Protein AF-A0A1Y2V771-F1 (afdb_monomer_lite)

pLDDT: mean 70.6, std 17.27, range [27.64, 94.19]

Secondary structure (DSSP, 8-state):
-EEEEEE--HHHHHHHTT--TT--THHHHHTTT-EEEEEEEE-SSSS-EEEEEEEEEPPHHHHHHHHHHH-BPPPTTT-TTS-S-TT--BB---EEE-SS-TTEEEETTEEEEE------S-S--PPPEEEEE----SSHHHHHHHHSSTT-SS--S------EEEEE-TTSSEEEEEE-TTSS-S-SS----EEEEEEEPPPTTS-S---SBPEEEEEEEE-STTEEEEEEEE-SSSSEEEEEEEETTS--EEEEEETTTTEEE---TT-TT--S-EEEEEE-TTSSEEEEEETT-SSPEEEE-SS-HHHHHHHHHHTTT-PPPP-------EEETTEEE-TTTT--BTT--EEEE-TTS-EEEEEEEEE-SSS-EEEEEEEETTEEEEEEEEE--HHHHTS-EEEEEE--SSSSSPEEEEEEEP--SSB-TT------S-EEEEE-GGGPPPPEEEEPPS----S-----------

Radius of gyration: 24.17 Å; chains: 1; bounding box: 54×69×73 Å

Sequence (478 aa):
MAVLGIWPSKSFYEVWNRVSTQGITPLRQECAGCVARYQIWDLQFDDPRVKEEYLVPLDSDEVWLQIQHFLMRPNHQQLRAQSNSSNRLILHFPTTIKRNDLRFFTILRTVYAISRKLQSIQGPTIPEYESYKLPLNFNETLKSIWFQGVGLDTPTEFITKYTYSVEFSECGNYVLYHDITGMSIVPKRKNVATSLAIFRVPDSSVREPPTGVAQLLGHLERSTPDQYFCGWSFHPTLPVLVVQTCDIGNLLKLILWNFDCDNFETSLEDLDDLQSAAEQINFSDCGKHVIIKYTGVTRPQIKSLTKSKLIKAAKKGSRTRARRPSQQVAAISRRIGSIPVTQNLTRQNSGNIQAIRKENGDMAFQQFVLSRHGTSGINLVQSCNGVEETQPILSLPNTIANSNIKVDVRAPRSKEEKIMVILHQAAQPFYNFEADDGIDSPIIVKKDQRAIRPTQKRKGPETFEMPGVSSKNRRITQ

Foldseek 3Di:
DKFKDKDFDPVLVVVQVVDAPQRCLVNLVRLFPIWMKMFDWDPPDPDIDTPDIAIHGDDSLLSVLQCLQAWDQDCPVPPPPDDDDRGFIKGFWAKAAQDPDRQWIDTRQKIKGFDPDPDDDDDDDRGDIQIAGEPQPPDPLSCCSPPVPRPDSHSDPQNPRWDKYWDAALVRQKIKIWTPPDDDDHPPDAQDKIKIWIWGDDDPPDPDPPPSHTHTLDMDIDRGNQKYWDAKEDQNFFQKMWTWMGGNPAAIWIKIANSNVGDIDGPPPPRRPRPFDFPYWYAANVSQWIWTHGDQDLDIDIRGCPPPPVVVVRVVVCVVPDDDDPDDDPWDFFDQQPRTDTPVQPWDWQRDWYWDQDPVRWIKIWGWHQDLPDQGAIWIWIDTPQKIKIWGRDGDDNVLSPAQWTWRWDTDPDLPFFIKIKTDRDSRSIDRVPDPPVPSDIDIDGHHSVPTDDMDMDRGDPDPDDPDPPPPPDDDDD

Structure (mmCIF, N/CA/C/O backbone):
data_AF-A0A1Y2V771-F1
#
_entry.id   AF-A0A1Y2V771-F1
#
loop_
_atom_site.group_PDB
_atom_site.id
_atom_site.type_symbol
_atom_site.label_atom_id
_atom_site.label_alt_id
_atom_site.label_comp_id
_atom_site.label_asym_id
_atom_site.label_entity_id
_atom_site.label_seq_id
_atom_site.pdbx_PDB_ins_code
_atom_site.Cartn_x
_atom_site.Cartn_y
_atom_site.Cartn_z
_atom_site.occupancy
_atom_site.B_iso_or_equiv
_atom_site.auth_seq_id
_atom_site.auth_comp_id
_atom_site.auth_asym_id
_atom_site.auth_atom_id
_atom_site.pdbx_PDB_model_num
ATOM 1 N N . MET A 1 1 ? -7.906 -14.698 -2.503 1.00 76.19 1 MET A N 1
ATOM 2 C CA . MET A 1 1 ? -6.634 -14.002 -2.192 1.00 76.19 1 MET A CA 1
ATOM 3 C C . MET A 1 1 ? -5.977 -13.596 -3.505 1.00 76.19 1 MET A C 1
ATOM 5 O O . MET A 1 1 ? -6.369 -14.161 -4.511 1.00 76.19 1 MET A O 1
ATOM 9 N N . ALA A 1 2 ? -5.031 -12.651 -3.529 1.00 78.62 2 ALA A N 1
ATOM 10 C CA . ALA A 1 2 ? -4.193 -12.436 -4.706 1.00 78.62 2 ALA A CA 1
ATOM 11 C C . ALA A 1 2 ? -2.699 -12.326 -4.364 1.00 78.62 2 ALA A C 1
ATOM 13 O O . ALA A 1 2 ? -2.353 -12.014 -3.220 1.00 78.62 2 ALA A O 1
ATOM 14 N N . VAL A 1 3 ? -1.863 -12.604 -5.362 1.00 78.69 3 VAL A N 1
ATOM 15 C CA . VAL A 1 3 ? -0.395 -12.603 -5.332 1.00 78.69 3 VAL A CA 1
ATOM 16 C C . VAL A 1 3 ? 0.096 -11.817 -6.539 1.00 78.69 3 VAL A C 1
ATOM 18 O O . VAL A 1 3 ? -0.466 -11.963 -7.622 1.00 78.69 3 VAL A O 1
ATOM 21 N N . LEU A 1 4 ? 1.123 -10.992 -6.350 1.00 80.44 4 LEU A N 1
ATOM 22 C CA . LEU A 1 4 ? 1.757 -10.209 -7.403 1.00 80.44 4 LEU A CA 1
ATOM 23 C C . LEU A 1 4 ? 3.271 -10.388 -7.294 1.00 80.44 4 LEU A C 1
ATOM 25 O O . LEU A 1 4 ? 3.836 -10.068 -6.250 1.00 80.44 4 LEU A O 1
ATOM 29 N N . GLY A 1 5 ? 3.895 -10.892 -8.356 1.00 80.00 5 GLY A N 1
ATOM 30 C CA . GLY A 1 5 ? 5.343 -11.080 -8.454 1.00 80.00 5 GLY A CA 1
ATOM 31 C C . GLY A 1 5 ? 5.902 -10.494 -9.747 1.00 80.00 5 GLY A C 1
ATOM 32 O O . GLY A 1 5 ? 5.172 -10.345 -10.728 1.00 80.00 5 GLY A O 1
ATOM 33 N N . ILE A 1 6 ? 7.192 -10.158 -9.749 1.00 83.69 6 ILE A N 1
ATOM 34 C CA . ILE A 1 6 ? 7.905 -9.588 -10.901 1.00 83.69 6 ILE A CA 1
ATOM 35 C C . ILE A 1 6 ? 8.897 -10.617 -11.423 1.00 83.69 6 ILE A C 1
ATOM 37 O O . ILE A 1 6 ? 9.750 -11.093 -10.680 1.00 83.69 6 ILE A O 1
ATOM 41 N N . TRP A 1 7 ? 8.739 -10.982 -12.689 1.00 84.44 7 TRP A N 1
ATOM 42 C CA . TRP A 1 7 ? 9.465 -12.053 -13.354 1.00 84.44 7 TRP A CA 1
ATOM 43 C C . TRP A 1 7 ? 10.336 -11.419 -14.444 1.00 84.44 7 TRP A C 1
ATOM 45 O O . TRP A 1 7 ? 9.804 -10.980 -15.471 1.00 84.44 7 TRP A O 1
ATOM 55 N N . PRO A 1 8 ? 11.655 -11.287 -14.221 1.00 83.38 8 PRO A N 1
ATOM 56 C CA . PRO A 1 8 ? 12.552 -10.756 -15.236 1.00 83.38 8 PRO A CA 1
ATOM 57 C C . PRO A 1 8 ? 12.675 -11.732 -16.411 1.00 83.38 8 PRO A C 1
ATOM 59 O O . PRO A 1 8 ? 12.420 -12.932 -16.279 1.00 83.38 8 PRO A O 1
ATOM 62 N N . SER A 1 9 ? 13.113 -11.227 -17.563 1.00 85.81 9 SER A N 1
ATOM 63 C CA . SER A 1 9 ? 13.476 -12.096 -18.679 1.00 85.81 9 SER A CA 1
ATOM 64 C C . SER A 1 9 ? 14.701 -12.950 -18.321 1.00 85.81 9 SER A C 1
ATOM 66 O O . SER A 1 9 ? 15.523 -12.599 -17.468 1.00 85.81 9 SER A O 1
ATOM 68 N N . LYS A 1 10 ? 14.855 -14.093 -18.997 1.00 84.50 10 LYS A N 1
ATOM 69 C CA . LYS A 1 10 ? 16.038 -14.947 -18.820 1.00 84.50 10 LYS A CA 1
ATOM 70 C C . LYS A 1 10 ? 17.332 -14.184 -19.132 1.00 84.50 10 LYS A C 1
ATOM 72 O O . LYS A 1 10 ? 18.319 -14.335 -18.421 1.00 84.50 10 LYS A O 1
ATOM 77 N N . SER A 1 11 ? 17.318 -13.357 -20.173 1.00 85.94 11 SER A N 1
ATOM 78 C CA . SER A 1 11 ? 18.484 -12.579 -20.585 1.00 85.94 11 SER A CA 1
ATOM 79 C C . SER A 1 11 ? 18.826 -11.482 -19.569 1.00 85.94 11 SER A C 1
ATOM 81 O O . SER A 1 11 ? 19.996 -11.322 -19.216 1.00 85.94 11 SER A O 1
ATOM 83 N N . PHE A 1 12 ? 17.816 -10.841 -18.965 1.00 86.38 12 PHE A N 1
ATOM 84 C CA . PHE A 1 12 ? 18.014 -9.953 -17.817 1.00 86.38 12 PHE A CA 1
ATOM 85 C C . PHE A 1 12 ? 18.720 -10.665 -16.668 1.00 86.38 12 PHE A C 1
ATOM 87 O O . PHE A 1 12 ? 19.687 -10.137 -16.124 1.00 86.38 12 PHE A O 1
ATOM 94 N N . TYR A 1 13 ? 18.279 -11.875 -16.320 1.00 81.06 13 TYR A N 1
ATOM 95 C CA . TYR A 1 13 ? 18.884 -12.655 -15.242 1.00 81.06 13 TYR A CA 1
ATOM 96 C C . TYR A 1 13 ? 20.362 -12.986 -15.502 1.00 81.06 13 TYR A C 1
ATOM 98 O O . TYR A 1 13 ? 21.213 -12.835 -14.622 1.00 81.06 13 TYR A O 1
ATOM 106 N N . GLU A 1 14 ? 20.688 -13.393 -16.728 1.00 82.75 14 GLU A N 1
ATOM 107 C CA . GLU A 1 14 ? 22.060 -13.720 -17.126 1.00 82.75 14 GLU A CA 1
ATOM 108 C C . GLU A 1 14 ? 23.003 -12.511 -17.040 1.00 82.75 14 GLU A C 1
ATOM 110 O O . GLU A 1 14 ? 24.166 -12.666 -16.652 1.00 82.75 14 GLU A O 1
ATOM 115 N N . VAL A 1 15 ? 22.507 -11.313 -17.363 1.00 83.88 15 VAL A N 1
ATOM 116 C CA . VAL A 1 15 ? 23.277 -10.063 -17.291 1.00 83.88 15 VAL A CA 1
ATOM 117 C C . VAL A 1 15 ? 23.338 -9.513 -15.863 1.00 83.88 15 VAL A C 1
ATOM 119 O O . VAL A 1 15 ? 24.408 -9.086 -15.426 1.00 83.88 15 VAL A O 1
ATOM 122 N N . TRP A 1 16 ? 22.245 -9.591 -15.098 1.00 80.88 16 TRP A N 1
ATOM 123 C CA . TRP A 1 16 ? 22.157 -9.144 -13.699 1.00 80.88 16 TRP A CA 1
ATOM 124 C C . TRP A 1 16 ? 23.276 -9.717 -12.828 1.00 80.88 16 TRP A C 1
ATOM 126 O O . TRP A 1 16 ? 23.922 -8.981 -12.083 1.00 80.88 16 TRP A O 1
ATOM 136 N N . ASN A 1 17 ? 23.575 -11.005 -12.997 1.00 74.94 17 ASN A N 1
ATOM 137 C CA . ASN A 1 17 ? 24.596 -11.708 -12.215 1.00 74.94 17 ASN A CA 1
ATOM 138 C C . ASN A 1 17 ? 26.042 -11.355 -12.615 1.00 74.94 17 ASN A C 1
ATOM 140 O O . ASN A 1 17 ? 26.986 -11.714 -11.913 1.00 74.94 17 ASN A O 1
ATOM 144 N N . ARG A 1 18 ? 26.239 -10.684 -13.757 1.00 76.38 18 ARG A N 1
ATOM 145 C CA . ARG A 1 18 ? 27.564 -10.329 -14.305 1.00 76.38 18 ARG A CA 1
ATOM 146 C C . ARG A 1 18 ? 27.902 -8.850 -14.133 1.00 76.38 18 ARG A C 1
ATOM 148 O O . ARG A 1 18 ? 29.065 -8.466 -14.238 1.00 76.38 18 ARG A O 1
ATOM 155 N N . VAL A 1 19 ? 26.892 -8.020 -13.900 1.00 73.19 19 VAL A N 1
ATOM 156 C CA . VAL A 1 19 ? 27.005 -6.562 -13.888 1.00 73.19 19 VAL A CA 1
ATOM 157 C C . VAL A 1 19 ? 27.387 -6.032 -12.502 1.00 73.19 19 VAL A C 1
ATOM 159 O O . VAL A 1 19 ? 26.976 -6.543 -11.462 1.00 73.19 19 VAL A O 1
ATOM 162 N N . SER A 1 20 ? 28.193 -4.967 -12.474 1.00 67.06 20 SER A N 1
ATOM 163 C CA . SER A 1 20 ? 28.490 -4.203 -11.257 1.00 67.06 20 SER A CA 1
ATOM 164 C C . SER A 1 20 ? 27.627 -2.939 -11.181 1.00 67.06 20 SER A C 1
ATOM 166 O O . SER A 1 20 ? 27.136 -2.450 -12.195 1.00 67.06 20 SER A O 1
ATOM 168 N N . THR A 1 21 ? 27.498 -2.337 -9.993 1.00 62.00 21 THR A N 1
ATOM 169 C CA . THR A 1 21 ? 26.767 -1.063 -9.819 1.00 62.00 21 THR A CA 1
ATOM 170 C C . THR A 1 21 ? 27.339 0.097 -10.637 1.00 62.00 21 THR A C 1
ATOM 172 O O . THR A 1 21 ? 26.666 1.107 -10.797 1.00 62.00 21 THR A O 1
ATOM 175 N N . GLN A 1 22 ? 28.578 -0.021 -11.120 1.00 59.56 22 GLN A N 1
ATOM 176 C CA . GLN A 1 22 ? 29.260 0.999 -11.922 1.00 59.56 22 GLN A CA 1
ATOM 177 C C . GLN A 1 22 ? 29.133 0.752 -13.434 1.00 59.56 22 GLN A C 1
ATOM 179 O O . GLN A 1 22 ? 29.503 1.616 -14.218 1.00 59.56 22 GLN A O 1
ATOM 184 N N . GLY A 1 23 ? 28.600 -0.401 -13.853 1.00 67.69 23 GLY A N 1
ATOM 185 C CA . GLY A 1 23 ? 28.508 -0.806 -15.257 1.00 67.69 23 GLY A CA 1
ATOM 186 C C . GLY A 1 23 ? 27.128 -1.336 -15.615 1.00 67.69 23 GLY A C 1
ATOM 187 O O . GLY A 1 23 ? 27.036 -2.419 -16.176 1.00 67.69 23 GLY A O 1
ATOM 188 N N . ILE A 1 24 ? 26.069 -0.605 -15.250 1.00 74.88 24 ILE A N 1
ATOM 189 C CA . ILE A 1 24 ? 24.668 -1.049 -15.369 1.00 74.88 24 ILE A CA 1
ATOM 190 C C . ILE A 1 24 ? 24.086 -0.927 -16.777 1.00 74.88 24 ILE A C 1
ATOM 192 O O . ILE A 1 24 ? 23.037 -1.496 -17.048 1.00 74.88 24 ILE A O 1
ATOM 196 N N . THR A 1 25 ? 24.765 -0.217 -17.677 1.00 77.31 25 THR A N 1
ATOM 197 C CA . THR A 1 25 ? 24.335 0.028 -19.062 1.00 77.31 25 THR A CA 1
ATOM 198 C C . THR A 1 25 ? 23.935 -1.240 -19.835 1.00 77.31 25 THR A C 1
ATOM 200 O O . THR A 1 25 ? 22.924 -1.180 -20.533 1.00 77.31 25 THR A O 1
ATOM 203 N N . PRO A 1 26 ? 24.608 -2.404 -19.687 1.00 81.38 26 PRO A N 1
ATOM 204 C CA . PRO A 1 26 ? 24.172 -3.645 -20.328 1.00 81.38 26 PRO A CA 1
ATOM 205 C C . PRO A 1 26 ? 22.756 -4.085 -19.929 1.00 81.38 26 PRO A C 1
ATOM 207 O O . PRO A 1 26 ? 22.074 -4.701 -20.737 1.00 81.38 26 PRO A O 1
ATOM 210 N N . LEU A 1 27 ? 22.270 -3.732 -18.730 1.00 82.25 27 LEU A N 1
ATOM 211 C CA . LEU A 1 27 ? 20.909 -4.076 -18.298 1.00 82.25 27 LEU A CA 1
ATOM 212 C C . LEU A 1 27 ? 19.827 -3.331 -19.087 1.00 82.25 27 LEU A C 1
ATOM 214 O O . LEU A 1 27 ? 18.701 -3.815 -19.140 1.00 82.25 27 LEU A O 1
ATOM 218 N N . ARG A 1 28 ? 20.134 -2.184 -19.712 1.00 85.00 28 ARG A N 1
ATOM 219 C CA . ARG A 1 28 ? 19.146 -1.385 -20.460 1.00 85.00 28 ARG A CA 1
ATOM 220 C C . ARG A 1 28 ? 18.507 -2.194 -21.586 1.00 85.00 28 ARG A C 1
ATOM 222 O O . ARG A 1 28 ? 17.291 -2.175 -21.741 1.00 85.00 28 ARG A O 1
ATOM 229 N N . GLN A 1 29 ? 19.327 -2.920 -22.344 1.00 83.81 29 GLN A N 1
ATOM 230 C CA . GLN A 1 29 ? 18.867 -3.743 -23.467 1.00 83.81 29 GLN A CA 1
ATOM 231 C C . GLN A 1 29 ? 18.074 -4.967 -22.994 1.00 83.81 29 GLN A C 1
ATOM 233 O O . GLN A 1 29 ? 17.206 -5.456 -23.710 1.00 83.81 29 GLN A O 1
ATOM 238 N N . GLU A 1 30 ? 18.307 -5.397 -21.755 1.00 88.50 30 GLU A N 1
ATOM 239 C CA . GLU A 1 30 ? 17.672 -6.572 -21.166 1.00 88.50 30 GLU A CA 1
ATOM 240 C C . GLU A 1 30 ? 16.409 -6.261 -20.360 1.00 88.50 30 GLU A C 1
ATOM 242 O O . GLU A 1 30 ? 15.738 -7.175 -19.888 1.00 88.50 30 GLU A O 1
ATOM 247 N N . CYS A 1 31 ? 16.046 -4.984 -20.196 1.00 86.88 31 CYS A N 1
ATOM 248 C CA . CYS A 1 31 ? 14.808 -4.598 -19.509 1.00 86.88 31 CYS A CA 1
ATOM 249 C C . CYS A 1 31 ? 13.550 -5.076 -20.257 1.00 86.88 31 CYS A C 1
ATOM 251 O O . CYS A 1 31 ? 12.472 -5.164 -19.664 1.00 86.88 31 CYS A O 1
ATOM 253 N N . ALA A 1 32 ? 13.677 -5.382 -21.551 1.00 87.06 32 ALA A N 1
ATOM 254 C CA . ALA A 1 32 ? 12.607 -5.950 -22.354 1.00 87.06 32 ALA A CA 1
ATOM 255 C C . ALA A 1 32 ? 12.254 -7.380 -21.903 1.00 87.06 32 ALA A C 1
ATOM 257 O O . ALA A 1 32 ? 13.114 -8.200 -21.580 1.00 87.06 32 ALA A O 1
ATOM 258 N N . GLY A 1 33 ? 10.957 -7.696 -21.914 1.00 83.88 33 GLY A N 1
ATOM 259 C CA . GLY A 1 33 ? 10.454 -9.030 -21.572 1.00 83.88 33 GLY A CA 1
ATOM 260 C C . GLY A 1 33 ? 10.276 -9.291 -20.074 1.00 83.88 33 GLY A C 1
ATOM 261 O O . GLY A 1 33 ? 9.901 -10.401 -19.706 1.00 83.88 33 GLY A O 1
ATOM 262 N N . CYS A 1 34 ? 10.494 -8.294 -19.213 1.00 87.31 34 CYS A N 1
ATOM 263 C CA . CYS A 1 34 ? 10.050 -8.351 -17.822 1.00 87.31 34 CYS A CA 1
ATOM 264 C C . CYS A 1 34 ? 8.513 -8.391 -17.757 1.00 87.31 34 CYS A C 1
ATOM 266 O O . CYS A 1 34 ? 7.828 -7.608 -18.420 1.00 87.31 34 CYS A O 1
ATOM 268 N N . VAL A 1 35 ? 7.965 -9.288 -16.940 1.00 88.75 35 VAL A N 1
ATOM 269 C CA . VAL A 1 35 ? 6.519 -9.498 -16.793 1.00 88.75 35 VAL A CA 1
ATOM 270 C C . VAL A 1 35 ? 6.150 -9.475 -15.318 1.00 88.75 35 VAL A C 1
ATOM 272 O O . VAL A 1 35 ? 6.834 -10.060 -14.485 1.00 88.75 35 VAL A O 1
ATOM 275 N N . ALA A 1 36 ? 5.040 -8.834 -14.974 1.00 87.81 36 ALA A N 1
ATOM 276 C CA . ALA A 1 36 ? 4.411 -9.034 -13.679 1.00 87.81 36 ALA A CA 1
ATOM 277 C C . ALA A 1 36 ? 3.368 -10.150 -13.762 1.00 87.81 36 ALA A C 1
ATOM 279 O O . ALA A 1 36 ? 2.487 -10.142 -14.624 1.00 87.81 36 ALA A O 1
ATOM 280 N N . ARG A 1 37 ? 3.453 -11.099 -12.834 1.00 86.56 37 ARG A N 1
ATOM 281 C CA . ARG A 1 37 ? 2.525 -12.218 -12.695 1.00 86.56 37 ARG A CA 1
ATOM 282 C C . ARG A 1 37 ? 1.550 -11.917 -11.564 1.00 86.56 37 ARG A C 1
ATOM 284 O O . ARG A 1 37 ? 1.948 -11.866 -10.399 1.00 86.56 37 ARG A O 1
ATOM 291 N N . TYR A 1 38 ? 0.279 -11.719 -11.902 1.00 86.19 38 TYR A N 1
ATOM 292 C CA . TYR A 1 38 ? -0.796 -11.477 -10.945 1.00 86.19 38 TYR A CA 1
ATOM 293 C C . TYR A 1 38 ? -1.758 -12.663 -10.896 1.00 86.19 38 TYR A C 1
ATOM 295 O O . TYR A 1 38 ? -2.393 -13.000 -11.891 1.00 86.19 38 TYR A O 1
ATOM 303 N N . GLN A 1 39 ? -1.883 -13.297 -9.733 1.00 84.25 39 GLN A N 1
ATOM 304 C CA . GLN A 1 39 ? -2.700 -14.496 -9.551 1.00 84.25 39 GLN A CA 1
ATOM 305 C C . GLN A 1 39 ? -3.767 -14.278 -8.490 1.00 84.25 39 GLN A C 1
ATOM 307 O O . GLN A 1 39 ? -3.462 -13.860 -7.373 1.00 84.25 39 GLN A O 1
ATOM 312 N N . ILE A 1 40 ? -5.010 -14.638 -8.799 1.00 83.69 40 ILE A N 1
ATOM 313 C CA . ILE A 1 40 ? -6.118 -14.669 -7.846 1.00 83.69 40 ILE A CA 1
ATOM 314 C C . ILE A 1 40 ? -6.352 -16.119 -7.434 1.00 83.69 40 ILE A C 1
ATOM 316 O O . ILE A 1 40 ? -6.671 -16.968 -8.256 1.00 83.69 40 ILE A O 1
ATOM 320 N N . TRP A 1 41 ? -6.229 -16.388 -6.141 1.00 81.62 41 TRP A N 1
ATOM 321 C CA . TRP A 1 41 ? -6.352 -17.710 -5.536 1.00 81.62 41 TRP A CA 1
ATOM 322 C C . TRP A 1 41 ? -7.696 -17.882 -4.826 1.00 81.62 41 TRP A C 1
ATOM 324 O O . TRP A 1 41 ? -8.112 -17.013 -4.040 1.00 81.62 41 TRP A O 1
ATOM 334 N N . ASP A 1 42 ? -8.344 -19.022 -5.048 1.00 81.31 42 ASP A N 1
ATOM 335 C CA . ASP A 1 42 ? -9.489 -19.487 -4.272 1.00 81.31 42 ASP A CA 1
ATOM 336 C C . ASP A 1 42 ? -9.014 -20.267 -3.039 1.00 81.31 42 ASP A C 1
ATOM 338 O O . ASP A 1 42 ? -8.220 -21.202 -3.138 1.00 81.31 42 ASP A O 1
ATOM 342 N N . LEU A 1 43 ? -9.491 -19.843 -1.866 1.00 76.94 43 LEU A N 1
ATOM 343 C CA . LEU A 1 43 ? -9.098 -20.381 -0.560 1.00 76.94 43 LEU A CA 1
ATOM 344 C C . LEU A 1 43 ? -10.217 -21.181 0.119 1.00 76.94 43 LEU A C 1
ATOM 346 O O . LEU A 1 43 ? -10.102 -21.515 1.302 1.00 76.94 43 LEU A O 1
ATOM 350 N N . GLN A 1 44 ? -11.336 -21.416 -0.573 1.00 71.38 44 GLN A N 1
ATOM 351 C CA . GLN A 1 44 ? -12.448 -22.185 -0.010 1.00 71.38 44 GLN A CA 1
ATOM 352 C C . GLN A 1 44 ? -12.054 -23.644 0.247 1.00 71.38 44 GLN A C 1
ATOM 354 O O . GLN A 1 44 ? -12.477 -24.230 1.242 1.00 71.38 44 GLN A O 1
ATOM 359 N N . PHE A 1 45 ? -11.187 -24.198 -0.597 1.00 67.81 45 PHE A N 1
ATOM 360 C CA . PHE A 1 45 ? -10.717 -25.577 -0.513 1.00 67.81 45 PHE A CA 1
ATOM 361 C C . PHE A 1 45 ? -9.529 -25.719 0.446 1.00 67.81 45 PHE A C 1
ATOM 363 O O . PHE A 1 45 ? -8.872 -24.740 0.809 1.00 67.81 45 PHE A O 1
ATOM 370 N N . ASP A 1 46 ? -9.282 -26.935 0.936 1.00 64.88 46 ASP A N 1
ATOM 371 C CA . ASP A 1 46 ? -8.099 -27.238 1.759 1.00 64.88 46 ASP A CA 1
ATOM 372 C C . ASP A 1 46 ? -6.793 -27.155 0.972 1.00 64.88 46 ASP A C 1
ATOM 374 O O . ASP A 1 46 ? -5.763 -26.831 1.556 1.00 64.88 46 ASP A O 1
ATOM 378 N N . ASP A 1 47 ? -6.883 -27.325 -0.342 1.00 71.25 47 ASP A N 1
ATOM 379 C CA . ASP A 1 47 ? -5.816 -27.087 -1.301 1.00 71.25 47 ASP A CA 1
ATOM 380 C C . ASP A 1 47 ? -6.119 -25.796 -2.092 1.00 71.25 47 ASP A C 1
ATOM 382 O O . ASP A 1 47 ? -7.068 -25.785 -2.886 1.00 71.25 47 ASP A O 1
ATOM 386 N N . PRO A 1 48 ? -5.418 -24.674 -1.828 1.00 75.44 48 PRO A N 1
ATOM 387 C CA . PRO A 1 48 ? -5.616 -23.413 -2.541 1.00 75.44 48 PRO A CA 1
ATOM 388 C C . PRO A 1 48 ? -5.385 -23.567 -4.045 1.00 75.44 48 PRO A C 1
ATOM 390 O O . PRO A 1 48 ? -4.382 -24.132 -4.468 1.00 75.44 48 PRO A O 1
ATOM 393 N N . ARG A 1 49 ? -6.275 -23.007 -4.870 1.00 80.56 49 ARG A N 1
ATOM 394 C CA . ARG A 1 49 ? -6.164 -23.101 -6.338 1.00 80.56 49 ARG A CA 1
ATOM 395 C C . ARG A 1 49 ? -6.113 -21.730 -6.985 1.00 80.56 49 ARG A C 1
ATOM 397 O O . ARG A 1 49 ? -6.853 -20.831 -6.584 1.00 80.56 49 ARG A O 1
ATOM 404 N N . VAL A 1 50 ? -5.280 -21.581 -8.013 1.00 81.12 50 VAL A N 1
ATOM 405 C CA . VAL A 1 50 ? -5.308 -20.397 -8.880 1.00 81.12 50 VAL A CA 1
ATOM 406 C C . VAL A 1 50 ? -6.636 -20.397 -9.631 1.00 81.12 50 VAL A C 1
ATOM 408 O O . VAL A 1 50 ? -6.969 -21.348 -10.333 1.00 81.12 50 VAL A O 1
ATOM 411 N N . LYS A 1 51 ? -7.415 -19.337 -9.435 1.00 84.56 51 LYS A N 1
ATOM 412 C CA . LYS A 1 51 ? -8.694 -19.106 -10.104 1.00 84.56 51 LYS A CA 1
ATOM 413 C C . LYS A 1 51 ? -8.504 -18.308 -11.390 1.00 84.56 51 LYS A C 1
ATOM 415 O O . LYS A 1 51 ? -9.124 -18.619 -12.397 1.00 84.56 51 LYS A O 1
ATOM 420 N N . GLU A 1 52 ? -7.682 -17.265 -11.328 1.00 85.56 52 GLU A N 1
ATOM 421 C CA . GLU A 1 52 ? -7.397 -16.373 -12.453 1.00 85.56 52 GLU A CA 1
ATOM 422 C C . GLU A 1 52 ? -5.916 -15.986 -12.426 1.00 85.56 52 GLU A C 1
ATOM 424 O O . GLU A 1 52 ? -5.333 -15.824 -11.349 1.00 85.56 52 GLU A O 1
ATOM 429 N N . GLU A 1 53 ? -5.321 -15.820 -13.603 1.00 86.25 53 GLU A N 1
ATOM 430 C CA . GLU A 1 53 ? -3.926 -15.436 -13.785 1.00 86.25 53 GLU A CA 1
ATOM 431 C C . GLU A 1 53 ? -3.812 -14.383 -14.886 1.00 86.25 53 GLU A C 1
ATOM 433 O O . GLU A 1 53 ? -4.410 -14.508 -15.953 1.00 86.25 53 GLU A O 1
ATOM 438 N N . TYR A 1 54 ? -3.035 -13.343 -14.602 1.00 85.81 54 TYR A N 1
ATOM 439 C CA . TYR A 1 54 ? -2.807 -12.207 -15.476 1.00 85.81 54 TYR A CA 1
ATOM 440 C C . TYR A 1 54 ? -1.300 -12.002 -15.604 1.00 85.81 54 TYR A C 1
ATOM 442 O O . TYR A 1 54 ? -0.598 -11.838 -14.603 1.00 85.81 54 TYR A O 1
ATOM 450 N N . LEU A 1 55 ? -0.811 -12.011 -16.840 1.00 87.81 55 LEU A N 1
ATOM 451 C CA . LEU A 1 55 ? 0.571 -11.686 -17.172 1.00 87.81 55 LEU A CA 1
ATOM 452 C C . LEU A 1 55 ? 0.586 -10.276 -17.753 1.00 87.81 55 LEU A C 1
ATOM 454 O O . LEU A 1 55 ? 0.018 -10.043 -18.817 1.00 87.81 55 LEU A O 1
ATOM 458 N N . VAL A 1 56 ? 1.191 -9.341 -17.028 1.00 88.75 56 VAL A N 1
ATOM 459 C CA . VAL A 1 56 ? 1.252 -7.926 -17.400 1.00 88.75 56 VAL A CA 1
ATOM 460 C C . VAL A 1 56 ? 2.666 -7.620 -17.891 1.00 88.75 56 VAL A C 1
ATOM 462 O O . VAL A 1 56 ? 3.590 -7.605 -17.072 1.00 88.75 56 VAL A O 1
ATOM 465 N N . PRO A 1 57 ? 2.872 -7.395 -19.201 1.00 90.31 57 PRO A N 1
ATOM 466 C CA . PRO A 1 57 ? 4.162 -6.961 -19.723 1.00 90.31 57 PRO A CA 1
ATOM 467 C C . PRO A 1 57 ? 4.554 -5.617 -19.113 1.00 90.31 57 PRO A C 1
ATOM 469 O O . PRO A 1 57 ? 3.725 -4.709 -19.023 1.00 90.31 57 PRO A O 1
ATOM 472 N N . LEU A 1 58 ? 5.809 -5.496 -18.689 1.00 89.94 58 LEU A N 1
ATOM 473 C CA . LEU A 1 58 ? 6.330 -4.259 -18.122 1.00 89.94 58 LEU A CA 1
ATOM 474 C C . LEU A 1 58 ? 6.989 -3.413 -19.207 1.00 89.94 58 LEU A C 1
ATOM 476 O O . LEU A 1 58 ? 7.676 -3.931 -20.086 1.00 89.94 58 LEU A O 1
ATOM 480 N N . ASP A 1 59 ? 6.778 -2.104 -19.122 1.00 88.25 59 ASP A N 1
ATOM 481 C CA . ASP A 1 59 ? 7.442 -1.125 -19.976 1.00 88.25 59 ASP A CA 1
ATOM 482 C C . ASP A 1 59 ? 8.949 -1.127 -19.669 1.00 88.25 59 ASP A C 1
ATOM 484 O O . ASP A 1 59 ? 9.365 -0.902 -18.527 1.00 88.25 59 ASP A O 1
ATOM 488 N N . SER A 1 60 ? 9.769 -1.404 -20.685 1.00 89.44 60 SER A N 1
ATOM 489 C CA . SER A 1 60 ? 11.222 -1.507 -20.541 1.00 89.44 60 SER A CA 1
ATOM 490 C C . SER A 1 60 ? 11.866 -0.201 -20.085 1.00 89.44 60 SER A C 1
ATOM 492 O O . SER A 1 60 ? 12.831 -0.244 -19.322 1.00 89.44 60 SER A O 1
ATOM 494 N N . ASP A 1 61 ? 11.330 0.950 -20.500 1.00 85.75 61 ASP A N 1
ATOM 495 C CA . ASP A 1 61 ? 11.842 2.254 -20.079 1.00 85.75 61 ASP A CA 1
ATOM 496 C C . ASP A 1 61 ? 11.493 2.513 -18.611 1.00 85.75 61 ASP A C 1
ATOM 498 O O . ASP A 1 61 ? 12.303 3.059 -17.864 1.00 85.75 61 ASP A O 1
ATOM 502 N N . GLU A 1 62 ? 10.316 2.075 -18.155 1.00 85.38 62 GLU A N 1
ATOM 503 C CA . GLU A 1 62 ? 9.924 2.191 -16.747 1.00 85.38 62 GLU A CA 1
ATOM 504 C C . GLU A 1 62 ? 10.770 1.285 -15.837 1.00 85.38 62 GLU A C 1
ATOM 506 O O . GLU A 1 62 ? 11.195 1.712 -14.760 1.00 85.38 62 GLU A O 1
ATOM 511 N N . VAL A 1 63 ? 11.069 0.062 -16.290 1.00 87.38 63 VAL A N 1
ATOM 512 C CA . VAL A 1 63 ? 11.991 -0.862 -15.608 1.00 87.38 63 VAL A CA 1
ATOM 513 C C . VAL A 1 63 ? 13.399 -0.266 -15.551 1.00 87.38 63 VAL A C 1
ATOM 515 O O . VAL A 1 63 ? 14.019 -0.261 -14.485 1.00 87.38 63 VAL A O 1
ATOM 518 N N . TRP A 1 64 ? 13.895 0.276 -16.668 1.00 85.38 64 TRP A N 1
ATOM 519 C CA . TRP A 1 64 ? 15.218 0.894 -16.734 1.00 85.38 64 TRP A CA 1
ATOM 520 C C . TRP A 1 64 ? 15.334 2.101 -15.800 1.00 85.38 64 TRP A C 1
ATOM 522 O O . TRP A 1 64 ? 16.277 2.173 -15.011 1.00 85.38 64 TRP A O 1
ATOM 532 N N . LEU A 1 65 ? 14.340 2.994 -15.804 1.00 80.00 65 LEU A N 1
ATOM 533 C CA . LEU A 1 65 ? 14.274 4.120 -14.869 1.00 80.00 65 LEU A CA 1
ATOM 534 C C . LEU A 1 65 ? 14.317 3.638 -13.414 1.00 80.00 65 LEU A C 1
ATOM 536 O O . LEU A 1 65 ? 15.068 4.177 -12.601 1.00 80.00 65 LEU A O 1
ATOM 540 N N . GLN A 1 66 ? 13.575 2.578 -13.078 1.00 81.88 66 GLN A N 1
ATOM 541 C CA . GLN A 1 66 ? 13.593 2.014 -11.727 1.00 81.88 66 GLN A CA 1
ATOM 542 C C . GLN A 1 66 ? 14.984 1.475 -11.337 1.00 81.88 66 GLN A C 1
ATOM 544 O O . GLN A 1 66 ? 15.415 1.664 -10.196 1.00 81.88 66 GLN A O 1
ATOM 549 N N . ILE A 1 67 ? 15.711 0.854 -12.272 1.00 80.31 67 ILE A N 1
ATOM 550 C CA . ILE A 1 67 ? 17.094 0.392 -12.060 1.00 80.31 67 ILE A CA 1
ATOM 551 C C . ILE A 1 67 ? 18.037 1.577 -11.847 1.00 80.31 67 ILE A C 1
ATOM 553 O O . ILE A 1 67 ? 18.827 1.562 -10.901 1.00 80.31 67 ILE A O 1
ATOM 557 N N . GLN A 1 68 ? 17.934 2.623 -12.670 1.00 75.81 68 GLN A N 1
ATOM 558 C CA . GLN A 1 68 ? 18.750 3.832 -12.525 1.00 75.81 68 GLN A CA 1
ATOM 559 C C . GLN A 1 68 ? 18.535 4.504 -11.160 1.00 75.81 68 GLN A C 1
ATOM 561 O O . GLN A 1 68 ? 19.492 4.967 -10.538 1.00 75.81 68 GLN A O 1
ATOM 566 N N . HIS A 1 69 ? 17.297 4.518 -10.659 1.00 71.31 69 HIS A N 1
ATOM 567 C CA . HIS A 1 69 ? 16.957 5.162 -9.390 1.00 71.31 69 HIS A CA 1
ATOM 568 C C . HIS A 1 69 ? 17.296 4.335 -8.147 1.00 71.31 69 HIS A C 1
ATOM 570 O O . HIS A 1 69 ? 17.572 4.918 -7.094 1.00 71.31 69 HIS A O 1
ATOM 576 N N . PHE A 1 70 ? 17.275 3.000 -8.228 1.00 67.06 70 PHE A N 1
ATOM 577 C CA . PHE A 1 70 ? 17.386 2.151 -7.041 1.00 67.06 70 PHE A CA 1
ATOM 578 C C . PHE A 1 70 ? 18.317 0.938 -7.189 1.00 67.06 70 PHE A C 1
ATOM 580 O O . PHE A 1 70 ? 18.105 -0.095 -6.564 1.00 67.06 70 PHE A O 1
ATOM 587 N N . LEU A 1 71 ? 19.404 1.015 -7.954 1.00 62.97 71 LEU A N 1
ATOM 588 C CA . LEU A 1 71 ? 20.387 -0.065 -7.874 1.00 62.97 71 LEU A CA 1
ATOM 589 C C . LEU A 1 71 ? 21.270 0.060 -6.623 1.00 62.97 71 LEU A C 1
ATOM 591 O O . LEU A 1 71 ? 21.984 1.048 -6.417 1.00 62.97 71 LEU A O 1
ATOM 595 N N . MET A 1 72 ? 21.253 -0.973 -5.779 1.00 60.84 72 MET A N 1
ATOM 596 C CA . MET A 1 72 ? 22.054 -1.034 -4.557 1.00 60.84 72 MET A CA 1
ATOM 597 C C . MET A 1 72 ? 22.890 -2.303 -4.445 1.00 60.84 72 MET A C 1
ATOM 599 O O . MET A 1 72 ? 22.446 -3.380 -4.820 1.00 60.84 72 MET A O 1
ATOM 603 N N . ARG A 1 73 ? 24.056 -2.183 -3.797 1.00 52.62 73 ARG A N 1
ATOM 604 C CA . ARG A 1 73 ? 24.651 -3.279 -3.022 1.00 52.62 73 ARG A CA 1
ATOM 605 C C . ARG A 1 73 ? 24.289 -3.094 -1.548 1.00 52.62 73 ARG A C 1
ATOM 607 O O . ARG A 1 73 ? 24.375 -1.962 -1.055 1.00 52.62 73 ARG A O 1
ATOM 614 N N . PRO A 1 74 ? 23.889 -4.151 -0.831 1.00 50.41 74 PRO A N 1
ATOM 615 C CA . PRO A 1 74 ? 23.715 -4.070 0.606 1.00 50.41 74 PRO A CA 1
ATOM 616 C C . PRO A 1 74 ? 25.081 -3.867 1.268 1.00 50.41 74 PRO A C 1
ATOM 618 O O . PRO A 1 74 ? 26.016 -4.630 1.041 1.00 50.41 74 PRO A O 1
ATOM 621 N N . ASN A 1 75 ? 25.212 -2.839 2.107 1.00 42.84 75 ASN A N 1
ATOM 622 C CA . ASN A 1 75 ? 26.399 -2.703 2.949 1.00 42.84 75 ASN A CA 1
ATOM 623 C C . ASN A 1 75 ? 26.404 -3.819 4.006 1.00 42.84 75 ASN A C 1
ATOM 625 O O . ASN A 1 75 ? 25.366 -4.118 4.600 1.00 42.84 75 ASN A O 1
ATOM 629 N N . HIS A 1 76 ? 27.589 -4.366 4.305 1.00 39.84 76 HIS A N 1
ATOM 630 C CA . HIS A 1 76 ? 27.846 -5.445 5.279 1.00 39.84 76 HIS A CA 1
ATOM 631 C C . HIS A 1 76 ? 27.195 -5.272 6.672 1.00 39.84 76 HIS A C 1
ATOM 633 O O . HIS A 1 76 ? 27.112 -6.233 7.435 1.00 39.84 76 HIS A O 1
ATOM 639 N N . GLN A 1 77 ? 26.745 -4.067 7.036 1.00 42.38 77 GLN A N 1
ATOM 640 C CA . GLN A 1 77 ? 26.080 -3.789 8.312 1.00 42.38 77 GLN A CA 1
ATOM 641 C C . GLN A 1 77 ? 24.544 -3.901 8.270 1.00 42.38 77 GLN A C 1
ATOM 643 O O . GLN A 1 77 ? 23.946 -4.115 9.320 1.00 42.38 77 GLN A O 1
ATOM 648 N N . GLN A 1 78 ? 23.899 -3.809 7.098 1.00 42.50 78 GLN A N 1
ATOM 649 C CA . GLN A 1 78 ? 22.428 -3.794 6.979 1.00 42.50 78 GLN A CA 1
ATOM 650 C C . GLN A 1 78 ? 21.801 -5.181 6.729 1.00 42.50 78 GLN A C 1
ATOM 652 O O . GLN A 1 78 ? 20.612 -5.353 6.976 1.00 42.50 78 GLN A O 1
ATOM 657 N N . LEU A 1 79 ? 22.584 -6.194 6.327 1.00 44.38 79 LEU A N 1
ATOM 658 C CA . LEU A 1 79 ? 22.114 -7.575 6.099 1.00 44.38 79 LEU A CA 1
ATOM 659 C C . LEU A 1 79 ? 22.870 -8.625 6.934 1.00 44.38 79 LEU A C 1
ATOM 661 O O . LEU A 1 79 ? 23.223 -9.690 6.438 1.00 44.38 79 LEU A O 1
ATOM 665 N N . ARG A 1 80 ? 23.089 -8.391 8.235 1.00 37.75 80 ARG A N 1
ATOM 666 C CA . ARG A 1 80 ? 23.646 -9.445 9.119 1.00 37.75 80 ARG A CA 1
ATOM 667 C C . ARG A 1 80 ? 22.735 -10.673 9.293 1.00 37.75 80 ARG A C 1
ATOM 669 O O . ARG A 1 80 ? 23.164 -11.649 9.895 1.00 37.75 80 ARG A O 1
ATOM 676 N N . ALA A 1 81 ? 21.501 -10.646 8.786 1.00 43.09 81 ALA A N 1
ATOM 677 C CA . ALA A 1 81 ? 20.532 -11.722 8.984 1.00 43.09 81 ALA A CA 1
ATOM 678 C C . ALA A 1 81 ? 20.333 -12.648 7.770 1.00 43.09 81 ALA A C 1
ATOM 680 O O . ALA A 1 81 ? 19.705 -13.691 7.939 1.00 43.09 81 ALA A O 1
ATOM 681 N N . GLN A 1 82 ? 20.827 -12.316 6.568 1.00 42.69 82 GLN A N 1
ATOM 682 C CA . GLN A 1 82 ? 20.544 -13.116 5.366 1.00 42.69 82 GLN A CA 1
ATOM 683 C C . GLN A 1 82 ? 21.743 -13.187 4.394 1.00 42.69 82 GLN A C 1
ATOM 685 O O . GLN A 1 82 ? 21.892 -12.378 3.484 1.00 42.69 82 GLN A O 1
ATOM 690 N N . SER A 1 83 ? 22.540 -14.251 4.555 1.00 39.28 83 SER A N 1
ATOM 691 C CA . SER A 1 83 ? 23.507 -14.828 3.595 1.00 39.28 83 SER A CA 1
ATOM 692 C C . SER A 1 83 ? 24.921 -14.224 3.456 1.00 39.28 83 SER A C 1
ATOM 694 O O . SER A 1 83 ? 25.154 -13.024 3.548 1.00 39.28 83 SER A O 1
ATOM 696 N N . ASN A 1 84 ? 25.876 -15.125 3.185 1.00 39.69 84 ASN A N 1
ATOM 697 C CA . ASN A 1 84 ? 27.327 -14.925 3.062 1.00 39.69 84 ASN A CA 1
ATOM 698 C C . ASN A 1 84 ? 27.792 -14.258 1.743 1.00 39.69 84 ASN A C 1
ATOM 700 O O . ASN A 1 84 ? 28.940 -14.433 1.344 1.00 39.69 84 ASN A O 1
ATOM 704 N N . SER A 1 85 ? 26.944 -13.519 1.028 1.00 45.06 85 SER A N 1
ATOM 705 C CA . SER A 1 85 ? 27.287 -12.980 -0.300 1.00 45.06 85 SER A CA 1
ATOM 706 C C . SER A 1 85 ? 27.435 -11.456 -0.275 1.00 45.06 85 SER A C 1
ATOM 708 O O . SER A 1 85 ? 26.480 -10.703 -0.471 1.00 45.06 85 SER A O 1
ATOM 710 N N . SER A 1 86 ? 28.651 -10.982 -0.052 1.00 46.97 86 SER A N 1
ATOM 711 C CA . SER A 1 86 ? 28.993 -9.566 0.122 1.00 46.97 86 SER A CA 1
ATOM 712 C C . SER A 1 86 ? 28.916 -8.685 -1.139 1.00 46.97 86 SER A C 1
ATOM 714 O O . SER A 1 86 ? 29.341 -7.534 -1.088 1.00 46.97 86 SER A O 1
ATOM 716 N N . ASN A 1 87 ? 28.380 -9.173 -2.267 1.00 52.22 87 ASN A N 1
ATOM 717 C CA . ASN A 1 87 ? 28.479 -8.471 -3.558 1.00 52.22 87 ASN A CA 1
ATOM 718 C C . ASN A 1 87 ? 27.180 -8.375 -4.384 1.00 52.22 87 ASN A C 1
ATOM 720 O O . ASN A 1 87 ? 27.234 -7.977 -5.547 1.00 52.22 87 ASN A O 1
ATOM 724 N N . ARG A 1 88 ? 26.024 -8.722 -3.806 1.00 66.06 88 ARG A N 1
ATOM 725 C CA . ARG A 1 88 ? 24.762 -8.870 -4.554 1.00 66.06 88 ARG A CA 1
ATOM 726 C C . ARG A 1 88 ? 24.083 -7.541 -4.880 1.00 66.06 88 ARG A C 1
ATOM 728 O O . ARG A 1 88 ? 24.036 -6.645 -4.039 1.00 66.06 88 ARG A O 1
ATOM 735 N N . LEU A 1 89 ? 23.534 -7.435 -6.089 1.00 69.00 89 LEU A N 1
ATOM 736 C CA . LEU A 1 89 ? 22.664 -6.329 -6.485 1.00 69.00 89 LEU A CA 1
ATOM 737 C C . LEU A 1 89 ? 21.253 -6.534 -5.922 1.00 69.00 89 LEU A C 1
ATOM 739 O O . LEU A 1 89 ? 20.749 -7.656 -5.870 1.00 69.00 89 LEU A O 1
ATOM 743 N N . ILE A 1 90 ? 20.618 -5.439 -5.517 1.00 71.62 90 ILE A N 1
ATOM 744 C CA . ILE A 1 90 ? 19.245 -5.395 -5.017 1.00 71.62 90 ILE A CA 1
ATOM 745 C C . ILE A 1 90 ? 18.478 -4.315 -5.779 1.00 71.62 90 ILE A C 1
ATOM 747 O O . ILE A 1 90 ? 18.991 -3.205 -5.949 1.00 71.62 90 ILE A O 1
ATOM 751 N N . LEU A 1 91 ? 17.242 -4.634 -6.176 1.00 74.94 91 LEU A N 1
ATOM 752 C CA . LEU A 1 91 ? 16.294 -3.711 -6.802 1.00 74.94 91 LEU A CA 1
ATO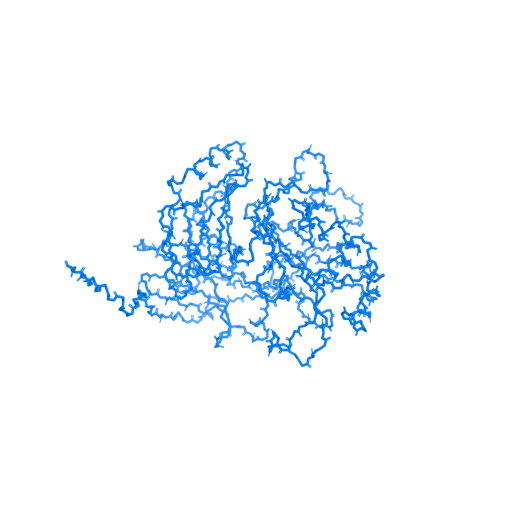M 753 C C . LEU A 1 91 ? 15.012 -3.588 -5.970 1.00 74.94 91 LEU A C 1
ATOM 755 O O . LEU A 1 91 ? 14.505 -4.574 -5.461 1.00 74.94 91 LEU A O 1
ATOM 759 N N . HIS A 1 92 ? 14.439 -2.396 -5.867 1.00 75.00 92 HIS A N 1
ATOM 760 C CA . HIS A 1 92 ? 13.133 -2.160 -5.258 1.00 75.00 92 HIS A CA 1
ATOM 761 C C . HIS A 1 92 ? 12.126 -2.040 -6.384 1.00 75.00 92 HIS A C 1
ATOM 763 O O . HIS A 1 92 ? 12.324 -1.229 -7.289 1.00 75.00 92 HIS A O 1
ATOM 769 N N . PHE A 1 93 ? 11.053 -2.822 -6.314 1.00 78.88 93 PHE A N 1
ATOM 770 C CA . PHE A 1 93 ? 9.977 -2.804 -7.298 1.00 78.88 93 PHE A CA 1
ATOM 771 C C . PHE A 1 93 ? 8.652 -2.477 -6.592 1.00 78.88 93 PHE A C 1
ATOM 773 O O . PHE A 1 93 ? 8.028 -3.370 -6.007 1.00 78.88 93 PHE A O 1
ATOM 780 N N . PRO A 1 94 ? 8.232 -1.195 -6.586 1.00 82.25 94 PRO A N 1
ATOM 781 C CA . PRO A 1 94 ? 6.995 -0.776 -5.938 1.00 82.25 94 PRO A CA 1
ATOM 782 C C . PRO A 1 94 ? 5.802 -1.552 -6.500 1.00 82.25 94 PRO A C 1
ATOM 784 O O . PRO A 1 94 ? 5.507 -1.487 -7.691 1.00 82.25 94 PRO A O 1
ATOM 787 N N . THR A 1 95 ? 5.113 -2.305 -5.648 1.00 85.00 95 THR A N 1
ATOM 788 C CA . THR A 1 95 ? 3.906 -3.051 -6.019 1.00 85.00 95 THR A CA 1
ATOM 789 C C . THR A 1 95 ? 2.927 -3.060 -4.852 1.00 85.00 95 THR A C 1
ATOM 791 O O . THR A 1 95 ? 3.321 -3.102 -3.683 1.00 85.00 95 THR A O 1
ATOM 794 N N . THR A 1 96 ? 1.629 -3.007 -5.148 1.00 83.62 96 THR A N 1
ATOM 795 C CA . THR A 1 96 ? 0.585 -3.099 -4.120 1.00 83.62 96 THR A CA 1
ATOM 796 C C . THR A 1 96 ? -0.688 -3.720 -4.681 1.00 83.62 96 THR A C 1
ATOM 798 O O . THR A 1 96 ? -0.964 -3.629 -5.871 1.00 83.62 96 THR A O 1
ATOM 801 N N . ILE A 1 97 ? -1.487 -4.368 -3.835 1.00 84.44 97 ILE A N 1
ATOM 802 C CA . ILE A 1 97 ? -2.773 -4.966 -4.222 1.00 84.44 97 ILE A CA 1
ATOM 803 C C . ILE A 1 97 ? -3.857 -4.332 -3.363 1.00 84.44 97 ILE A C 1
ATOM 805 O O . ILE A 1 97 ? -3.745 -4.296 -2.132 1.00 84.44 97 ILE A O 1
ATOM 809 N N . LYS A 1 98 ? -4.940 -3.873 -3.993 1.00 82.88 98 LYS A N 1
ATOM 810 C CA . LYS A 1 98 ? -6.075 -3.297 -3.277 1.00 82.88 98 LYS A CA 1
ATOM 811 C C . LYS A 1 98 ? -6.736 -4.355 -2.400 1.00 82.88 98 LYS A C 1
ATOM 813 O O . LYS A 1 98 ? -7.141 -5.431 -2.835 1.00 82.88 98 LYS A O 1
ATOM 818 N N . ARG A 1 99 ? -6.869 -4.027 -1.116 1.00 72.06 99 ARG A N 1
ATOM 819 C CA . ARG A 1 99 ? -7.194 -5.006 -0.074 1.00 72.06 99 ARG A CA 1
ATOM 820 C C . ARG A 1 99 ? -8.579 -5.635 -0.212 1.00 72.06 99 ARG A C 1
ATOM 822 O O . ARG A 1 99 ? -8.704 -6.851 -0.080 1.00 72.06 99 ARG A O 1
ATOM 829 N N . ASN A 1 100 ? -9.585 -4.789 -0.421 1.00 71.69 100 ASN A N 1
ATOM 830 C CA . ASN A 1 100 ? -11.003 -5.158 -0.423 1.00 71.69 100 ASN A CA 1
ATOM 831 C C . ASN A 1 100 ? -11.532 -5.477 -1.826 1.00 71.69 100 ASN A C 1
ATOM 833 O O . ASN A 1 100 ? -12.688 -5.862 -1.980 1.00 71.69 100 ASN A O 1
ATOM 837 N N . ASP A 1 101 ? -10.697 -5.309 -2.849 1.00 78.38 101 ASP A N 1
ATOM 838 C CA . ASP A 1 101 ? -11.074 -5.519 -4.236 1.00 78.38 101 ASP A CA 1
ATOM 839 C C . ASP A 1 101 ? -9.850 -5.942 -5.045 1.00 78.38 101 ASP A C 1
ATOM 841 O O . ASP A 1 101 ? -9.064 -5.111 -5.493 1.00 78.38 101 ASP A O 1
ATOM 845 N N . LEU A 1 102 ? -9.714 -7.252 -5.242 1.00 82.81 102 LEU A N 1
ATOM 846 C CA . LEU A 1 102 ? -8.591 -7.874 -5.948 1.00 82.81 102 LEU A CA 1
ATOM 847 C C . LEU A 1 102 ? -8.571 -7.556 -7.452 1.00 82.81 102 LEU A C 1
ATOM 849 O O . LEU A 1 102 ? -7.752 -8.105 -8.180 1.00 82.81 102 LEU A O 1
ATOM 853 N N . ARG A 1 103 ? -9.471 -6.703 -7.945 1.00 81.88 103 ARG A N 1
ATOM 854 C CA . ARG A 1 103 ? -9.428 -6.219 -9.327 1.00 81.88 103 ARG A CA 1
ATOM 855 C C . ARG A 1 103 ? -8.394 -5.123 -9.538 1.00 81.88 103 ARG A C 1
ATOM 857 O O . ARG A 1 103 ? -8.058 -4.856 -10.682 1.00 81.88 103 ARG A O 1
ATOM 864 N N . PHE A 1 104 ? -7.923 -4.487 -8.465 1.00 86.50 104 PHE A N 1
ATOM 865 C CA . PHE A 1 104 ? -6.981 -3.381 -8.562 1.00 86.50 104 PHE A CA 1
ATOM 866 C C . PHE A 1 104 ? -5.647 -3.726 -7.917 1.00 86.50 104 PHE A C 1
ATOM 868 O O . PHE A 1 104 ? -5.586 -4.234 -6.793 1.00 86.50 104 PHE A O 1
ATOM 875 N N . PHE A 1 105 ? -4.577 -3.383 -8.612 1.00 88.56 105 PHE A N 1
ATOM 876 C CA . PHE A 1 105 ? -3.209 -3.520 -8.136 1.00 88.56 105 PHE A CA 1
ATOM 877 C C . PHE A 1 105 ? -2.342 -2.436 -8.776 1.00 88.56 105 PHE A C 1
ATOM 879 O O . PHE A 1 105 ? -2.767 -1.773 -9.719 1.00 88.56 105 PHE A O 1
ATOM 886 N N . THR A 1 106 ? -1.144 -2.214 -8.249 1.00 89.75 106 THR A N 1
ATOM 887 C CA . THR A 1 106 ? -0.156 -1.329 -8.864 1.00 89.75 106 THR A CA 1
ATOM 888 C C . THR A 1 106 ? 1.133 -2.076 -9.125 1.00 89.75 106 THR A C 1
ATOM 890 O O . THR A 1 106 ? 1.547 -2.927 -8.332 1.00 89.75 106 THR A O 1
ATOM 893 N N . ILE A 1 107 ? 1.770 -1.716 -10.232 1.00 89.75 107 ILE A N 1
ATOM 894 C CA . ILE A 1 107 ? 3.138 -2.093 -10.557 1.00 89.75 107 ILE A CA 1
ATOM 895 C C . ILE A 1 107 ? 3.865 -0.804 -10.917 1.00 89.75 107 ILE A C 1
ATOM 897 O O . ILE A 1 107 ? 3.370 -0.035 -11.743 1.00 89.75 107 ILE A O 1
ATOM 901 N N . LEU A 1 108 ? 5.002 -0.553 -10.268 1.00 88.94 108 LEU A N 1
ATOM 902 C CA . LEU A 1 108 ? 5.718 0.719 -10.336 1.00 88.94 108 LEU A CA 1
ATOM 903 C C . LEU A 1 108 ? 4.755 1.882 -10.026 1.00 88.94 108 LEU A C 1
ATOM 905 O O . LEU A 1 108 ? 4.091 1.876 -8.983 1.00 88.94 108 LEU A O 1
ATOM 909 N N . ARG A 1 109 ? 4.632 2.852 -10.936 1.00 89.56 109 ARG A N 1
ATOM 910 C CA . ARG A 1 109 ? 3.710 3.991 -10.812 1.00 89.56 109 ARG A CA 1
ATOM 911 C C . ARG A 1 109 ? 2.438 3.815 -11.641 1.00 89.56 109 ARG A C 1
ATOM 913 O O . ARG A 1 109 ? 1.772 4.804 -11.929 1.00 89.56 109 ARG A O 1
ATOM 920 N N . THR A 1 110 ? 2.092 2.596 -12.040 1.00 91.62 110 THR A N 1
ATOM 921 C CA . THR A 1 110 ? 0.906 2.325 -12.861 1.00 91.62 110 THR A CA 1
ATOM 922 C C . THR A 1 110 ? -0.118 1.519 -12.071 1.00 91.62 110 THR A C 1
ATOM 924 O O . THR A 1 110 ? 0.191 0.475 -11.495 1.00 91.62 110 THR A O 1
ATOM 927 N N . VAL A 1 111 ? -1.352 2.020 -12.029 1.00 91.25 111 VAL A N 1
ATOM 928 C CA . VAL A 1 111 ? -2.514 1.344 -11.446 1.00 91.25 111 VAL A CA 1
ATOM 929 C C . VAL A 1 111 ? -3.187 0.512 -12.524 1.00 91.25 111 VAL A C 1
ATOM 931 O O . VAL A 1 111 ? -3.539 1.042 -13.570 1.00 91.25 111 VAL A O 1
ATOM 934 N N . TYR A 1 112 ? -3.423 -0.762 -12.247 1.00 89.12 112 TYR A N 1
ATOM 935 C CA . TYR A 1 112 ? -4.134 -1.685 -13.121 1.00 89.12 112 TYR A CA 1
ATOM 936 C C . TYR A 1 112 ? -5.507 -2.001 -12.534 1.00 89.12 112 TYR A C 1
ATOM 938 O O . TYR A 1 112 ? -5.636 -2.215 -11.325 1.00 89.12 112 TYR A O 1
ATOM 946 N N . ALA A 1 113 ? -6.524 -2.036 -13.391 1.00 87.81 113 ALA A N 1
ATOM 947 C CA . ALA A 1 113 ? -7.902 -2.367 -13.059 1.00 87.81 113 ALA A CA 1
ATOM 948 C C . ALA A 1 113 ? -8.412 -3.471 -13.995 1.00 87.81 113 ALA A C 1
ATOM 950 O O . ALA A 1 113 ? -8.593 -3.261 -15.191 1.00 87.81 113 ALA A O 1
ATOM 951 N N . ILE A 1 114 ? -8.656 -4.662 -13.453 1.00 85.12 114 ILE A N 1
ATOM 952 C CA . ILE A 1 114 ? -9.177 -5.803 -14.214 1.00 85.12 114 ILE A CA 1
ATOM 953 C C . ILE A 1 114 ? -10.622 -5.515 -14.643 1.00 85.12 114 ILE A C 1
ATOM 955 O O . ILE A 1 114 ? -11.508 -5.321 -13.797 1.00 85.12 114 ILE A O 1
ATOM 959 N N . SER A 1 115 ? -10.867 -5.527 -15.955 1.00 74.31 115 SER A N 1
ATOM 960 C CA . SER A 1 115 ? -12.185 -5.269 -16.532 1.00 74.31 115 SER A CA 1
ATOM 961 C C . SER A 1 115 ? -13.102 -6.484 -16.401 1.00 74.31 115 SER A C 1
ATOM 963 O O . SER A 1 115 ? -12.729 -7.612 -16.703 1.00 74.31 115 SER A O 1
ATOM 965 N N . ARG A 1 116 ? -14.358 -6.249 -16.001 1.00 60.19 116 ARG A N 1
ATOM 966 C CA . ARG A 1 116 ? -15.437 -7.256 -16.023 1.00 60.19 116 ARG A CA 1
ATOM 967 C C . ARG A 1 116 ? -16.339 -7.079 -17.240 1.00 60.19 116 ARG A C 1
ATOM 969 O O . ARG A 1 116 ? -17.563 -7.040 -17.094 1.00 60.19 116 ARG A O 1
ATOM 976 N N . LYS A 1 117 ? -15.784 -6.922 -18.439 1.00 55.75 117 LYS A N 1
ATOM 977 C CA . LYS A 1 117 ? -16.652 -7.042 -19.613 1.00 55.75 117 LYS A CA 1
ATOM 978 C C . LYS A 1 117 ? -17.138 -8.491 -19.662 1.00 55.75 117 LYS A C 1
ATOM 980 O O . LYS A 1 117 ? -16.327 -9.411 -19.642 1.00 55.75 117 LYS A O 1
ATOM 985 N N . LEU A 1 118 ? -18.459 -8.688 -19.631 1.00 42.78 118 LEU A N 1
ATOM 986 C CA . LEU A 1 118 ? -19.078 -9.982 -19.918 1.00 42.78 118 LEU A CA 1
ATOM 987 C C . LEU A 1 118 ? -18.621 -10.380 -21.319 1.00 42.78 118 LEU A C 1
ATOM 989 O O . LEU A 1 118 ? -19.080 -9.807 -22.304 1.00 42.78 118 LEU A O 1
ATOM 993 N N . GLN A 1 119 ? -17.678 -11.307 -21.408 1.00 45.53 119 GLN A N 1
ATOM 994 C CA . GLN A 1 119 ? -17.235 -11.801 -22.697 1.00 45.53 119 GLN A CA 1
ATOM 995 C C . GLN A 1 119 ? -18.286 -12.759 -23.241 1.00 45.53 119 GLN A C 1
ATOM 997 O O . GLN A 1 119 ? -18.662 -13.741 -22.598 1.00 45.53 119 GLN A O 1
ATOM 1002 N N . SER A 1 120 ? -18.771 -12.436 -24.436 1.00 41.88 120 SER A N 1
ATOM 1003 C CA . SER A 1 120 ? -19.499 -13.365 -25.282 1.00 41.88 120 SER A CA 1
ATOM 1004 C C . SER A 1 120 ? -18.607 -14.562 -25.599 1.00 41.88 120 SER A C 1
ATOM 1006 O O . SER A 1 120 ? -17.427 -14.420 -25.913 1.00 41.88 120 SER A O 1
ATOM 1008 N N . ILE A 1 121 ? -19.201 -15.742 -25.496 1.00 49.09 121 ILE A N 1
ATOM 1009 C CA . ILE A 1 121 ? -18.611 -17.057 -25.716 1.00 49.09 121 ILE A CA 1
ATOM 1010 C C . ILE A 1 121 ? -18.001 -17.114 -27.127 1.00 49.09 121 ILE A C 1
ATOM 1012 O O . ILE A 1 121 ? -18.767 -17.069 -28.083 1.00 49.09 121 ILE A O 1
ATOM 1016 N N . GLN A 1 122 ? -16.665 -17.198 -27.234 1.00 42.59 122 GLN A N 1
ATOM 1017 C CA . GLN A 1 122 ? -15.855 -17.920 -28.247 1.00 42.59 122 GLN A CA 1
ATOM 1018 C C . GLN A 1 122 ? -14.462 -17.271 -28.427 1.00 42.59 122 GLN A C 1
ATOM 1020 O O . GLN A 1 122 ? -14.316 -16.284 -29.139 1.00 42.59 122 GLN A O 1
ATOM 1025 N N . GLY A 1 123 ? -13.425 -17.855 -27.813 1.00 45.09 123 GLY A N 1
ATOM 1026 C CA . GLY A 1 123 ? -12.010 -17.542 -28.085 1.00 45.09 123 GLY A CA 1
ATOM 1027 C C . GLY A 1 123 ? -11.098 -17.633 -26.850 1.00 45.09 123 GLY A C 1
ATOM 1028 O O . GLY A 1 123 ? -11.599 -17.497 -25.733 1.00 45.09 123 GLY A O 1
ATOM 1029 N N . PRO A 1 124 ? -9.777 -17.878 -27.015 1.00 42.00 124 PRO A N 1
ATOM 1030 C CA . PRO A 1 124 ? -8.816 -17.810 -25.919 1.00 42.00 124 PRO A CA 1
ATOM 1031 C C . PRO A 1 124 ? -8.755 -16.376 -25.394 1.00 42.00 124 PRO A C 1
ATOM 1033 O O . PRO A 1 124 ? -8.422 -15.427 -26.103 1.00 42.00 124 PRO A O 1
ATOM 1036 N N . THR A 1 125 ? -9.153 -16.230 -24.143 1.00 48.50 125 THR A N 1
ATOM 1037 C CA . THR A 1 125 ? -9.444 -14.950 -23.530 1.00 48.50 125 THR A CA 1
ATOM 1038 C C . THR A 1 125 ? -8.171 -14.206 -23.138 1.00 48.50 125 THR A C 1
ATOM 1040 O O . THR A 1 125 ? -7.536 -14.555 -22.146 1.00 48.50 125 THR A O 1
ATOM 1043 N N . ILE A 1 126 ? -7.811 -13.145 -23.864 1.00 55.16 126 ILE A N 1
ATOM 1044 C CA . ILE A 1 126 ? -6.834 -12.172 -23.360 1.00 55.16 126 ILE A CA 1
ATOM 1045 C C . ILE A 1 126 ? -7.521 -11.407 -22.219 1.00 55.16 126 ILE A C 1
ATOM 1047 O O . ILE A 1 126 ? -8.609 -10.860 -22.433 1.00 55.16 126 ILE A O 1
ATOM 1051 N N . PRO A 1 127 ? -6.958 -11.383 -21.002 1.00 59.44 127 PRO A N 1
ATOM 1052 C CA . PRO A 1 127 ? -7.564 -10.636 -19.917 1.00 59.44 127 PRO A CA 1
ATOM 1053 C C . PRO A 1 127 ? -7.520 -9.135 -20.227 1.00 59.44 127 PRO A C 1
ATOM 1055 O O . PRO A 1 127 ? -6.443 -8.566 -20.393 1.00 59.44 127 PRO A O 1
ATOM 1058 N N . GLU A 1 128 ? -8.680 -8.480 -20.304 1.00 74.38 128 GLU A N 1
ATOM 1059 C CA . GLU A 1 128 ? -8.736 -7.027 -20.468 1.00 74.38 128 GLU A CA 1
ATOM 1060 C C . GLU A 1 128 ? -8.513 -6.347 -19.112 1.00 74.38 128 GLU A C 1
ATOM 1062 O O . GLU A 1 128 ? -9.251 -6.568 -18.146 1.00 74.38 128 GLU A O 1
ATOM 1067 N N . TYR A 1 129 ? -7.507 -5.484 -19.037 1.00 81.06 129 TYR A N 1
ATOM 1068 C CA . TYR A 1 129 ? -7.305 -4.571 -17.920 1.00 81.06 129 TYR A CA 1
ATOM 1069 C C . TYR A 1 129 ? -7.168 -3.141 -18.434 1.00 81.06 129 TYR A C 1
ATOM 1071 O O . TYR A 1 129 ? -6.651 -2.895 -19.521 1.00 81.06 129 TYR A O 1
ATOM 1079 N N . GLU A 1 130 ? -7.639 -2.196 -17.632 1.00 85.69 130 GLU A N 1
ATOM 1080 C CA . GLU A 1 130 ? -7.385 -0.772 -17.816 1.00 85.69 130 GLU A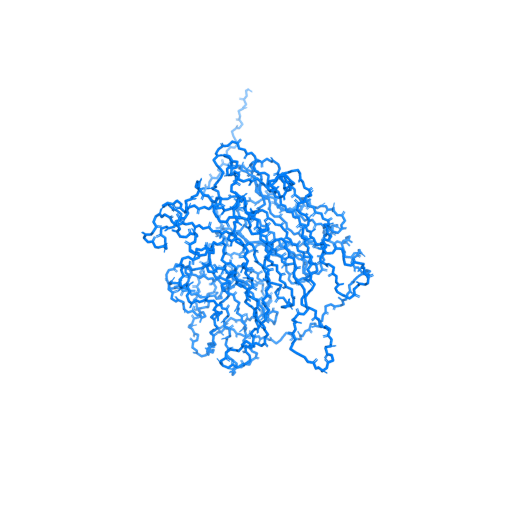 CA 1
ATOM 1081 C C . GLU A 1 130 ? -6.159 -0.387 -16.986 1.00 85.69 130 GLU A C 1
ATOM 1083 O O . GLU A 1 130 ? -5.918 -0.951 -15.914 1.00 85.69 130 GLU A O 1
ATOM 1088 N N . SER A 1 131 ? -5.373 0.567 -17.476 1.00 87.94 131 SER A N 1
ATOM 1089 C CA . SER A 1 131 ? -4.171 1.043 -16.795 1.00 87.94 131 SER A CA 1
ATOM 1090 C C . SER A 1 131 ? -4.179 2.561 -16.659 1.00 87.94 131 SER A C 1
ATOM 1092 O O . SER A 1 131 ? -4.475 3.272 -17.621 1.00 87.94 131 SER A O 1
ATOM 1094 N N . TYR A 1 132 ? -3.797 3.051 -15.482 1.00 89.75 132 TYR A N 1
ATOM 1095 C CA . TYR A 1 132 ? -3.729 4.469 -15.153 1.00 89.75 132 TYR A CA 1
ATOM 1096 C C . TYR A 1 132 ? -2.371 4.801 -14.544 1.00 89.75 132 TYR A C 1
ATOM 1098 O O . TYR A 1 132 ? -2.042 4.360 -13.441 1.00 89.75 132 TYR A O 1
ATOM 1106 N N . LYS A 1 133 ? -1.577 5.600 -15.249 1.00 90.62 133 LYS A N 1
ATOM 1107 C CA . LYS A 1 133 ? -0.265 6.052 -14.786 1.00 90.62 133 LYS A CA 1
ATOM 1108 C C . LYS A 1 133 ? -0.425 7.151 -13.740 1.00 90.62 133 LYS A C 1
ATOM 1110 O O . LYS A 1 133 ? -1.204 8.083 -13.932 1.00 90.62 133 LYS A O 1
ATOM 1115 N N . LEU A 1 134 ? 0.313 7.062 -12.639 1.00 91.50 134 LEU A N 1
ATOM 1116 C CA . LEU A 1 134 ? 0.405 8.127 -11.646 1.00 91.50 134 LEU A CA 1
ATOM 1117 C C . LEU A 1 134 ? 1.350 9.217 -12.188 1.00 91.50 134 LEU A C 1
ATOM 1119 O O . LEU A 1 134 ? 2.525 8.929 -12.451 1.00 91.50 134 LEU A O 1
ATOM 1123 N N . PRO A 1 135 ? 0.879 10.459 -12.394 1.00 89.69 135 PRO A N 1
ATOM 1124 C CA . PRO A 1 135 ? 1.726 11.530 -12.903 1.00 89.69 135 PRO A CA 1
ATOM 1125 C C . PRO A 1 135 ? 2.650 12.049 -11.790 1.00 89.69 135 PRO A C 1
ATOM 1127 O O . PRO A 1 135 ? 2.234 12.821 -10.934 1.00 89.69 135 PRO A O 1
ATOM 1130 N N . LEU A 1 136 ? 3.916 11.619 -11.793 1.00 85.81 136 LEU A N 1
ATOM 1131 C CA . LEU A 1 136 ? 4.929 11.993 -10.787 1.00 85.81 136 LEU A CA 1
ATOM 1132 C C . LEU A 1 136 ? 5.681 13.294 -11.135 1.00 85.81 136 LEU A C 1
ATOM 1134 O O . LEU A 1 136 ? 6.886 13.398 -10.942 1.00 85.81 136 LEU A O 1
ATOM 1138 N N . ASN A 1 137 ? 4.989 14.275 -11.711 1.00 85.38 137 ASN A N 1
ATOM 1139 C CA . ASN A 1 137 ? 5.526 15.591 -12.091 1.00 85.38 137 ASN A CA 1
ATOM 1140 C C . ASN A 1 137 ? 4.920 16.731 -11.255 1.00 85.38 137 ASN A C 1
ATOM 1142 O O . ASN A 1 137 ? 4.896 17.877 -11.698 1.00 85.38 137 ASN A O 1
ATOM 1146 N N . PHE A 1 138 ? 4.399 16.410 -10.070 1.00 85.00 138 PHE A N 1
ATOM 1147 C CA . PHE A 1 138 ? 3.691 17.359 -9.212 1.00 85.00 138 PHE A CA 1
ATOM 1148 C C . PHE A 1 138 ? 4.609 18.264 -8.380 1.00 85.00 138 PHE A C 1
ATOM 1150 O O . PHE A 1 138 ? 4.135 19.261 -7.850 1.00 85.00 138 PHE A O 1
ATOM 1157 N N . ASN A 1 139 ? 5.908 17.962 -8.306 1.00 80.56 139 ASN A N 1
ATOM 1158 C CA . ASN A 1 139 ? 6.929 18.880 -7.806 1.00 80.56 139 ASN A CA 1
ATOM 1159 C C . ASN A 1 139 ? 8.207 18.789 -8.656 1.00 80.56 139 ASN A C 1
ATOM 1161 O O . ASN A 1 139 ? 8.406 17.835 -9.415 1.00 80.56 139 ASN A O 1
ATOM 1165 N N . GLU A 1 140 ? 9.072 19.799 -8.546 1.00 76.88 140 GLU A N 1
ATOM 1166 C CA . GLU A 1 140 ? 10.289 19.892 -9.363 1.00 76.88 140 GLU A CA 1
ATOM 1167 C C . GLU A 1 140 ? 11.295 18.775 -9.043 1.00 76.88 140 GLU A C 1
ATOM 1169 O O . GLU A 1 140 ? 11.948 18.257 -9.950 1.00 76.88 140 GLU A O 1
ATOM 1174 N N . THR A 1 141 ? 11.357 18.322 -7.786 1.00 74.69 141 THR A N 1
ATOM 1175 C CA . THR A 1 141 ? 12.210 17.198 -7.370 1.00 74.69 141 THR A CA 1
ATOM 1176 C C . THR A 1 141 ? 11.846 15.925 -8.133 1.00 74.69 141 THR A C 1
ATOM 1178 O O . THR A 1 141 ? 12.688 15.346 -8.819 1.00 74.69 141 THR A O 1
ATOM 1181 N N . LEU A 1 142 ? 10.581 15.513 -8.100 1.00 77.31 142 LEU A N 1
ATOM 1182 C CA . LEU A 1 142 ? 10.101 14.319 -8.791 1.00 77.31 142 LEU A CA 1
ATOM 1183 C C . LEU A 1 142 ? 10.112 14.490 -10.303 1.00 77.31 142 LEU A C 1
ATOM 1185 O O . LEU A 1 142 ? 10.438 13.545 -11.015 1.00 77.31 142 LEU A O 1
ATOM 1189 N N . LYS A 1 143 ? 9.840 15.693 -10.811 1.00 77.81 143 LYS A N 1
ATOM 1190 C CA . LYS A 1 143 ? 9.978 15.991 -12.237 1.00 77.81 143 LYS A CA 1
ATOM 1191 C C . LYS A 1 143 ? 11.417 15.777 -12.718 1.00 77.81 143 LYS A C 1
ATOM 1193 O O . LYS A 1 143 ? 11.617 15.172 -13.770 1.00 77.81 143 LYS A O 1
ATOM 1198 N N . SER A 1 144 ? 12.414 16.201 -11.939 1.00 72.25 144 SER A N 1
ATOM 1199 C CA . SER A 1 144 ? 13.827 15.968 -12.262 1.00 72.25 144 SER A CA 1
ATOM 1200 C C . SER A 1 144 ? 14.197 14.480 -12.235 1.00 72.25 144 SER A C 1
ATOM 1202 O O . SER A 1 144 ? 14.875 14.000 -13.140 1.00 72.25 144 SER A O 1
ATOM 1204 N N . ILE A 1 145 ? 13.670 13.729 -11.263 1.00 72.56 145 ILE A N 1
ATOM 1205 C CA . ILE A 1 145 ? 13.901 12.286 -11.126 1.00 72.56 145 ILE A CA 1
ATOM 1206 C C . ILE A 1 145 ? 13.255 11.533 -12.299 1.00 72.56 145 ILE A C 1
ATOM 1208 O O . ILE A 1 145 ? 13.932 10.808 -13.019 1.00 72.56 145 ILE A O 1
ATOM 1212 N N . TRP A 1 146 ? 11.961 11.747 -12.538 1.00 72.12 146 TRP A N 1
ATOM 1213 C CA . TRP A 1 146 ? 11.145 10.897 -13.409 1.00 72.12 146 TRP A CA 1
ATOM 1214 C C . TRP A 1 146 ? 11.066 11.332 -14.872 1.00 72.12 146 TRP A C 1
ATOM 1216 O O . TRP A 1 146 ? 10.629 10.533 -15.703 1.00 72.12 146 TRP A O 1
ATOM 1226 N N . PHE A 1 147 ? 11.404 12.585 -15.191 1.00 68.25 147 PHE A N 1
ATOM 1227 C CA . PHE A 1 147 ? 11.188 13.146 -16.531 1.00 68.25 147 PHE A CA 1
ATOM 1228 C C . PHE A 1 147 ? 12.441 13.754 -17.163 1.00 68.25 147 PHE A C 1
ATOM 1230 O O . PHE A 1 147 ? 12.494 13.840 -18.384 1.00 68.25 147 PHE A O 1
ATOM 1237 N N . GLN A 1 148 ? 13.457 14.142 -16.384 1.00 61.12 148 GLN A N 1
ATOM 1238 C CA . GLN A 1 148 ? 14.704 14.696 -16.938 1.00 61.12 148 GLN A CA 1
ATOM 1239 C C . GLN A 1 148 ? 15.802 13.637 -17.153 1.00 61.12 148 GLN A C 1
ATOM 1241 O O . GLN A 1 148 ? 16.748 13.896 -17.888 1.00 61.12 148 GLN A O 1
ATOM 1246 N N . GLY A 1 149 ? 15.672 12.442 -16.559 1.00 54.56 149 GLY A N 1
ATOM 1247 C CA . GLY A 1 149 ? 16.627 11.331 -16.708 1.00 54.56 149 GLY A CA 1
ATOM 1248 C C . GLY A 1 149 ? 16.305 10.314 -17.813 1.00 54.56 149 GLY A C 1
ATOM 1249 O O . GLY A 1 149 ? 17.085 9.389 -18.037 1.00 54.56 149 GLY A O 1
ATOM 1250 N N . VAL A 1 150 ? 15.169 10.455 -18.505 1.00 50.03 150 VAL A N 1
ATOM 1251 C CA . VAL A 1 150 ? 14.711 9.487 -19.515 1.00 50.03 150 VAL A CA 1
ATOM 1252 C C . VAL A 1 150 ? 15.628 9.542 -20.742 1.00 50.03 150 VAL A C 1
ATOM 1254 O O . VAL A 1 150 ? 15.631 10.529 -21.470 1.00 50.03 150 VAL A O 1
ATOM 1257 N N . GLY A 1 151 ? 16.407 8.480 -20.971 1.00 46.62 151 GLY A N 1
ATOM 1258 C CA . GLY A 1 151 ? 17.249 8.320 -22.165 1.00 46.62 151 GLY A CA 1
ATOM 1259 C C . GLY A 1 151 ? 18.756 8.516 -21.968 1.00 46.62 151 GLY A C 1
ATOM 1260 O O . GLY A 1 151 ? 19.496 8.361 -22.937 1.00 46.62 151 GLY A O 1
ATOM 1261 N N . LEU A 1 152 ? 19.233 8.798 -20.752 1.00 50.97 152 LEU A N 1
ATOM 1262 C CA . LEU A 1 152 ? 20.672 8.884 -20.475 1.00 50.97 152 LEU A CA 1
ATOM 1263 C C . LEU A 1 152 ? 21.313 7.481 -20.438 1.00 50.97 152 LEU A C 1
ATOM 1265 O O . LEU A 1 152 ? 20.913 6.632 -19.640 1.00 50.97 152 LEU A O 1
ATOM 1269 N N . ASP A 1 153 ? 22.316 7.254 -21.294 1.00 50.50 153 ASP A N 1
ATOM 1270 C CA . ASP A 1 153 ? 23.116 6.013 -21.355 1.00 50.50 153 ASP A CA 1
ATOM 1271 C C . ASP A 1 153 ? 24.124 5.881 -20.206 1.00 50.50 153 ASP A C 1
ATOM 1273 O O . ASP A 1 153 ? 24.556 4.778 -19.853 1.00 50.50 153 ASP A O 1
ATOM 1277 N N . THR A 1 154 ? 24.499 7.012 -19.611 1.00 46.97 154 THR A N 1
ATOM 1278 C CA . THR A 1 154 ? 25.443 7.088 -18.503 1.00 46.97 154 THR A CA 1
ATOM 1279 C C . THR A 1 154 ? 24.700 7.298 -17.184 1.00 46.97 154 THR A C 1
ATOM 1281 O O . THR A 1 154 ? 23.874 8.209 -17.080 1.00 46.97 154 THR A O 1
ATOM 1284 N N . PRO A 1 155 ? 24.984 6.492 -16.142 1.00 48.97 155 PRO A N 1
ATOM 1285 C CA . PRO A 1 155 ? 24.542 6.813 -14.796 1.00 48.97 155 PRO A CA 1
ATOM 1286 C C . PRO A 1 155 ? 25.211 8.131 -14.404 1.00 48.97 155 PRO A C 1
ATOM 1288 O O . PRO A 1 155 ? 26.435 8.200 -14.296 1.00 48.97 155 PRO A O 1
ATOM 1291 N N . THR A 1 156 ? 24.432 9.195 -14.226 1.00 45.19 156 THR A N 1
ATOM 1292 C CA . THR A 1 156 ? 24.939 10.443 -13.657 1.00 45.19 156 THR A CA 1
ATOM 1293 C C . THR A 1 156 ? 25.587 10.115 -12.310 1.00 45.19 156 THR A C 1
ATOM 1295 O O . THR A 1 156 ? 24.991 9.417 -11.491 1.00 45.19 156 THR A O 1
ATOM 1298 N N . GLU A 1 157 ? 26.809 10.605 -12.073 1.00 41.97 157 GLU A N 1
ATOM 1299 C CA . GLU A 1 157 ? 27.695 10.285 -10.930 1.00 41.97 157 GLU A CA 1
ATOM 1300 C C . GLU A 1 157 ? 27.100 10.529 -9.522 1.00 41.97 157 GLU A C 1
ATOM 1302 O O . GLU A 1 157 ? 27.753 10.306 -8.504 1.00 41.97 157 GLU A O 1
ATOM 1307 N N . PHE A 1 158 ? 25.840 10.942 -9.424 1.00 41.72 158 PHE A N 1
ATOM 1308 C CA . PHE A 1 158 ? 25.126 11.192 -8.184 1.00 41.72 158 PHE A CA 1
ATOM 1309 C C . PHE A 1 158 ? 23.932 10.246 -8.079 1.00 41.72 158 PHE A C 1
ATOM 1311 O O . PHE A 1 158 ? 22.793 10.646 -8.304 1.00 41.72 158 PHE A O 1
ATOM 1318 N N . ILE A 1 159 ? 24.187 8.986 -7.712 1.00 47.09 159 ILE A N 1
ATOM 1319 C CA . ILE A 1 159 ? 23.136 8.020 -7.366 1.00 47.09 159 ILE A CA 1
ATOM 1320 C C . ILE A 1 159 ? 22.474 8.479 -6.054 1.00 47.09 159 ILE A C 1
ATOM 1322 O O . ILE A 1 159 ? 22.759 7.967 -4.969 1.00 47.09 159 ILE A O 1
ATOM 1326 N N . THR A 1 160 ? 21.591 9.476 -6.123 1.00 51.47 160 THR A N 1
ATOM 1327 C CA . THR A 1 160 ? 20.543 9.658 -5.119 1.00 51.47 160 THR A CA 1
ATOM 1328 C C . THR A 1 160 ? 19.613 8.467 -5.258 1.00 51.47 160 THR A C 1
ATOM 1330 O O . THR A 1 160 ? 18.736 8.444 -6.114 1.00 51.47 160 THR A O 1
ATOM 1333 N N . LYS A 1 161 ? 19.870 7.444 -4.442 1.00 61.41 161 LYS A N 1
ATOM 1334 C CA . LYS A 1 161 ? 19.020 6.261 -4.332 1.00 61.41 161 LYS A CA 1
ATOM 1335 C C . LYS A 1 161 ? 17.632 6.720 -3.921 1.00 61.41 161 LYS A C 1
ATOM 1337 O O . LYS A 1 161 ? 17.463 7.256 -2.824 1.00 61.41 161 LYS A O 1
ATOM 1342 N N . TYR A 1 162 ? 16.673 6.539 -4.814 1.00 67.19 162 TYR A N 1
ATOM 1343 C CA . TYR A 1 162 ? 15.325 7.043 -4.650 1.00 67.19 162 TYR A CA 1
ATOM 1344 C C . TYR A 1 162 ? 14.340 5.883 -4.518 1.00 67.19 162 TYR A C 1
ATOM 1346 O O . TYR A 1 162 ? 14.306 4.976 -5.348 1.00 67.19 162 TYR A O 1
ATOM 1354 N N . THR A 1 163 ? 13.547 5.907 -3.448 1.00 72.75 163 THR A N 1
ATOM 1355 C CA . THR A 1 163 ? 12.519 4.907 -3.157 1.00 72.75 163 THR A CA 1
ATOM 1356 C C . THR A 1 163 ? 11.195 5.566 -2.861 1.00 72.75 163 THR A C 1
ATOM 1358 O O . THR A 1 163 ? 11.117 6.550 -2.129 1.00 72.75 163 THR A O 1
ATOM 1361 N N . TYR A 1 164 ? 10.142 4.945 -3.370 1.00 80.44 164 TYR A N 1
ATOM 1362 C CA . TYR A 1 164 ? 8.768 5.331 -3.112 1.00 80.44 164 TYR A CA 1
ATOM 1363 C C . TYR A 1 164 ? 7.914 4.079 -2.965 1.00 80.44 164 TYR A C 1
ATOM 1365 O O . TYR A 1 164 ? 8.290 2.995 -3.412 1.00 80.44 164 TYR A O 1
ATOM 1373 N N . SER A 1 165 ? 6.755 4.230 -2.346 1.00 81.81 165 SER A N 1
ATOM 1374 C CA . SER A 1 165 ? 5.747 3.185 -2.268 1.00 81.81 165 SER A CA 1
ATOM 1375 C C . SER A 1 165 ? 4.363 3.774 -2.498 1.00 81.81 165 SER A C 1
ATOM 1377 O O . SER A 1 165 ? 4.151 4.990 -2.489 1.00 81.81 165 SER A O 1
ATOM 1379 N N . VAL A 1 166 ? 3.435 2.872 -2.795 1.00 87.12 166 VAL A N 1
ATOM 1380 C CA . VAL A 1 166 ? 2.072 3.186 -3.183 1.00 87.12 166 VAL A CA 1
ATOM 1381 C C . VAL A 1 166 ? 1.104 2.355 -2.342 1.00 87.12 166 VAL A C 1
ATOM 1383 O O . VAL A 1 166 ? 1.275 1.146 -2.173 1.00 87.12 166 VAL A O 1
ATOM 1386 N N . GLU A 1 167 ? 0.064 2.997 -1.820 1.00 87.06 167 GLU A N 1
ATOM 1387 C CA . GLU A 1 167 ? -0.945 2.379 -0.963 1.00 87.06 167 GLU A CA 1
ATOM 1388 C C . GLU A 1 167 ? -2.361 2.749 -1.421 1.00 87.06 167 GLU A C 1
ATOM 1390 O O . GLU A 1 167 ? -2.660 3.906 -1.700 1.00 87.06 167 GLU A O 1
ATOM 1395 N N . PHE A 1 168 ? -3.266 1.771 -1.480 1.00 85.69 168 PHE A N 1
ATOM 1396 C CA . PHE A 1 168 ? -4.684 2.040 -1.729 1.00 85.69 168 PHE A CA 1
ATOM 1397 C C . PHE A 1 168 ? -5.395 2.470 -0.445 1.00 85.69 168 PHE A C 1
ATOM 1399 O O . PHE A 1 168 ? -5.212 1.857 0.606 1.00 85.69 168 PHE A O 1
ATOM 1406 N N . SER A 1 169 ? -6.295 3.446 -0.552 1.00 84.25 169 SER A N 1
ATOM 1407 C CA . SER A 1 169 ? -7.203 3.793 0.543 1.00 84.25 169 SER A CA 1
ATOM 1408 C C . SER A 1 169 ? -8.148 2.641 0.897 1.00 84.25 169 SER A C 1
ATOM 1410 O O . SER A 1 169 ? -8.448 1.778 0.068 1.00 84.25 169 SER A O 1
ATOM 1412 N N . GLU A 1 170 ? -8.685 2.644 2.122 1.00 73.56 170 GLU A N 1
ATOM 1413 C CA . GLU A 1 170 ? -9.607 1.594 2.586 1.00 73.56 170 GLU A CA 1
ATOM 1414 C C . GLU A 1 170 ? -10.879 1.493 1.732 1.00 73.56 170 GLU A C 1
ATOM 1416 O O . GLU A 1 170 ? -11.358 0.392 1.437 1.00 73.56 170 GLU A O 1
ATOM 1421 N N . CYS A 1 171 ? -11.402 2.646 1.297 1.00 70.06 171 CYS A N 1
ATOM 1422 C CA . CYS A 1 171 ? -12.536 2.728 0.380 1.00 70.06 171 CYS A CA 1
ATOM 1423 C C . CYS A 1 171 ? -12.149 2.367 -1.059 1.00 70.06 171 CYS A C 1
ATOM 1425 O O . CYS A 1 171 ? -13.009 1.996 -1.856 1.00 70.06 171 CYS A O 1
ATOM 1427 N N . GLY A 1 172 ? -10.856 2.438 -1.387 1.00 69.44 172 GLY A N 1
ATOM 1428 C CA . GLY A 1 172 ? -10.328 1.937 -2.638 1.00 69.44 172 GLY A CA 1
ATOM 1429 C C . GLY A 1 172 ? -10.380 2.883 -3.825 1.00 69.44 172 GLY A C 1
ATOM 1430 O O . GLY A 1 172 ? -10.046 2.453 -4.927 1.00 69.44 172 GLY A O 1
ATOM 1431 N N . ASN A 1 173 ? -10.836 4.113 -3.617 1.00 79.12 173 ASN A N 1
ATOM 1432 C CA . ASN A 1 173 ? -10.993 5.117 -4.673 1.00 79.12 173 ASN A CA 1
ATOM 1433 C C . ASN A 1 173 ? -9.763 6.020 -4.809 1.00 79.12 173 ASN A C 1
ATOM 1435 O O . ASN A 1 173 ? -9.676 6.821 -5.739 1.00 79.12 173 ASN A O 1
ATOM 1439 N N . TYR A 1 174 ? -8.837 5.911 -3.857 1.00 88.31 174 TYR A N 1
ATOM 1440 C CA . TYR A 1 174 ? -7.667 6.763 -3.770 1.00 88.31 174 TYR A CA 1
ATOM 1441 C C . TYR A 1 174 ? -6.408 5.918 -3.654 1.00 88.31 174 TYR A C 1
ATOM 1443 O O . TYR A 1 174 ? -6.427 4.823 -3.084 1.00 88.31 174 TYR A O 1
ATOM 1451 N N . VAL A 1 175 ? -5.326 6.463 -4.181 1.00 91.31 175 VAL A N 1
ATOM 1452 C CA . VAL A 1 175 ? -3.987 5.900 -4.135 1.00 91.31 175 VAL A CA 1
ATOM 1453 C C . VAL A 1 175 ? -3.078 6.938 -3.489 1.00 91.31 175 VAL A C 1
ATOM 1455 O O . VAL A 1 175 ? -2.974 8.057 -3.984 1.00 91.31 175 VAL A O 1
ATOM 1458 N N . LEU A 1 176 ? -2.460 6.577 -2.369 1.00 91.62 176 LEU A N 1
ATOM 1459 C CA . LEU A 1 176 ? -1.408 7.348 -1.727 1.00 91.62 176 LEU A CA 1
ATOM 1460 C C . LEU A 1 176 ? -0.068 6.948 -2.321 1.00 91.62 176 LEU A C 1
ATOM 1462 O O . LEU A 1 176 ? 0.301 5.779 -2.313 1.00 91.62 176 LEU A O 1
ATOM 1466 N N . TYR A 1 177 ? 0.662 7.945 -2.775 1.00 90.88 177 TYR A N 1
ATOM 1467 C CA . TYR A 1 177 ? 2.079 7.888 -3.049 1.00 90.88 177 TYR A CA 1
ATOM 1468 C C . TYR A 1 177 ? 2.845 8.446 -1.859 1.00 90.88 177 TYR A C 1
ATOM 1470 O O . TYR A 1 177 ? 2.443 9.471 -1.300 1.00 90.88 177 TYR A O 1
ATOM 1478 N N . HIS A 1 178 ? 3.962 7.818 -1.516 1.00 85.44 178 HIS A N 1
ATOM 1479 C CA . HIS A 1 178 ? 4.875 8.358 -0.525 1.00 85.44 178 HIS A CA 1
ATOM 1480 C C . HIS A 1 178 ? 6.322 7.989 -0.828 1.00 85.44 178 HIS A C 1
ATOM 1482 O O . HIS A 1 178 ? 6.620 6.871 -1.260 1.00 85.44 178 HIS A O 1
ATOM 1488 N N . ASP A 1 179 ? 7.231 8.904 -0.519 1.00 78.19 179 ASP A N 1
ATOM 1489 C CA . ASP A 1 179 ? 8.655 8.597 -0.506 1.00 78.19 179 ASP A CA 1
ATOM 1490 C C . ASP A 1 179 ? 8.978 7.659 0.671 1.00 78.19 179 ASP A C 1
ATOM 1492 O O . ASP A 1 179 ? 8.357 7.718 1.736 1.00 78.19 179 ASP A O 1
ATOM 1496 N N . ILE A 1 180 ? 9.953 6.766 0.494 1.00 68.62 180 ILE A N 1
ATOM 1497 C CA . ILE A 1 180 ? 10.521 5.940 1.581 1.00 68.62 180 ILE A CA 1
ATOM 1498 C C . ILE A 1 180 ? 11.854 6.556 2.062 1.00 68.62 180 ILE A C 1
ATOM 1500 O O . ILE A 1 180 ? 12.566 6.004 2.904 1.00 68.62 180 ILE A O 1
ATOM 1504 N N . THR A 1 181 ? 12.219 7.734 1.551 1.00 51.56 181 THR A N 1
ATOM 1505 C CA . THR A 1 181 ? 13.491 8.399 1.842 1.00 51.56 181 THR A CA 1
ATOM 1506 C C . THR A 1 181 ? 13.498 8.987 3.254 1.00 51.56 181 THR A C 1
ATOM 1508 O O . THR A 1 181 ? 13.199 10.154 3.471 1.00 51.56 181 THR A O 1
ATOM 1511 N N . GLY A 1 182 ? 13.854 8.143 4.222 1.00 43.06 182 GLY A N 1
ATOM 1512 C CA . GLY A 1 182 ? 14.051 8.511 5.627 1.00 43.06 182 GLY A CA 1
ATOM 1513 C C . GLY A 1 182 ? 15.017 7.602 6.391 1.00 43.06 182 GLY A C 1
ATOM 1514 O O . GLY A 1 182 ? 15.356 7.900 7.530 1.00 43.06 182 GLY A O 1
ATOM 1515 N N . MET A 1 183 ? 15.530 6.522 5.787 1.00 40.12 183 MET A N 1
ATOM 1516 C CA . MET A 1 183 ? 16.528 5.664 6.434 1.00 40.12 183 MET A CA 1
ATOM 1517 C C . MET A 1 183 ? 17.745 5.408 5.528 1.00 40.12 183 MET A C 1
ATOM 1519 O O . MET A 1 183 ? 17.840 4.410 4.825 1.00 40.12 183 MET A O 1
ATOM 1523 N N . SER A 1 184 ? 18.737 6.298 5.647 1.00 35.50 184 SER A N 1
ATOM 1524 C CA . SER A 1 184 ? 20.165 5.931 5.639 1.00 35.50 184 SER A CA 1
ATOM 1525 C C . SER A 1 184 ? 20.891 5.620 4.311 1.00 35.50 184 SER A C 1
ATOM 1527 O O . SER A 1 184 ? 21.779 4.767 4.303 1.00 35.50 184 SER A O 1
ATOM 1529 N N . ILE A 1 185 ? 20.607 6.298 3.185 1.00 39.06 185 ILE A N 1
ATOM 1530 C CA . ILE A 1 185 ? 21.444 6.093 1.973 1.00 39.06 185 ILE A CA 1
ATOM 1531 C C . ILE A 1 185 ? 21.656 7.314 1.064 1.00 39.06 185 ILE A C 1
ATOM 1533 O O . ILE A 1 185 ? 22.032 7.163 -0.097 1.00 39.06 185 ILE A O 1
ATOM 1537 N N . VAL A 1 186 ? 21.496 8.531 1.579 1.00 36.78 186 VAL A N 1
ATOM 1538 C CA . VAL A 1 186 ? 22.009 9.719 0.882 1.00 36.78 186 VAL A CA 1
ATOM 1539 C C . VAL A 1 186 ? 23.293 10.139 1.593 1.00 36.78 186 VAL A C 1
ATOM 1541 O O . VAL A 1 186 ? 23.239 10.500 2.773 1.00 36.78 186 VAL A O 1
ATOM 1544 N N . PRO A 1 187 ? 24.467 10.055 0.941 1.00 33.94 187 PRO A N 1
ATOM 1545 C CA . PRO A 1 187 ? 25.680 10.639 1.483 1.00 33.94 187 PRO A CA 1
ATOM 1546 C C . PRO A 1 187 ? 25.431 12.128 1.713 1.00 33.94 187 PRO A C 1
ATOM 1548 O O . PRO A 1 187 ? 24.877 12.814 0.857 1.00 33.94 187 PRO A O 1
ATOM 1551 N N . LYS A 1 188 ? 25.817 12.587 2.904 1.00 42.16 188 LYS A N 1
ATOM 1552 C CA . LYS A 1 188 ? 25.849 13.975 3.376 1.00 42.16 188 LYS A CA 1
ATOM 1553 C C . LYS A 1 188 ? 25.766 15.013 2.236 1.00 42.16 188 LYS A C 1
ATOM 1555 O O . LYS A 1 188 ? 26.678 15.063 1.415 1.00 42.16 188 LYS A O 1
ATOM 1560 N N . ARG A 1 189 ? 24.765 15.909 2.322 1.00 40.59 189 ARG A N 1
ATOM 1561 C CA . ARG A 1 189 ? 24.685 17.275 1.730 1.00 40.59 189 ARG A CA 1
ATOM 1562 C C . ARG A 1 189 ? 23.651 17.581 0.633 1.00 40.59 189 ARG A C 1
ATOM 1564 O O . ARG A 1 189 ? 23.745 18.657 0.051 1.00 40.59 189 ARG A O 1
ATOM 1571 N N . LYS A 1 190 ? 22.617 16.771 0.385 1.00 46.06 190 LYS A N 1
ATOM 1572 C CA . LYS A 1 190 ? 21.454 17.266 -0.384 1.00 46.06 190 LYS A CA 1
ATOM 1573 C C . LYS A 1 190 ? 20.138 16.984 0.334 1.00 46.06 190 LYS A C 1
ATOM 1575 O O . LYS A 1 190 ? 19.883 15.852 0.730 1.00 46.06 190 LYS A O 1
ATOM 1580 N N . ASN A 1 191 ? 19.361 18.052 0.517 1.00 48.53 191 ASN A N 1
ATOM 1581 C CA . ASN A 1 191 ? 18.014 18.072 1.080 1.00 48.53 191 ASN A CA 1
ATOM 1582 C C . ASN A 1 191 ? 17.124 17.160 0.235 1.00 48.53 191 ASN A C 1
ATOM 1584 O O . ASN A 1 191 ? 16.705 17.558 -0.849 1.00 48.53 191 ASN A O 1
ATOM 1588 N N . VAL A 1 192 ? 16.878 15.928 0.676 1.00 51.28 192 VAL A N 1
ATOM 1589 C CA . VAL A 1 192 ? 15.860 15.107 0.021 1.00 51.28 192 VAL A CA 1
ATOM 1590 C C . VAL A 1 192 ? 14.544 15.460 0.676 1.00 51.28 192 VAL A C 1
ATOM 1592 O O . VAL A 1 192 ? 14.294 15.087 1.820 1.00 51.28 192 VAL A O 1
ATOM 1595 N N . ALA A 1 193 ? 13.753 16.253 -0.041 1.00 61.38 193 ALA A N 1
ATOM 1596 C CA . ALA A 1 193 ? 12.397 16.545 0.360 1.00 61.38 193 ALA A CA 1
ATOM 1597 C C . ALA A 1 193 ? 11.595 15.240 0.426 1.00 61.38 193 ALA A C 1
ATOM 1599 O O . ALA A 1 193 ? 11.754 14.383 -0.444 1.00 61.38 193 ALA A O 1
ATOM 1600 N N . THR A 1 194 ? 10.753 15.080 1.447 1.00 76.19 194 THR A N 1
ATOM 1601 C CA . THR A 1 194 ? 9.805 13.957 1.495 1.00 76.19 194 THR A CA 1
ATOM 1602 C C . THR A 1 194 ? 8.451 14.411 0.983 1.00 76.19 194 THR A C 1
ATOM 1604 O O . THR A 1 194 ? 7.965 15.484 1.351 1.00 76.19 194 THR A O 1
ATOM 1607 N N . SER A 1 195 ? 7.851 13.587 0.130 1.00 84.44 195 SER A N 1
ATOM 1608 C CA . SER A 1 195 ? 6.609 13.886 -0.575 1.00 84.44 195 SER A CA 1
ATOM 1609 C C . SER A 1 195 ? 5.533 12.849 -0.260 1.00 84.44 195 SER A C 1
ATOM 1611 O O . SER A 1 195 ? 5.794 11.644 -0.248 1.00 84.44 195 SER A O 1
ATOM 1613 N N . LEU A 1 196 ? 4.302 13.319 -0.060 1.00 89.31 196 LEU A N 1
ATOM 1614 C CA . LEU A 1 196 ? 3.081 12.514 -0.092 1.00 89.31 196 LEU A CA 1
ATOM 1615 C C . LEU A 1 196 ? 2.182 13.051 -1.201 1.00 89.31 196 LEU A C 1
ATOM 1617 O O . LEU A 1 196 ? 2.043 14.261 -1.331 1.00 89.31 196 LEU A O 1
ATOM 1621 N N . ALA A 1 197 ? 1.522 12.188 -1.963 1.00 92.25 197 ALA A N 1
ATOM 1622 C CA . ALA A 1 197 ? 0.535 12.625 -2.948 1.00 92.25 197 ALA A CA 1
ATOM 1623 C C . ALA A 1 197 ? -0.661 11.682 -2.988 1.00 92.25 197 ALA A C 1
ATOM 1625 O O . ALA A 1 197 ? -0.514 10.470 -2.854 1.00 92.25 197 ALA A O 1
ATOM 1626 N N . ILE A 1 198 ? -1.855 12.240 -3.175 1.00 94.19 198 ILE A N 1
ATOM 1627 C CA . ILE A 1 198 ? -3.090 11.471 -3.301 1.00 94.19 198 ILE A CA 1
ATOM 1628 C C . ILE A 1 198 ? -3.583 11.555 -4.735 1.00 94.19 198 ILE A C 1
ATOM 1630 O O . ILE A 1 198 ? -3.797 12.640 -5.276 1.00 94.19 198 ILE A O 1
ATOM 1634 N N . PHE A 1 199 ? -3.840 10.392 -5.317 1.00 92.88 199 PHE A N 1
ATOM 1635 C CA . PHE A 1 199 ? -4.411 10.245 -6.643 1.00 92.88 199 PHE A CA 1
ATOM 1636 C C . PHE A 1 199 ? -5.793 9.609 -6.559 1.00 92.88 199 PHE A C 1
ATOM 1638 O O . PHE A 1 199 ? -6.018 8.681 -5.781 1.00 92.88 199 PHE A O 1
ATOM 1645 N N . ARG A 1 200 ? -6.722 10.075 -7.389 1.00 89.81 200 ARG A N 1
ATOM 1646 C CA . ARG A 1 200 ? -7.983 9.392 -7.670 1.00 89.81 200 ARG A CA 1
ATOM 1647 C C . ARG A 1 200 ? -7.790 8.493 -8.881 1.00 89.81 200 ARG A C 1
ATOM 1649 O O . ARG A 1 200 ? -7.372 8.950 -9.946 1.00 89.81 200 ARG A O 1
ATOM 1656 N N . VAL A 1 201 ? -8.129 7.221 -8.710 1.00 81.06 201 VAL A N 1
ATOM 1657 C CA . VAL A 1 201 ? -8.195 6.270 -9.822 1.00 81.06 201 VAL A CA 1
ATOM 1658 C C . VAL A 1 201 ? -9.574 6.419 -10.462 1.00 81.06 201 VAL A C 1
ATOM 1660 O O . VAL A 1 201 ? -10.563 6.388 -9.721 1.00 81.06 201 VAL A O 1
ATOM 1663 N N . PRO A 1 202 ? -9.669 6.620 -11.788 1.00 72.62 202 PRO A N 1
ATOM 1664 C CA . PRO A 1 202 ? -10.952 6.668 -12.473 1.00 72.62 202 PRO A CA 1
ATOM 1665 C C . PRO A 1 202 ? -11.769 5.408 -12.177 1.00 72.62 202 PRO A C 1
ATOM 1667 O O . PRO A 1 202 ? -11.246 4.294 -12.163 1.00 72.62 202 PRO A O 1
ATOM 1670 N N . ASP A 1 203 ? -13.057 5.584 -11.896 1.00 66.62 203 ASP A N 1
ATOM 1671 C CA . ASP A 1 203 ? -13.963 4.449 -11.788 1.00 66.62 203 ASP A CA 1
ATOM 1672 C C . ASP A 1 203 ? -14.336 4.017 -13.209 1.00 66.62 203 ASP A C 1
ATOM 1674 O O . ASP A 1 203 ? -14.909 4.805 -13.957 1.00 66.62 203 ASP A O 1
ATOM 1678 N N . SER A 1 204 ? -14.052 2.759 -13.552 1.00 54.88 204 SER A N 1
ATOM 1679 C CA . SER A 1 204 ? -14.445 2.100 -14.813 1.00 54.88 204 SER A CA 1
ATOM 1680 C C . SER A 1 204 ? -15.932 2.269 -15.193 1.00 54.88 204 SER A C 1
ATOM 1682 O O . SER A 1 204 ? -16.318 2.033 -16.335 1.00 54.88 204 SER A O 1
ATOM 1684 N N . SER A 1 205 ? -16.798 2.652 -14.244 1.00 52.28 205 SER A N 1
ATOM 1685 C CA . SER A 1 205 ? -18.222 2.926 -14.480 1.00 52.28 205 SER A CA 1
ATOM 1686 C C . SER A 1 205 ? -18.543 4.361 -14.922 1.00 52.28 205 SER A C 1
ATOM 1688 O O . SER A 1 205 ? -19.668 4.626 -15.354 1.00 52.28 205 SER A O 1
ATOM 1690 N N . VAL A 1 206 ? -17.589 5.291 -14.836 1.00 54.03 206 VAL A N 1
ATOM 1691 C CA . VAL A 1 206 ? -17.771 6.695 -15.218 1.00 54.03 206 VAL A CA 1
ATOM 1692 C C . VAL A 1 206 ? -17.272 6.888 -16.650 1.00 54.03 206 VAL A C 1
ATOM 1694 O O . VAL A 1 206 ? -16.117 6.619 -16.955 1.00 54.03 206 VAL A O 1
ATOM 1697 N N . ARG A 1 207 ? -18.152 7.378 -17.535 1.00 47.66 207 ARG A N 1
ATOM 1698 C CA . ARG A 1 207 ? -17.868 7.712 -18.948 1.00 47.66 207 ARG A CA 1
ATOM 1699 C C . ARG A 1 207 ? -16.987 8.965 -19.097 1.00 47.66 207 ARG A C 1
ATOM 1701 O O . ARG A 1 207 ? -17.288 9.838 -19.907 1.00 47.66 207 ARG A O 1
ATOM 1708 N N . GLU A 1 208 ? -15.945 9.103 -18.292 1.00 53.31 208 GLU A N 1
ATOM 1709 C CA . GLU A 1 208 ? -14.887 10.066 -18.586 1.00 53.31 208 GLU A CA 1
ATOM 1710 C C . GLU A 1 208 ? -13.931 9.421 -19.601 1.00 53.31 208 GLU A C 1
ATOM 1712 O O . GLU A 1 208 ? -13.723 8.205 -19.552 1.00 53.31 208 GLU A O 1
ATOM 1717 N N . PRO A 1 209 ? -13.389 10.179 -20.570 1.00 48.22 209 PRO A N 1
ATOM 1718 C CA . PRO A 1 209 ? -12.421 9.622 -21.504 1.00 48.22 209 PRO A CA 1
ATOM 1719 C C . PRO A 1 209 ? -11.241 9.054 -20.700 1.00 48.22 209 PRO A C 1
ATOM 1721 O O . PRO A 1 209 ? -10.707 9.766 -19.845 1.00 48.22 209 PRO A O 1
ATOM 1724 N N . PRO A 1 210 ? -10.829 7.792 -20.927 1.00 57.19 210 PRO A N 1
ATOM 1725 C CA . PRO A 1 210 ? -9.721 7.205 -20.198 1.00 57.19 210 PRO A CA 1
ATOM 1726 C C . PRO A 1 210 ? -8.450 7.903 -20.670 1.00 57.19 210 PRO A C 1
ATOM 1728 O O . PRO A 1 210 ? -7.858 7.547 -21.682 1.00 57.19 210 PRO A O 1
ATOM 1731 N N . THR A 1 211 ? -8.011 8.918 -19.932 1.00 62.69 211 THR A N 1
ATOM 1732 C CA . THR A 1 211 ? -6.749 9.616 -20.203 1.00 62.69 211 THR A CA 1
ATOM 1733 C C . THR A 1 211 ? -5.533 8.720 -19.953 1.00 62.69 211 THR A C 1
ATOM 1735 O O . THR A 1 211 ? -4.408 9.168 -20.137 1.00 62.69 211 THR A O 1
ATOM 1738 N N . GLY A 1 212 ? -5.733 7.469 -19.507 1.00 80.81 212 GLY A N 1
ATOM 1739 C CA . GLY A 1 212 ? -4.665 6.550 -19.111 1.00 80.81 212 GLY A CA 1
ATOM 1740 C C . GLY A 1 212 ? -3.854 7.065 -17.918 1.00 80.81 212 GLY A C 1
ATOM 1741 O O . GLY A 1 212 ? -2.777 6.546 -17.634 1.00 80.81 212 GLY A O 1
ATOM 1742 N N . VAL A 1 213 ? -4.343 8.098 -17.222 1.00 87.50 213 VAL A N 1
ATOM 1743 C CA . VAL A 1 213 ? -3.621 8.833 -16.180 1.00 87.50 213 VAL A CA 1
ATOM 1744 C C . VAL A 1 213 ? -4.539 9.038 -14.978 1.00 87.50 213 VAL A C 1
ATOM 1746 O O . VAL A 1 213 ? -5.702 9.413 -15.120 1.00 87.50 213 VAL A O 1
ATOM 1749 N N . ALA A 1 214 ? -4.018 8.783 -13.779 1.00 89.44 214 ALA A N 1
ATOM 1750 C CA . ALA A 1 214 ? -4.739 9.032 -12.536 1.00 89.44 214 ALA A CA 1
ATOM 1751 C C . ALA A 1 214 ? -4.785 10.535 -12.211 1.00 89.44 214 ALA A C 1
ATOM 1753 O O . ALA A 1 214 ? -3.822 11.267 -12.444 1.00 89.44 214 ALA A O 1
ATOM 1754 N N . GLN A 1 215 ? -5.888 10.999 -11.622 1.00 90.00 215 GLN A N 1
ATOM 1755 C CA . GLN A 1 215 ? -6.056 12.408 -11.263 1.00 90.00 215 GLN A CA 1
ATOM 1756 C C . GLN A 1 215 ? -5.336 12.711 -9.945 1.00 90.00 215 GLN A C 1
ATOM 1758 O O . GLN A 1 215 ? -5.690 12.144 -8.915 1.00 90.00 215 GLN A O 1
ATOM 1763 N N . LEU A 1 216 ? -4.379 13.640 -9.942 1.00 91.38 216 LEU A N 1
ATOM 1764 C CA . LEU A 1 216 ? -3.814 14.184 -8.704 1.00 91.38 216 LEU A CA 1
ATOM 1765 C C . LEU A 1 216 ? -4.876 15.016 -7.969 1.00 91.38 216 LEU A C 1
ATOM 1767 O O . LEU A 1 216 ? -5.455 15.928 -8.555 1.00 91.38 216 LEU A O 1
ATOM 1771 N N . LEU A 1 217 ? -5.128 14.703 -6.697 1.00 90.62 217 LEU A N 1
ATOM 1772 C CA . LEU A 1 217 ? -6.037 15.469 -5.835 1.00 90.62 217 LEU A CA 1
ATOM 1773 C C . LEU A 1 217 ? -5.295 16.501 -4.984 1.00 90.62 217 LEU A C 1
ATOM 1775 O O . LEU A 1 217 ? -5.794 17.600 -4.779 1.00 90.62 217 LEU A O 1
ATOM 1779 N N . GLY A 1 218 ? -4.096 16.156 -4.523 1.00 90.56 218 GLY A N 1
ATOM 1780 C CA . GLY A 1 218 ? -3.249 17.044 -3.739 1.00 90.56 218 GLY A CA 1
ATOM 1781 C C . GLY A 1 218 ? -1.943 16.362 -3.350 1.00 90.56 218 GLY A C 1
ATOM 1782 O O . GLY A 1 218 ? -1.806 15.140 -3.476 1.00 90.56 218 GLY A O 1
ATOM 1783 N N . HIS A 1 219 ? -0.981 17.154 -2.887 1.00 91.12 219 HIS A N 1
ATOM 1784 C CA . HIS A 1 219 ? 0.310 16.661 -2.423 1.00 91.12 219 HIS A CA 1
ATOM 1785 C C . HIS A 1 219 ? 0.829 17.492 -1.250 1.00 91.12 219 HIS A C 1
ATOM 1787 O O . HIS A 1 219 ? 0.469 18.653 -1.077 1.00 91.12 219 HIS A O 1
ATOM 1793 N N . LEU A 1 220 ? 1.677 16.869 -0.444 1.00 87.69 220 LEU A N 1
ATOM 1794 C CA . LEU A 1 220 ? 2.393 17.471 0.665 1.00 87.69 220 LEU A CA 1
ATOM 1795 C C . LEU A 1 220 ? 3.884 17.279 0.438 1.00 87.69 220 LEU A C 1
ATOM 1797 O O . LEU A 1 220 ? 4.319 16.178 0.109 1.00 87.69 220 LEU A O 1
ATOM 1801 N N . GLU A 1 221 ? 4.662 18.327 0.674 1.00 84.75 221 GLU A N 1
ATOM 1802 C CA . GLU A 1 221 ? 6.116 18.288 0.573 1.00 84.75 221 GLU A CA 1
ATOM 1803 C C . GLU A 1 221 ? 6.748 18.864 1.842 1.00 84.75 221 GLU A C 1
ATOM 1805 O O . GLU A 1 221 ? 6.266 19.845 2.417 1.00 84.75 221 GLU A O 1
ATOM 1810 N N . ARG A 1 222 ? 7.839 18.245 2.292 1.00 77.06 222 ARG A N 1
ATOM 1811 C CA . ARG A 1 222 ? 8.715 18.783 3.334 1.00 77.06 222 ARG A CA 1
ATOM 1812 C C . ARG A 1 222 ? 10.083 19.023 2.738 1.00 77.06 222 ARG A C 1
ATOM 1814 O O . ARG A 1 222 ? 10.780 18.070 2.425 1.00 77.06 222 ARG A O 1
ATOM 1821 N N . SER A 1 223 ? 10.451 20.291 2.582 1.00 64.81 223 SER A N 1
ATOM 1822 C CA . SER A 1 223 ? 11.671 20.692 1.873 1.00 64.81 223 SER A CA 1
ATOM 1823 C C . SER A 1 223 ? 12.920 20.759 2.763 1.00 64.81 223 SER A C 1
ATOM 1825 O O . SER A 1 223 ? 14.027 20.902 2.244 1.00 64.81 223 SER A O 1
ATOM 1827 N N . THR A 1 224 ? 12.775 20.677 4.092 1.00 63.66 224 THR A N 1
ATOM 1828 C CA . THR A 1 224 ? 13.911 20.670 5.025 1.00 63.66 224 THR A CA 1
ATOM 1829 C C . THR A 1 224 ? 14.330 19.235 5.360 1.00 63.66 224 THR A C 1
ATOM 1831 O O . THR A 1 224 ? 13.467 18.399 5.617 1.00 63.66 224 THR A O 1
ATOM 1834 N N . PRO A 1 225 ? 15.643 18.931 5.398 1.00 62.50 225 PRO A N 1
ATOM 1835 C CA . PRO A 1 225 ? 16.154 17.577 5.648 1.00 62.50 225 PRO A CA 1
ATOM 1836 C C . PRO A 1 225 ? 15.790 17.043 7.039 1.00 62.50 225 PRO A C 1
ATOM 1838 O O . PRO A 1 225 ? 15.806 15.835 7.260 1.00 62.50 225 PRO A O 1
ATOM 1841 N N . ASP A 1 226 ? 15.450 17.945 7.957 1.00 65.38 226 ASP A N 1
ATOM 1842 C CA . ASP A 1 226 ? 15.072 17.613 9.321 1.00 65.38 226 ASP A CA 1
ATOM 1843 C C . ASP A 1 226 ? 13.590 17.235 9.446 1.00 65.38 226 ASP A C 1
ATOM 1845 O O . ASP A 1 226 ? 13.216 16.632 10.445 1.00 65.38 226 ASP A O 1
ATOM 1849 N N . GLN A 1 227 ? 12.754 17.504 8.433 1.00 72.25 227 GLN A N 1
ATOM 1850 C CA . GLN A 1 227 ? 11.320 17.212 8.469 1.00 72.25 227 GLN A CA 1
ATOM 1851 C C . GLN A 1 227 ? 10.933 16.082 7.521 1.00 72.25 227 GLN A C 1
ATOM 1853 O O . GLN A 1 227 ? 11.160 16.151 6.314 1.00 72.25 227 GLN A O 1
ATOM 1858 N N . TYR A 1 228 ? 10.258 15.066 8.053 1.00 75.75 228 TYR A N 1
ATOM 1859 C CA . TYR A 1 228 ? 9.784 13.941 7.254 1.00 75.75 228 TYR A CA 1
ATOM 1860 C C . TYR A 1 228 ? 8.437 13.398 7.721 1.00 75.75 228 TYR A C 1
ATOM 1862 O O . TYR A 1 228 ? 8.025 13.558 8.873 1.00 75.75 228 TYR A O 1
ATOM 1870 N N . PHE A 1 229 ? 7.739 12.740 6.799 1.00 80.25 229 PHE A N 1
ATOM 1871 C CA . PHE A 1 229 ? 6.527 11.987 7.095 1.00 80.25 229 PHE A CA 1
ATOM 1872 C C . PHE A 1 229 ? 6.898 10.596 7.609 1.00 80.25 229 PHE A C 1
ATOM 1874 O O . PHE A 1 229 ? 7.631 9.866 6.945 1.00 80.25 229 PHE A O 1
ATOM 1881 N N . CYS A 1 230 ? 6.406 10.224 8.789 1.00 74.69 230 CYS A N 1
ATOM 1882 C CA . CYS A 1 230 ? 6.759 8.952 9.432 1.00 74.69 230 CYS A CA 1
ATOM 1883 C C . CYS A 1 230 ? 5.568 8.026 9.703 1.00 74.69 230 CYS A C 1
ATOM 1885 O O . CYS A 1 230 ? 5.769 6.870 10.068 1.00 74.69 230 CYS A O 1
ATOM 1887 N N . GLY A 1 231 ? 4.340 8.494 9.481 1.00 79.88 231 GLY A N 1
ATOM 1888 C CA . GLY A 1 231 ? 3.139 7.681 9.632 1.00 79.88 231 GLY A CA 1
ATOM 1889 C C . GLY A 1 231 ? 1.916 8.351 9.020 1.00 79.88 231 GLY A C 1
ATOM 1890 O O . GLY A 1 231 ? 1.850 9.575 8.919 1.00 79.88 231 GLY A O 1
ATOM 1891 N N . TRP A 1 232 ? 0.937 7.557 8.599 1.00 87.44 232 TRP A N 1
ATOM 1892 C CA . TRP A 1 232 ? -0.331 8.058 8.074 1.00 87.44 232 TRP A CA 1
ATOM 1893 C C . TRP A 1 232 ? -1.434 7.007 8.187 1.00 87.44 232 TRP A C 1
ATOM 1895 O O . TRP A 1 232 ? -1.173 5.817 8.353 1.00 87.44 232 TRP A O 1
ATOM 1905 N N . SER A 1 233 ? -2.687 7.446 8.081 1.00 88.12 233 SER A N 1
ATOM 1906 C CA . SER A 1 233 ? -3.840 6.551 7.974 1.00 88.12 233 SER A CA 1
ATOM 1907 C C . SER A 1 233 ? -4.992 7.234 7.246 1.00 88.12 233 SER A C 1
ATOM 1909 O O . SER A 1 233 ? -5.244 8.423 7.441 1.00 88.12 233 SER A O 1
ATOM 1911 N N . PHE A 1 234 ? -5.697 6.489 6.394 1.00 88.81 234 PHE A N 1
ATOM 1912 C CA . PHE A 1 234 ? -6.904 6.962 5.718 1.00 88.81 234 PHE A CA 1
ATOM 1913 C C . PHE A 1 234 ? -8.115 6.923 6.643 1.00 88.81 234 PHE A C 1
ATOM 1915 O O . PHE A 1 234 ? -8.329 5.958 7.374 1.00 88.81 234 PHE A O 1
ATOM 1922 N N . HIS A 1 235 ? -8.963 7.944 6.551 1.00 88.62 235 HIS A N 1
ATOM 1923 C CA . HIS A 1 235 ? -10.288 7.882 7.145 1.00 88.62 235 HIS A CA 1
ATOM 1924 C C . HIS A 1 235 ? -11.137 6.826 6.402 1.00 88.62 235 HIS A C 1
ATOM 1926 O O . HIS A 1 235 ? -11.168 6.834 5.169 1.00 88.62 235 HIS A O 1
ATOM 1932 N N . PRO A 1 236 ? -11.913 5.977 7.106 1.00 82.88 236 PRO A N 1
ATOM 1933 C CA . PRO A 1 236 ? -12.595 4.826 6.497 1.00 82.88 236 PRO A CA 1
ATOM 1934 C C . PRO A 1 236 ? -13.596 5.195 5.390 1.00 82.88 236 PRO A C 1
ATOM 1936 O O . PRO A 1 236 ? -13.797 4.447 4.436 1.00 82.88 236 PRO A O 1
ATOM 1939 N N . THR A 1 237 ? -14.254 6.356 5.505 1.00 83.31 237 THR A N 1
ATOM 1940 C CA . THR A 1 237 ? -15.332 6.764 4.580 1.00 83.31 237 THR A CA 1
ATOM 1941 C C . THR A 1 237 ? -15.226 8.178 4.006 1.00 83.31 237 THR A C 1
ATOM 1943 O O . THR A 1 237 ? -16.144 8.606 3.315 1.00 83.31 237 THR A O 1
ATOM 1946 N N . LEU A 1 238 ? -14.195 8.952 4.346 1.00 88.31 238 LEU A N 1
ATOM 1947 C CA . LEU A 1 238 ? -14.091 10.371 3.973 1.00 88.31 238 LEU A CA 1
ATOM 1948 C C . LEU A 1 238 ? -12.759 10.601 3.259 1.00 88.31 238 LEU A C 1
ATOM 1950 O O . LEU A 1 238 ? -11.818 9.853 3.524 1.00 88.31 238 LEU A O 1
ATOM 1954 N N . PRO A 1 239 ? -12.657 11.632 2.404 1.00 89.44 239 PRO A N 1
ATOM 1955 C CA . PRO A 1 239 ? -11.422 12.001 1.716 1.00 89.44 239 PRO A CA 1
ATOM 1956 C C . PRO A 1 239 ? -10.436 12.705 2.664 1.00 89.44 239 PRO A C 1
ATOM 1958 O O . PRO A 1 239 ? -10.026 13.841 2.443 1.00 89.44 239 PRO A O 1
ATOM 1961 N N . VAL A 1 240 ? -10.130 12.062 3.790 1.00 91.38 240 VAL A N 1
ATOM 1962 C CA . VAL A 1 240 ? -9.306 12.622 4.859 1.00 91.38 240 VAL A CA 1
ATOM 1963 C C . VAL A 1 240 ? -8.179 11.656 5.194 1.00 91.38 240 VAL A C 1
ATOM 1965 O O . VAL A 1 240 ? -8.403 10.452 5.318 1.00 91.38 240 VAL A O 1
ATOM 1968 N N . LEU A 1 241 ? -6.979 12.198 5.367 1.00 91.44 241 LEU A N 1
ATOM 1969 C CA . LEU A 1 241 ? -5.781 11.496 5.805 1.00 91.44 241 LEU A CA 1
ATOM 1970 C C . LEU A 1 241 ? -5.319 12.105 7.135 1.00 91.44 241 LEU A C 1
ATOM 1972 O O . LEU A 1 241 ? -5.307 13.326 7.285 1.00 91.44 241 LEU A O 1
ATOM 1976 N N . VAL A 1 242 ? -4.948 11.270 8.104 1.00 89.88 242 VAL A N 1
ATOM 1977 C CA . VAL A 1 242 ? -4.127 11.715 9.239 1.00 89.88 242 VAL A CA 1
ATOM 1978 C C . VAL A 1 242 ? -2.675 11.439 8.891 1.00 89.88 242 VAL A C 1
ATOM 1980 O O . VAL A 1 242 ? -2.370 10.356 8.397 1.00 89.88 242 VAL A O 1
ATOM 1983 N N . VAL A 1 243 ? -1.799 12.410 9.121 1.00 87.88 243 VAL A N 1
ATOM 1984 C CA . VAL A 1 243 ? -0.379 12.348 8.772 1.00 87.88 243 VAL A CA 1
ATOM 1985 C C . VAL A 1 243 ? 0.454 12.733 9.985 1.00 87.88 243 VAL A C 1
ATOM 1987 O O . VAL A 1 243 ? 0.191 13.743 10.632 1.00 87.88 243 VAL A O 1
ATOM 1990 N N . GLN A 1 244 ? 1.473 11.937 10.273 1.00 83.62 244 GLN A N 1
ATOM 1991 C CA . GLN A 1 244 ? 2.488 12.196 11.279 1.00 83.62 244 GLN A CA 1
ATOM 1992 C C . GLN A 1 244 ? 3.729 12.770 10.625 1.00 83.62 244 GLN A C 1
ATOM 1994 O O . GLN A 1 244 ? 4.303 12.180 9.707 1.00 83.62 244 GLN A O 1
ATOM 1999 N N . THR A 1 245 ? 4.151 13.912 11.145 1.00 80.19 245 THR A N 1
ATOM 2000 C CA . THR A 1 245 ? 5.400 14.561 10.771 1.00 80.19 245 THR A CA 1
ATOM 2001 C C . THR A 1 245 ? 6.364 14.510 11.942 1.00 80.19 245 THR A C 1
ATOM 2003 O O . THR A 1 245 ? 5.983 14.822 13.076 1.00 80.19 245 THR A O 1
ATOM 2006 N N . CYS A 1 246 ? 7.608 14.151 11.657 1.00 74.62 246 CYS A N 1
ATOM 2007 C CA . CYS A 1 246 ? 8.724 14.245 12.582 1.00 74.62 246 CYS A CA 1
ATOM 2008 C C . CYS A 1 246 ? 9.654 15.369 12.132 1.00 74.62 246 CYS A C 1
ATOM 2010 O O . CYS A 1 246 ? 9.835 15.566 10.932 1.00 74.62 246 CYS A O 1
ATOM 2012 N N . ASP A 1 247 ? 10.197 16.099 13.100 1.00 72.00 247 ASP A N 1
ATOM 2013 C CA . ASP A 1 247 ? 11.216 17.121 12.901 1.00 72.00 247 ASP A CA 1
ATOM 2014 C C . ASP A 1 247 ? 12.408 16.780 13.812 1.00 72.00 247 ASP A C 1
ATOM 2016 O O . ASP A 1 247 ? 12.207 16.479 14.995 1.00 72.00 247 ASP A O 1
ATOM 2020 N N . ILE A 1 248 ? 13.631 16.736 13.277 1.00 64.44 248 ILE A N 1
ATOM 2021 C CA . ILE A 1 248 ? 14.824 16.334 14.038 1.00 64.44 248 ILE A CA 1
ATOM 2022 C C . ILE A 1 248 ? 15.049 17.347 15.173 1.00 64.44 248 ILE A C 1
ATOM 2024 O O . ILE A 1 248 ? 15.429 18.490 14.945 1.00 64.44 248 ILE A O 1
ATOM 2028 N N . GLY A 1 249 ? 14.821 16.914 16.417 1.00 56.47 249 GLY A N 1
ATOM 2029 C CA . GLY A 1 249 ? 14.993 17.737 17.622 1.00 56.47 249 GLY A CA 1
ATOM 2030 C C . GLY A 1 249 ? 13.725 18.425 18.143 1.00 56.47 249 GLY A C 1
ATOM 2031 O O . GLY A 1 249 ? 13.793 19.074 19.183 1.00 56.47 249 GLY A O 1
ATOM 2032 N N . ASN A 1 250 ? 12.575 18.254 17.483 1.00 58.34 250 ASN A N 1
ATOM 2033 C CA . ASN A 1 250 ? 11.297 18.863 17.864 1.00 58.34 250 ASN A CA 1
ATOM 2034 C C . ASN A 1 250 ? 10.208 17.814 18.160 1.00 58.34 250 ASN A C 1
ATOM 2036 O O . ASN A 1 250 ? 10.328 16.632 17.834 1.00 58.34 250 ASN A O 1
ATOM 2040 N N . LEU A 1 251 ? 9.117 18.273 18.784 1.00 62.34 251 LEU A N 1
ATOM 2041 C CA . LEU A 1 251 ? 7.926 17.468 19.064 1.00 62.34 251 LEU A CA 1
ATOM 2042 C C . LEU A 1 251 ? 7.253 17.000 17.766 1.00 62.34 251 LEU A C 1
ATOM 2044 O O . LEU A 1 251 ? 7.164 17.733 16.776 1.00 62.34 251 LEU A O 1
ATOM 2048 N N . LEU A 1 252 ? 6.747 15.770 17.795 1.00 69.12 252 LEU A N 1
ATOM 2049 C CA . LEU A 1 252 ? 5.976 15.182 16.702 1.00 69.12 252 LEU A CA 1
ATOM 2050 C C . LEU A 1 252 ? 4.679 15.955 16.504 1.00 69.12 252 LEU A C 1
ATOM 2052 O O . LEU A 1 252 ? 4.055 16.384 17.471 1.00 69.12 252 LEU A O 1
ATOM 2056 N N . LYS A 1 253 ? 4.242 16.082 15.251 1.00 77.88 253 LYS A N 1
ATOM 2057 C CA . LYS A 1 253 ? 2.973 16.741 14.923 1.00 77.88 253 LYS A CA 1
ATOM 2058 C C . LYS A 1 253 ? 2.082 15.813 14.118 1.00 77.88 253 LYS A C 1
ATOM 2060 O O . LYS A 1 253 ? 2.556 15.068 13.259 1.00 77.88 253 LYS A O 1
ATOM 2065 N N . LEU A 1 254 ? 0.787 15.874 14.407 1.00 82.69 254 LEU A N 1
ATOM 2066 C CA . LEU A 1 254 ? -0.253 15.179 13.661 1.00 82.69 254 LEU A CA 1
ATOM 2067 C C . LEU A 1 254 ? -1.093 16.198 12.903 1.00 82.69 254 LEU A C 1
ATOM 2069 O O . LEU A 1 254 ? -1.602 17.150 13.486 1.00 82.69 254 LEU A O 1
ATOM 2073 N N . ILE A 1 255 ? -1.243 15.974 11.605 1.00 87.62 255 ILE A N 1
ATOM 2074 C CA . ILE A 1 255 ? -1.995 16.830 10.694 1.00 87.62 255 ILE A CA 1
ATOM 2075 C C . ILE A 1 255 ? -3.181 16.027 10.177 1.00 87.62 255 ILE A C 1
ATOM 2077 O O . ILE A 1 255 ? -3.022 14.887 9.740 1.00 87.62 255 ILE A O 1
ATOM 2081 N N . LEU A 1 256 ? -4.371 16.622 10.199 1.00 90.94 256 LEU A N 1
ATOM 2082 C CA . LEU A 1 256 ? -5.502 16.131 9.420 1.00 90.94 256 LEU A CA 1
ATOM 2083 C C . LEU A 1 256 ? -5.557 16.879 8.096 1.00 90.94 256 LEU A C 1
ATOM 2085 O O . LEU A 1 256 ? -5.580 18.107 8.075 1.00 90.94 256 LEU A O 1
ATOM 2089 N N . TRP A 1 257 ? -5.619 16.135 7.000 1.00 92.31 257 TRP A N 1
ATOM 2090 C CA . TRP A 1 257 ? -5.664 16.669 5.646 1.00 92.31 257 TRP A CA 1
ATOM 2091 C C . TRP A 1 257 ? -6.912 16.172 4.927 1.00 92.31 257 TRP A C 1
ATOM 2093 O O . TRP A 1 257 ? -7.093 14.969 4.755 1.00 92.31 257 TRP A O 1
ATOM 2103 N N . ASN A 1 258 ? -7.778 17.092 4.510 1.00 91.81 258 ASN A N 1
ATOM 2104 C CA . ASN A 1 258 ? -8.844 16.822 3.555 1.00 91.81 258 ASN A CA 1
ATOM 2105 C C . ASN A 1 258 ? -8.309 17.068 2.143 1.00 91.81 258 ASN A C 1
ATOM 2107 O O . ASN A 1 258 ? -8.263 18.210 1.687 1.00 91.81 258 ASN A O 1
ATOM 2111 N N . PHE A 1 259 ? -7.930 15.990 1.468 1.00 90.31 259 PHE A N 1
ATOM 2112 C CA . PHE A 1 259 ? -7.276 16.042 0.163 1.00 90.31 259 PHE A CA 1
ATOM 2113 C C . PHE A 1 259 ? -8.239 16.286 -1.007 1.00 90.31 259 PHE A C 1
ATOM 2115 O O . PHE A 1 259 ? -7.781 16.533 -2.113 1.00 90.31 259 PHE A O 1
ATOM 2122 N N . ASP A 1 260 ? -9.563 16.241 -0.803 1.00 84.62 260 ASP A N 1
ATOM 2123 C CA . ASP A 1 260 ? -10.528 16.581 -1.867 1.00 84.62 260 ASP A CA 1
ATOM 2124 C C . ASP A 1 260 ? -10.671 18.106 -2.057 1.00 84.62 260 ASP A C 1
ATOM 2126 O O . ASP A 1 260 ? -11.106 18.553 -3.116 1.00 84.62 260 ASP A O 1
ATOM 2130 N N . CYS A 1 261 ? -10.349 18.909 -1.037 1.00 82.88 261 CYS A N 1
ATOM 2131 C CA . CYS A 1 261 ? -10.423 20.377 -1.086 1.00 82.88 261 CYS A CA 1
ATOM 2132 C C . CYS A 1 261 ? -9.141 21.062 -0.592 1.00 82.88 261 CYS A C 1
ATOM 2134 O O . CYS A 1 261 ? -9.183 22.234 -0.228 1.00 82.88 261 CYS A O 1
ATOM 2136 N N . ASP A 1 262 ? -8.062 20.289 -0.493 1.00 83.56 262 ASP A N 1
ATOM 2137 C CA . ASP A 1 262 ? -6.746 20.686 0.005 1.00 83.56 262 ASP A CA 1
ATOM 2138 C C . ASP A 1 262 ? -6.772 21.558 1.276 1.00 83.56 262 ASP A C 1
ATOM 2140 O O . ASP A 1 262 ? -6.186 22.634 1.356 1.00 83.56 262 ASP A O 1
ATOM 2144 N N . ASN A 1 263 ? -7.526 21.106 2.283 1.00 84.69 263 ASN A N 1
ATOM 2145 C CA . ASN A 1 263 ? -7.696 21.819 3.552 1.00 84.69 263 ASN A CA 1
ATOM 2146 C C . ASN A 1 263 ? -7.058 21.043 4.710 1.00 84.69 263 ASN A C 1
ATOM 2148 O O . ASN A 1 263 ? -7.119 19.812 4.741 1.00 84.69 263 ASN A O 1
ATOM 2152 N N . PHE A 1 264 ? -6.513 21.756 5.696 1.00 84.75 264 PHE A N 1
ATOM 2153 C CA . PHE A 1 264 ? -5.714 21.187 6.779 1.00 84.75 264 PHE A CA 1
ATOM 2154 C C . PHE A 1 264 ? -6.209 21.623 8.159 1.00 84.75 264 PHE A C 1
ATOM 2156 O O . PHE A 1 264 ? -6.641 22.755 8.364 1.00 84.75 264 PHE A O 1
ATOM 2163 N N . GLU A 1 265 ? -6.090 20.725 9.132 1.00 81.12 265 GLU A N 1
ATOM 2164 C CA . GLU A 1 265 ? -6.232 21.013 10.559 1.00 81.12 265 GLU A CA 1
ATOM 2165 C C . GLU A 1 265 ? -4.937 20.528 11.232 1.00 81.12 265 GLU A C 1
ATOM 2167 O O . GLU A 1 265 ? -4.689 19.327 11.347 1.00 81.12 265 GLU A O 1
ATOM 2172 N N . THR A 1 266 ? -4.055 21.477 11.564 1.00 66.88 266 THR A N 1
ATOM 2173 C CA . THR A 1 266 ? -2.686 21.236 12.066 1.00 66.88 266 THR A CA 1
ATOM 2174 C C . THR A 1 266 ? -2.608 21.097 13.580 1.00 66.88 266 THR A C 1
ATOM 2176 O O . THR A 1 266 ? -1.617 20.593 14.097 1.00 66.88 266 THR A O 1
ATOM 2179 N N . SER A 1 267 ? -3.651 21.536 14.281 1.00 60.47 267 SER A N 1
ATOM 2180 C CA . SER A 1 267 ? -3.795 21.382 15.719 1.00 60.47 267 SER A CA 1
ATOM 2181 C C . SER A 1 267 ? -5.110 20.668 15.986 1.00 60.47 267 SER A C 1
ATOM 2183 O O . SER A 1 267 ? -6.184 21.265 16.022 1.00 60.47 267 SER A O 1
ATOM 2185 N N . LEU A 1 268 ? -5.031 19.349 16.137 1.00 60.22 268 LEU A N 1
ATOM 2186 C CA . LEU A 1 268 ? -5.975 18.663 17.006 1.00 60.22 268 LEU A CA 1
ATOM 2187 C C . LEU A 1 268 ? -5.604 19.142 18.412 1.00 60.22 268 LEU A C 1
ATOM 2189 O O . LEU A 1 268 ? -4.669 18.579 18.968 1.00 60.22 268 LEU A O 1
ATOM 2193 N N . GLU A 1 269 ? -6.270 20.204 18.887 1.00 47.41 269 GLU A N 1
ATOM 2194 C CA . GLU A 1 269 ? -5.951 21.141 19.998 1.00 47.41 269 GLU A CA 1
ATOM 2195 C C . GLU A 1 269 ? -5.423 20.575 21.349 1.00 47.41 269 GLU A C 1
ATOM 2197 O O . GLU A 1 269 ? -5.274 21.335 22.289 1.00 47.41 269 GLU A O 1
ATOM 2202 N N . ASP A 1 270 ? -5.060 19.293 21.469 1.00 47.88 270 ASP A N 1
ATOM 2203 C CA . ASP A 1 270 ? -4.492 18.648 22.665 1.00 47.88 270 ASP A CA 1
ATOM 2204 C C . ASP A 1 270 ? -3.367 17.621 22.344 1.00 47.88 270 ASP A C 1
ATOM 2206 O O . ASP A 1 270 ? -3.284 16.568 22.993 1.00 47.88 270 ASP A O 1
ATOM 2210 N N . LEU A 1 271 ? -2.560 17.815 21.292 1.00 52.47 271 LEU A N 1
ATOM 2211 C CA . LEU A 1 271 ? -1.463 16.889 20.922 1.00 52.47 271 LEU A CA 1
ATOM 2212 C C . LEU A 1 271 ? -0.050 17.439 21.164 1.00 52.47 271 LEU A C 1
ATOM 2214 O O . LEU A 1 271 ? 0.920 16.779 20.800 1.00 52.47 271 LEU A O 1
ATOM 2218 N N . ASP A 1 272 ? 0.076 18.588 21.826 1.00 45.97 272 ASP A N 1
ATOM 2219 C CA . ASP A 1 272 ? 1.375 19.209 22.127 1.00 45.97 272 ASP A CA 1
ATOM 2220 C C . ASP A 1 272 ? 2.234 18.405 23.131 1.00 45.97 272 ASP A C 1
ATOM 2222 O O . ASP A 1 272 ? 3.431 18.647 23.245 1.00 45.97 272 ASP A O 1
ATOM 2226 N N . ASP A 1 273 ? 1.683 17.363 23.765 1.00 51.00 273 ASP A N 1
ATOM 2227 C CA . ASP A 1 273 ? 2.400 16.476 24.698 1.00 51.00 273 ASP A CA 1
ATOM 2228 C C . ASP A 1 273 ? 2.867 15.154 24.061 1.00 51.00 273 ASP A C 1
ATOM 2230 O O . ASP A 1 273 ? 2.863 14.084 24.680 1.00 51.00 273 ASP A O 1
ATOM 2234 N N . LEU A 1 274 ? 3.282 15.193 22.797 1.00 55.25 274 LEU A N 1
ATOM 2235 C CA . LEU A 1 274 ? 3.892 14.044 22.129 1.00 55.25 274 LEU A CA 1
ATOM 2236 C C . LEU A 1 274 ? 5.354 13.862 22.562 1.00 55.25 274 LEU A C 1
ATOM 2238 O O . LEU A 1 274 ? 6.284 14.100 21.797 1.00 55.25 274 LEU A O 1
ATOM 2242 N N . GLN A 1 275 ? 5.560 13.397 23.799 1.00 55.84 275 GLN A N 1
ATOM 2243 C CA . GLN A 1 275 ? 6.893 13.133 24.365 1.00 55.84 275 GLN A CA 1
ATOM 2244 C C . GLN A 1 275 ? 7.589 11.895 23.757 1.00 55.84 275 GLN A C 1
ATOM 2246 O O . GLN A 1 275 ? 8.761 11.652 24.032 1.00 55.84 275 GLN A O 1
ATOM 2251 N N . SER A 1 276 ? 6.896 11.094 22.933 1.00 64.25 276 SER A N 1
ATOM 2252 C CA . SER A 1 276 ? 7.445 9.877 22.312 1.00 64.25 276 SER A CA 1
ATOM 2253 C C . SER A 1 276 ? 6.895 9.618 20.904 1.00 64.25 276 SER A C 1
ATOM 2255 O O . SER A 1 276 ? 5.769 9.993 20.578 1.00 64.25 276 SER A O 1
ATOM 2257 N N . ALA A 1 277 ? 7.699 8.950 20.066 1.00 67.12 277 ALA A N 1
ATOM 2258 C CA . ALA A 1 277 ? 7.330 8.523 18.714 1.00 67.12 277 ALA A CA 1
ATOM 2259 C C . ALA A 1 277 ? 6.064 7.660 18.717 1.00 67.12 277 ALA A C 1
ATOM 2261 O O . ALA A 1 277 ? 6.045 6.592 19.339 1.00 67.12 277 ALA A O 1
ATOM 2262 N N . ALA A 1 278 ? 5.018 8.108 18.005 1.00 72.88 278 ALA A N 1
ATOM 2263 C CA . ALA A 1 278 ? 3.907 7.230 17.668 1.00 72.88 278 ALA A CA 1
ATOM 2264 C C . ALA A 1 278 ? 4.450 6.111 16.777 1.00 72.88 278 ALA A C 1
ATOM 2266 O O . ALA A 1 278 ? 5.032 6.372 15.729 1.00 72.88 278 ALA A O 1
ATOM 2267 N N . GLU A 1 279 ? 4.296 4.881 17.248 1.00 73.50 279 GLU A N 1
ATOM 2268 C CA . GLU A 1 279 ? 4.618 3.665 16.515 1.00 73.50 279 GLU A CA 1
ATOM 2269 C C . GLU A 1 279 ? 3.555 3.417 15.441 1.00 73.50 279 GLU A C 1
ATOM 2271 O O . GLU A 1 279 ? 3.876 3.020 14.325 1.00 73.50 279 GLU A O 1
ATOM 2276 N N . GLN A 1 280 ? 2.284 3.671 15.779 1.00 77.56 280 GLN A N 1
ATOM 2277 C CA . GLN A 1 280 ? 1.130 3.429 14.912 1.00 77.56 280 GLN A CA 1
ATOM 2278 C C . GLN A 1 280 ? 0.043 4.482 15.109 1.00 77.56 280 GLN A C 1
ATOM 2280 O O . GLN A 1 280 ? -0.235 4.922 16.230 1.00 77.56 280 GLN A O 1
ATOM 2285 N N . ILE A 1 281 ? -0.618 4.830 14.004 1.00 83.00 281 ILE A N 1
ATOM 2286 C CA . ILE A 1 281 ? -1.760 5.742 13.962 1.00 83.00 281 ILE A CA 1
ATOM 2287 C C . ILE A 1 281 ? -2.831 5.120 13.077 1.00 83.00 281 ILE A C 1
ATOM 2289 O O . ILE A 1 281 ? -2.564 4.761 11.933 1.00 83.00 281 ILE A O 1
ATOM 2293 N N . ASN A 1 282 ? -4.054 5.011 13.590 1.00 86.44 282 ASN A N 1
ATOM 2294 C CA . ASN A 1 282 ? -5.184 4.472 12.842 1.00 86.44 282 ASN A CA 1
ATOM 2295 C C . ASN A 1 282 ? -6.450 5.290 13.098 1.00 86.44 282 ASN A C 1
ATOM 2297 O O . ASN A 1 282 ? -6.683 5.775 14.206 1.00 86.44 282 ASN A O 1
ATOM 2301 N N . PHE A 1 283 ? -7.325 5.392 12.102 1.00 85.50 283 PHE A N 1
ATOM 2302 C CA . PHE A 1 283 ? -8.708 5.773 12.366 1.00 85.50 283 PHE A CA 1
ATOM 2303 C C . PHE A 1 283 ? -9.469 4.615 13.021 1.00 85.50 283 PHE A C 1
ATOM 2305 O O . PHE A 1 283 ? -9.275 3.449 12.695 1.00 85.50 283 PHE A O 1
ATOM 2312 N N . SER A 1 284 ? -10.385 4.941 13.933 1.00 82.19 284 SER A N 1
ATOM 2313 C CA . SER A 1 284 ? -11.418 3.983 14.355 1.00 82.19 284 SER A CA 1
ATOM 2314 C C . SER A 1 284 ? -12.330 3.617 13.176 1.00 82.19 284 SER A C 1
ATOM 2316 O O . SER A 1 284 ? -12.615 4.484 12.352 1.00 82.19 284 SER A O 1
ATOM 2318 N N . ASP A 1 285 ? -12.898 2.406 13.161 1.00 77.19 285 ASP A N 1
ATOM 2319 C CA . ASP A 1 285 ? -13.806 1.924 12.100 1.00 77.19 285 ASP A CA 1
ATOM 2320 C C . ASP A 1 285 ? -14.972 2.888 11.794 1.00 77.19 285 ASP A C 1
ATOM 2322 O O . ASP A 1 285 ? -15.448 2.989 10.667 1.00 77.19 285 ASP A O 1
ATOM 2326 N N . CYS A 1 286 ? -15.456 3.624 12.802 1.00 78.56 286 CYS A N 1
ATOM 2327 C CA . CYS A 1 286 ? -16.536 4.603 12.635 1.00 78.56 286 CYS A CA 1
ATOM 2328 C C . CYS A 1 286 ? -16.071 5.985 12.141 1.00 78.56 286 CYS A C 1
ATOM 2330 O O . CYS A 1 286 ? -16.900 6.884 11.973 1.00 78.56 286 CYS A O 1
ATOM 2332 N N . GLY A 1 287 ? -14.761 6.192 11.988 1.00 82.56 287 GLY A N 1
ATOM 2333 C CA . GLY A 1 287 ? -14.140 7.443 11.553 1.00 82.56 287 GLY A CA 1
ATOM 2334 C C . GLY A 1 287 ? -14.237 8.603 12.553 1.00 82.56 287 GLY A C 1
ATOM 2335 O O . GLY A 1 287 ? -13.849 9.729 12.259 1.00 82.56 287 GLY A O 1
ATOM 2336 N N . LYS A 1 288 ? -14.783 8.376 13.754 1.00 86.00 288 LYS A N 1
ATOM 2337 C CA . LYS A 1 288 ? -15.003 9.446 14.747 1.00 86.00 288 LYS A CA 1
ATOM 2338 C C . LYS A 1 288 ? -13.799 9.709 15.648 1.00 86.00 288 LYS A C 1
ATOM 2340 O O . LYS A 1 288 ? -13.809 10.708 16.360 1.00 86.00 288 LYS A O 1
ATOM 2345 N N . HIS A 1 289 ? -12.804 8.830 15.637 1.00 87.56 289 HIS A N 1
ATOM 2346 C CA . HIS A 1 289 ? -11.637 8.906 16.508 1.00 87.56 289 HIS A CA 1
ATOM 2347 C C . HIS A 1 289 ? -10.364 8.525 15.756 1.00 87.56 289 HIS A C 1
ATOM 2349 O O . HIS A 1 289 ? -10.420 7.690 14.847 1.00 87.56 289 HIS A O 1
ATOM 2355 N N . VAL A 1 290 ? -9.241 9.087 16.204 1.00 87.19 290 VAL A N 1
ATOM 2356 C CA . VAL A 1 290 ? -7.884 8.629 15.883 1.00 87.19 290 VAL A CA 1
ATOM 2357 C C . VAL A 1 290 ? -7.350 7.853 17.081 1.00 87.19 290 VAL A C 1
ATOM 2359 O O . VAL A 1 290 ? -7.503 8.284 18.226 1.00 87.19 290 VAL A O 1
ATOM 2362 N N . ILE A 1 291 ? -6.756 6.699 16.813 1.00 86.62 291 ILE A N 1
ATOM 2363 C CA . ILE A 1 291 ? -6.097 5.825 17.776 1.00 86.62 291 ILE A CA 1
ATOM 2364 C C . ILE A 1 291 ? -4.596 5.958 17.540 1.00 86.62 291 ILE A C 1
ATOM 2366 O O . ILE A 1 291 ? -4.136 5.789 16.412 1.00 86.62 291 ILE A O 1
ATOM 2370 N N . ILE A 1 292 ? -3.847 6.271 18.593 1.00 83.88 292 ILE A N 1
ATOM 2371 C CA . ILE A 1 292 ? -2.406 6.514 18.530 1.00 83.88 292 ILE A CA 1
ATOM 2372 C C . ILE A 1 292 ? -1.722 5.603 19.541 1.00 83.88 292 ILE A C 1
ATOM 2374 O O . ILE A 1 292 ? -2.048 5.624 20.730 1.00 83.88 292 ILE A O 1
ATOM 2378 N N . LYS A 1 293 ? -0.764 4.805 19.083 1.00 81.38 293 LYS A N 1
ATOM 2379 C CA . LYS A 1 293 ? 0.081 3.971 19.936 1.00 81.38 293 LYS A CA 1
ATOM 2380 C C . LYS A 1 293 ? 1.479 4.540 19.947 1.00 81.38 293 LYS A C 1
ATOM 2382 O O . LYS A 1 293 ? 2.112 4.633 18.902 1.00 81.38 293 LYS A O 1
ATOM 2387 N N . TYR A 1 294 ? 1.949 4.892 21.132 1.00 79.38 294 TYR A N 1
ATOM 2388 C CA . TYR A 1 294 ? 3.314 5.351 21.323 1.00 79.38 294 TYR A CA 1
ATOM 2389 C C . TYR A 1 294 ? 4.255 4.201 21.609 1.00 79.38 294 TYR A C 1
ATOM 2391 O O . TYR A 1 294 ? 3.883 3.211 22.246 1.00 79.38 294 TYR A O 1
ATOM 2399 N N . THR A 1 295 ? 5.492 4.396 21.175 1.00 75.38 295 THR A N 1
ATOM 2400 C CA . THR A 1 295 ? 6.597 3.490 21.454 1.00 75.38 295 THR A CA 1
ATOM 2401 C C . THR A 1 295 ? 6.725 3.291 22.967 1.00 75.38 295 THR A C 1
ATOM 2403 O O . THR A 1 295 ? 6.788 4.253 23.728 1.00 75.38 295 THR A O 1
ATOM 2406 N N . GLY A 1 296 ? 6.730 2.034 23.416 1.00 73.50 296 GLY A N 1
ATOM 2407 C CA . GLY A 1 296 ? 6.877 1.673 24.833 1.00 73.50 296 GLY A CA 1
ATOM 2408 C C . GLY A 1 296 ? 5.615 1.822 25.696 1.00 73.50 296 GLY A C 1
ATOM 2409 O O . GLY A 1 296 ? 5.614 1.364 26.838 1.00 73.50 296 GLY A O 1
ATOM 2410 N N . VAL A 1 297 ? 4.522 2.389 25.174 1.00 75.06 297 VAL A N 1
ATOM 2411 C CA . VAL A 1 297 ? 3.269 2.567 25.926 1.00 75.06 297 VAL A CA 1
ATOM 2412 C C . VAL A 1 297 ? 2.312 1.421 25.623 1.00 75.06 297 VAL A C 1
ATOM 2414 O O . VAL A 1 297 ? 1.920 1.222 24.479 1.00 75.06 297 VAL A O 1
ATOM 2417 N N . THR A 1 298 ? 1.865 0.667 26.628 1.00 70.69 298 THR A N 1
ATOM 2418 C CA . THR A 1 298 ? 0.969 -0.498 26.441 1.00 70.69 298 THR A CA 1
ATOM 2419 C C . THR A 1 298 ? -0.444 -0.107 25.998 1.00 70.69 298 THR A C 1
ATOM 2421 O O . THR A 1 298 ? -1.046 -0.788 25.159 1.00 70.69 298 THR A O 1
ATOM 2424 N N . ARG A 1 299 ? -0.960 1.025 26.490 1.00 76.75 299 ARG A N 1
ATOM 2425 C CA . ARG A 1 299 ? -2.306 1.522 26.188 1.00 76.75 299 ARG A CA 1
ATOM 2426 C C . ARG A 1 299 ? -2.284 2.618 25.108 1.00 76.75 299 ARG A C 1
ATOM 2428 O O . ARG A 1 299 ? -1.741 3.690 25.357 1.00 76.75 299 ARG A O 1
ATOM 2435 N N . PRO A 1 300 ? -2.911 2.396 23.941 1.00 82.25 300 PRO A N 1
ATOM 2436 C CA . PRO A 1 300 ? -3.104 3.442 22.941 1.00 82.25 300 PRO A CA 1
ATOM 2437 C C . PRO A 1 300 ? -3.935 4.615 23.480 1.00 82.25 300 PRO A C 1
ATOM 2439 O O . PRO A 1 300 ? -4.869 4.426 24.267 1.00 82.25 300 PRO A O 1
ATOM 2442 N N . GLN A 1 301 ? -3.639 5.823 23.008 1.00 82.88 301 GLN A N 1
ATOM 2443 C CA . GLN A 1 301 ? -4.477 7.000 23.210 1.00 82.88 301 GLN A CA 1
ATOM 2444 C C . GLN A 1 301 ? -5.576 7.068 22.144 1.00 82.88 301 GLN A C 1
ATOM 2446 O O . GLN A 1 301 ? -5.360 6.728 20.983 1.00 82.88 301 GLN A O 1
ATOM 2451 N N . ILE A 1 302 ? -6.762 7.535 22.539 1.00 84.44 302 ILE A N 1
ATOM 2452 C CA . ILE A 1 302 ? -7.888 7.791 21.635 1.00 84.44 302 ILE A CA 1
ATOM 2453 C C . ILE A 1 302 ? -8.175 9.288 21.653 1.00 84.44 302 ILE A C 1
ATOM 2455 O O . ILE A 1 302 ? -8.443 9.855 22.712 1.00 84.44 302 ILE A O 1
ATOM 2459 N N . LYS A 1 303 ? -8.180 9.918 20.480 1.00 84.50 303 LYS A N 1
ATOM 2460 C CA . LYS A 1 303 ? -8.558 11.324 20.316 1.00 84.50 303 LYS A CA 1
ATOM 2461 C C . LYS A 1 303 ? -9.845 11.425 19.510 1.00 84.50 303 LYS A C 1
ATOM 2463 O O . LYS A 1 303 ? -9.983 10.823 18.445 1.00 84.50 303 LYS A O 1
ATOM 2468 N N . SER A 1 304 ? -10.812 12.168 20.042 1.00 85.56 304 SER A N 1
ATOM 2469 C CA . SER A 1 304 ? -12.104 12.378 19.391 1.00 85.56 304 SER A CA 1
ATOM 2470 C C . SER A 1 304 ? -12.005 13.430 18.294 1.00 85.56 304 SER A C 1
ATOM 2472 O O . SER A 1 304 ? -11.532 14.537 18.522 1.00 85.56 304 SER A O 1
ATOM 2474 N N . LEU A 1 305 ? -12.553 13.110 17.125 1.00 87.25 305 LEU A N 1
ATOM 2475 C CA . LEU A 1 305 ? -12.681 14.020 15.990 1.00 87.25 305 LEU A CA 1
ATOM 2476 C C . LEU A 1 305 ? -14.076 14.644 15.882 1.00 87.25 305 LEU A C 1
ATOM 2478 O O . LEU A 1 305 ? -14.405 15.293 14.890 1.00 87.25 305 LEU A O 1
ATOM 2482 N N . THR A 1 306 ? -14.945 14.447 16.876 1.00 83.31 306 THR A N 1
ATOM 2483 C CA . THR A 1 306 ? -16.333 14.937 16.813 1.00 83.31 306 THR A CA 1
ATOM 2484 C C . THR A 1 306 ? -16.426 16.461 16.770 1.00 83.31 306 THR A C 1
ATOM 2486 O O . THR A 1 306 ? -17.389 17.000 16.216 1.00 83.31 306 THR A O 1
ATOM 2489 N N . LYS A 1 307 ? -15.431 17.164 17.324 1.00 84.31 307 LYS A N 1
ATOM 2490 C CA . LYS A 1 307 ? -15.368 18.628 17.317 1.00 84.31 307 LYS A CA 1
ATOM 2491 C C . LYS A 1 307 ? -14.707 19.204 16.061 1.00 84.31 307 LYS A C 1
ATOM 2493 O O . LYS A 1 307 ? -15.096 20.315 15.695 1.00 84.31 307 LYS A O 1
ATOM 2498 N N . SER A 1 308 ? -13.847 18.440 15.375 1.00 86.75 308 SER A N 1
ATOM 2499 C CA . SER A 1 308 ? -13.079 18.883 14.200 1.00 86.75 308 SER A CA 1
ATOM 2500 C C . SER A 1 308 ? -13.973 19.540 13.146 1.00 86.75 308 SER A C 1
ATOM 2502 O O . SER A 1 308 ? -14.991 18.984 12.705 1.00 86.75 308 SER A O 1
ATOM 2504 N N . LYS A 1 309 ? -13.585 20.755 12.745 1.00 88.25 309 LYS A N 1
ATOM 2505 C CA . LYS A 1 309 ? -14.272 21.516 11.694 1.00 88.25 309 LYS A CA 1
ATOM 2506 C C . LYS A 1 309 ? -14.028 20.865 10.335 1.00 88.25 309 LYS A C 1
ATOM 2508 O O . LYS A 1 309 ? -14.972 20.769 9.547 1.00 88.25 309 LYS A O 1
ATOM 2513 N N . LEU A 1 310 ? -12.821 20.342 10.106 1.00 89.12 310 LEU A N 1
ATOM 2514 C CA . LEU A 1 310 ? -12.441 19.653 8.874 1.00 89.12 310 LEU A CA 1
ATOM 2515 C C . LEU A 1 310 ? -13.296 18.402 8.643 1.00 89.12 310 LEU A C 1
ATOM 2517 O O . LEU A 1 310 ? -13.887 18.253 7.574 1.00 89.12 310 LEU A O 1
ATOM 2521 N N . ILE A 1 311 ? -13.479 17.555 9.662 1.00 88.88 311 ILE A N 1
ATOM 2522 C CA . ILE A 1 311 ? -14.333 16.358 9.551 1.00 88.88 311 ILE A CA 1
ATOM 2523 C C . ILE A 1 311 ? -15.800 16.729 9.306 1.00 88.88 311 ILE A C 1
ATOM 2525 O O . ILE A 1 311 ? -16.494 16.072 8.524 1.00 88.88 311 ILE A O 1
ATOM 2529 N N . LYS A 1 312 ? -16.304 17.788 9.951 1.00 87.81 312 LYS A N 1
ATOM 2530 C CA . LYS A 1 312 ? -17.671 18.282 9.709 1.00 87.81 312 LYS A CA 1
ATOM 2531 C C . LYS A 1 312 ? -17.839 18.797 8.277 1.00 87.81 312 LYS A C 1
ATOM 2533 O O . LYS A 1 312 ? -18.862 18.502 7.658 1.00 87.81 312 LYS A O 1
ATOM 2538 N N . ALA A 1 313 ? -16.857 19.526 7.749 1.00 86.88 313 ALA A N 1
ATOM 2539 C CA . ALA A 1 313 ? -16.858 20.019 6.374 1.00 86.88 313 ALA A CA 1
ATOM 2540 C C . ALA A 1 313 ? -16.794 18.865 5.358 1.00 86.88 313 ALA A C 1
ATOM 2542 O O . ALA A 1 313 ? -17.646 18.789 4.473 1.00 86.88 313 ALA A O 1
ATOM 2543 N N . ALA A 1 314 ? -15.885 17.905 5.556 1.00 87.00 314 ALA A N 1
ATOM 2544 C CA . ALA A 1 314 ? -15.756 16.718 4.709 1.00 87.00 314 ALA A CA 1
ATOM 2545 C C . ALA A 1 314 ? -17.059 15.897 4.661 1.00 87.00 314 ALA A C 1
ATOM 2547 O O . ALA A 1 314 ? -17.486 15.454 3.596 1.00 87.00 314 ALA A O 1
ATOM 2548 N N . LYS A 1 315 ? -17.765 15.752 5.794 1.00 86.81 315 LYS A N 1
ATOM 2549 C CA . LYS A 1 315 ? -19.085 15.092 5.841 1.00 86.81 315 LYS A CA 1
ATOM 2550 C C . LYS A 1 315 ? -20.158 15.833 5.048 1.00 86.81 315 LYS A C 1
ATOM 2552 O O . LYS A 1 315 ? -21.001 15.184 4.432 1.00 86.81 315 LYS A O 1
ATOM 2557 N N . LYS A 1 316 ? -20.155 17.170 5.073 1.00 81.94 316 LYS A N 1
ATOM 2558 C CA . LYS A 1 316 ? -21.097 17.978 4.284 1.00 81.94 316 LYS A CA 1
ATOM 2559 C C . LYS A 1 316 ? -20.828 17.823 2.785 1.00 81.94 316 LYS A C 1
ATOM 2561 O O . LYS A 1 316 ? -21.778 17.600 2.045 1.00 81.94 316 LYS A O 1
ATOM 2566 N N . GLY A 1 317 ? -19.559 17.854 2.372 1.00 70.94 317 GLY A N 1
ATOM 2567 C CA . GLY A 1 317 ? -19.157 17.664 0.973 1.00 70.94 317 GLY A CA 1
ATOM 2568 C C . GLY A 1 317 ? -19.347 16.235 0.448 1.00 70.94 317 GLY A C 1
ATOM 2569 O O . GLY A 1 317 ? -19.653 16.046 -0.720 1.00 70.94 317 GLY A O 1
ATOM 2570 N N . SER A 1 318 ? -19.232 15.214 1.304 1.00 68.69 318 SER A N 1
ATOM 2571 C CA . SER A 1 318 ? -19.376 13.801 0.908 1.00 68.69 318 SER A CA 1
ATOM 2572 C C . SER A 1 318 ? -20.838 13.343 0.752 1.00 68.69 318 SER A C 1
ATOM 2574 O O . SER A 1 318 ? -21.118 12.362 0.056 1.00 68.69 318 SER A O 1
ATOM 2576 N N . ARG A 1 319 ? -21.807 14.067 1.337 1.00 54.06 319 ARG A N 1
ATOM 2577 C CA . ARG A 1 319 ? -23.247 13.744 1.234 1.00 54.06 319 ARG A CA 1
ATOM 2578 C C . ARG A 1 319 ? -23.792 13.768 -0.199 1.00 54.06 319 ARG A C 1
ATOM 2580 O O . ARG A 1 319 ? -24.831 13.164 -0.438 1.00 54.06 319 ARG A O 1
ATOM 2587 N N . THR A 1 320 ? -23.086 14.380 -1.146 1.00 46.53 320 THR A N 1
ATOM 2588 C CA . THR A 1 320 ? -23.422 14.379 -2.578 1.00 46.53 320 THR A CA 1
ATOM 2589 C C . THR A 1 320 ? -22.802 13.221 -3.373 1.00 46.53 320 THR A C 1
ATOM 2591 O O . THR A 1 320 ? -23.104 13.092 -4.555 1.00 46.53 320 THR A O 1
ATOM 2594 N N . ARG A 1 321 ? -21.974 12.348 -2.770 1.00 48.91 321 ARG A N 1
ATOM 2595 C CA . ARG A 1 321 ? -21.284 11.248 -3.489 1.00 48.91 321 ARG A CA 1
ATOM 2596 C C . ARG A 1 321 ? -21.267 9.876 -2.794 1.00 48.91 321 ARG A C 1
ATOM 2598 O O . ARG A 1 321 ? -20.697 8.933 -3.337 1.00 48.91 321 ARG A O 1
ATOM 2605 N N . ALA A 1 322 ? -21.884 9.701 -1.627 1.00 35.03 322 ALA A N 1
ATOM 2606 C CA . ALA A 1 322 ? -21.756 8.444 -0.883 1.00 35.03 322 ALA A CA 1
ATOM 2607 C C . ALA A 1 322 ? -22.792 7.370 -1.274 1.00 35.03 322 ALA A C 1
ATOM 2609 O O . ALA A 1 322 ? -23.962 7.421 -0.886 1.00 35.03 322 ALA A O 1
ATOM 2610 N N . ARG A 1 323 ? -22.311 6.314 -1.941 1.00 35.56 323 ARG A N 1
ATOM 2611 C CA . ARG A 1 323 ? -22.911 4.972 -1.902 1.00 35.56 323 ARG A CA 1
ATOM 2612 C C . ARG A 1 323 ? -22.842 4.470 -0.451 1.00 35.56 323 ARG A C 1
ATOM 2614 O O . ARG A 1 323 ? -21.782 4.516 0.170 1.00 35.56 323 ARG A O 1
ATOM 2621 N N . ARG A 1 324 ? -23.984 4.048 0.108 1.00 30.55 324 ARG A N 1
ATOM 2622 C CA . ARG A 1 324 ? -24.096 3.565 1.498 1.00 30.55 324 ARG A CA 1
ATOM 2623 C C . ARG A 1 324 ? -23.069 2.451 1.765 1.00 30.55 324 ARG A C 1
ATOM 2625 O O . ARG A 1 324 ? -23.004 1.526 0.952 1.00 30.55 324 ARG A O 1
ATOM 2632 N N . PRO A 1 325 ? -22.327 2.468 2.889 1.00 34.44 325 PRO A N 1
ATOM 2633 C CA . PRO A 1 325 ? -21.630 1.269 3.330 1.00 34.44 325 PRO A CA 1
ATOM 2634 C C . PRO A 1 325 ? -22.669 0.168 3.568 1.00 34.44 325 PRO A C 1
ATOM 2636 O O . PRO A 1 325 ? -23.737 0.411 4.140 1.00 34.44 325 PRO A O 1
ATOM 2639 N N . SER A 1 326 ? -22.375 -1.027 3.060 1.00 31.19 326 SER A N 1
ATOM 2640 C CA . SER A 1 326 ? -23.189 -2.219 3.270 1.00 31.19 326 SER A CA 1
ATOM 2641 C C . SER A 1 326 ? -23.413 -2.444 4.763 1.00 31.19 326 SER A C 1
ATOM 2643 O O . SER A 1 326 ? -22.488 -2.308 5.560 1.00 31.19 326 SER A O 1
ATOM 2645 N N . GLN A 1 327 ? -24.669 -2.747 5.087 1.00 30.38 327 GLN A N 1
ATOM 2646 C CA . GLN A 1 327 ? -25.254 -2.997 6.401 1.00 30.38 327 GLN A CA 1
ATOM 2647 C C . GLN A 1 327 ? -24.268 -3.488 7.471 1.00 30.38 327 GLN A C 1
ATOM 2649 O O . GLN A 1 327 ? -23.534 -4.454 7.267 1.00 30.38 327 GLN A O 1
ATOM 2654 N N . GLN A 1 328 ? -24.341 -2.855 8.647 1.00 31.55 328 GLN A N 1
ATOM 2655 C CA . GLN A 1 328 ? -23.872 -3.434 9.902 1.00 31.55 328 GLN A CA 1
ATOM 2656 C C . GLN A 1 328 ? -24.527 -4.809 10.067 1.00 31.55 328 GLN A C 1
ATOM 2658 O O . GLN A 1 328 ? -25.701 -4.913 10.421 1.00 31.55 328 GLN A O 1
ATOM 2663 N N . VAL A 1 329 ? -23.773 -5.864 9.770 1.00 33.25 329 VAL A N 1
ATOM 2664 C CA . VAL A 1 329 ? -24.140 -7.219 10.169 1.00 33.25 329 VAL A CA 1
ATOM 2665 C C . VAL A 1 329 ? -24.090 -7.244 11.696 1.00 33.25 329 VAL A C 1
ATOM 2667 O O . VAL A 1 329 ? -23.153 -6.724 12.304 1.00 33.25 329 VAL A O 1
ATOM 2670 N N . ALA A 1 330 ? -25.150 -7.764 12.315 1.00 32.28 330 ALA A N 1
ATOM 2671 C CA . ALA A 1 330 ? -25.277 -7.863 13.762 1.00 32.28 330 ALA A CA 1
ATOM 2672 C C . ALA A 1 330 ? -24.020 -8.501 14.372 1.00 32.28 330 ALA A C 1
ATOM 2674 O O . ALA A 1 330 ? -23.565 -9.540 13.891 1.00 32.28 330 ALA A O 1
ATOM 2675 N N . ALA A 1 331 ? -23.477 -7.883 15.425 1.00 40.28 331 ALA A N 1
ATOM 2676 C CA . ALA A 1 331 ? -22.263 -8.311 16.108 1.00 40.28 331 ALA A CA 1
ATOM 2677 C C . ALA A 1 331 ? -22.423 -9.717 16.714 1.00 40.28 331 ALA A C 1
ATOM 2679 O O . ALA A 1 331 ? -22.788 -9.876 17.873 1.00 40.28 331 ALA A O 1
ATOM 2680 N N . ILE A 1 332 ? -22.128 -10.757 15.935 1.00 43.66 332 ILE A N 1
ATOM 2681 C CA . ILE A 1 332 ? -21.894 -12.097 16.477 1.00 43.66 332 ILE A CA 1
ATOM 2682 C C . ILE A 1 332 ? -20.515 -12.046 17.134 1.00 43.66 332 ILE A C 1
ATOM 2684 O O . ILE A 1 332 ? -19.516 -11.815 16.447 1.00 43.66 332 ILE A O 1
ATOM 2688 N N . SER A 1 333 ? -20.470 -12.229 18.454 1.00 52.41 333 SER A N 1
ATOM 2689 C CA . SER A 1 333 ? -19.234 -12.355 19.231 1.00 52.41 333 SER A CA 1
ATOM 2690 C C . SER A 1 333 ? -18.437 -13.558 18.709 1.00 52.41 333 SER A C 1
ATOM 2692 O O . SER A 1 333 ? -18.829 -14.706 18.915 1.00 52.41 333 SER A O 1
ATOM 2694 N N . ARG A 1 334 ? -17.354 -13.307 17.961 1.00 70.25 334 ARG A N 1
ATOM 2695 C CA . ARG A 1 334 ? -16.402 -14.341 17.519 1.00 70.25 334 ARG A CA 1
ATOM 2696 C C . ARG A 1 334 ? -15.259 -14.416 18.526 1.00 70.25 334 ARG A C 1
ATOM 2698 O O . ARG A 1 334 ? -14.984 -13.437 19.213 1.00 70.25 334 ARG A O 1
ATOM 2705 N N . ARG A 1 335 ? -14.585 -15.561 18.636 1.00 70.88 335 ARG A N 1
ATOM 2706 C CA . ARG A 1 3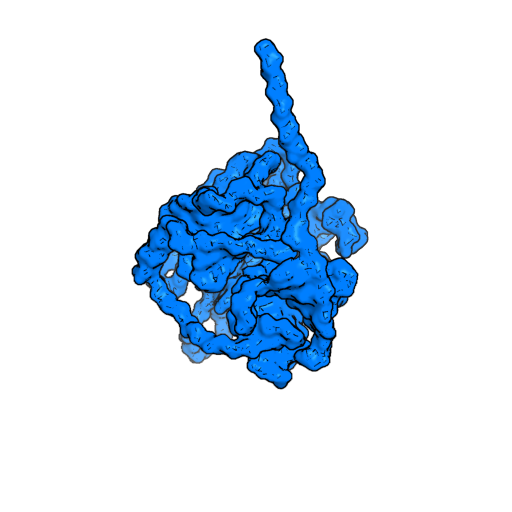35 ? -13.455 -15.748 19.564 1.00 70.88 335 ARG A CA 1
ATOM 2707 C C . ARG A 1 335 ? -12.263 -16.383 18.851 1.00 70.88 335 ARG A C 1
ATOM 2709 O O . ARG A 1 335 ? -12.442 -17.228 17.978 1.00 70.88 335 ARG A O 1
ATOM 2716 N N . ILE A 1 336 ? -11.056 -15.974 19.235 1.00 72.75 336 ILE A N 1
ATOM 2717 C CA . ILE A 1 336 ? -9.800 -16.669 18.928 1.00 72.75 336 ILE A CA 1
ATOM 2718 C C . ILE A 1 336 ? -9.199 -17.067 20.274 1.00 72.75 336 ILE A C 1
ATOM 2720 O O . ILE A 1 336 ? -8.751 -16.212 21.038 1.00 72.75 336 ILE A O 1
ATOM 2724 N N . GLY A 1 337 ? -9.242 -18.363 20.583 1.00 77.94 337 GLY A N 1
ATOM 2725 C CA . GLY A 1 337 ? -8.901 -18.857 21.916 1.00 77.94 337 GLY A CA 1
ATOM 2726 C C . GLY A 1 337 ? -9.788 -18.208 22.982 1.00 77.94 337 GLY A C 1
ATOM 2727 O O . GLY A 1 337 ? -11.016 -18.260 22.874 1.00 77.94 337 GLY A O 1
ATOM 2728 N N . SER A 1 338 ? -9.186 -17.577 23.994 1.00 75.38 338 SER A N 1
ATOM 2729 C CA . SER A 1 338 ? -9.950 -16.907 25.059 1.00 75.38 338 SER A CA 1
ATOM 2730 C C . SER A 1 338 ? -10.341 -15.458 24.744 1.00 75.38 338 SER A C 1
ATOM 2732 O O . SER A 1 338 ? -11.083 -14.859 25.522 1.00 75.38 338 SER A O 1
ATOM 2734 N N . ILE A 1 339 ? -9.844 -14.874 23.648 1.00 76.56 339 ILE A N 1
ATOM 2735 C CA . ILE A 1 339 ? -10.017 -13.449 23.345 1.00 76.56 339 ILE A CA 1
ATOM 2736 C C . ILE A 1 339 ? -11.193 -13.253 22.365 1.00 76.56 339 ILE A C 1
ATOM 2738 O O . ILE A 1 339 ? -11.195 -13.859 21.286 1.00 76.56 339 ILE A O 1
ATOM 2742 N N . PRO A 1 340 ? -12.201 -12.418 22.695 1.00 72.44 340 PRO A N 1
ATOM 2743 C CA . PRO A 1 340 ? -13.283 -12.075 21.774 1.00 72.44 340 PRO A CA 1
ATOM 2744 C C . PRO A 1 340 ? -12.772 -11.147 20.673 1.00 72.44 340 PRO A C 1
ATOM 2746 O O . PRO A 1 340 ? -11.988 -10.254 20.956 1.00 72.44 340 PRO A O 1
ATOM 2749 N N . VAL A 1 341 ? -13.217 -11.315 19.432 1.00 69.19 341 VAL A N 1
ATOM 2750 C CA . VAL A 1 341 ? -12.752 -10.535 18.278 1.00 69.19 341 VAL A CA 1
ATOM 2751 C C . VAL A 1 341 ? -13.962 -10.091 17.438 1.00 69.19 341 VAL A C 1
ATOM 2753 O O . VAL A 1 341 ? -14.924 -10.844 17.274 1.00 69.19 341 VAL A O 1
ATOM 2756 N N . THR A 1 342 ? -13.968 -8.849 16.940 1.00 58.94 342 THR A N 1
ATOM 2757 C CA . THR A 1 342 ? -15.154 -8.240 16.290 1.00 58.94 342 THR A CA 1
ATOM 2758 C C . THR A 1 342 ? -15.351 -8.664 14.824 1.00 58.94 342 THR A C 1
ATOM 2760 O O . THR A 1 342 ? -14.422 -9.072 14.144 1.00 58.94 342 THR A O 1
ATOM 2763 N N . GLN A 1 343 ? -16.575 -8.589 14.281 1.00 47.09 343 GLN A N 1
ATOM 2764 C CA . GLN A 1 343 ? -16.899 -9.111 12.937 1.00 47.09 343 GLN A CA 1
ATOM 2765 C C . GLN A 1 343 ? -16.162 -8.463 11.749 1.00 47.09 343 GLN A C 1
ATOM 2767 O O . GLN A 1 343 ? -16.072 -9.113 10.704 1.00 47.09 343 GLN A O 1
ATOM 2772 N N . ASN A 1 344 ? -15.605 -7.254 11.890 1.00 44.97 344 ASN A N 1
ATOM 2773 C CA . ASN A 1 344 ? -14.906 -6.540 10.807 1.00 44.97 344 ASN A CA 1
ATOM 2774 C C . ASN A 1 344 ? -13.534 -7.151 10.432 1.00 44.97 344 ASN A C 1
ATOM 2776 O O . ASN A 1 344 ? -12.805 -6.608 9.606 1.00 44.97 344 ASN A O 1
ATOM 2780 N N . LEU A 1 345 ? -13.191 -8.316 10.993 1.00 45.12 345 LEU A N 1
ATOM 2781 C CA . LEU A 1 345 ? -11.989 -9.112 10.710 1.00 45.12 345 LEU A CA 1
ATOM 2782 C C . LEU A 1 345 ? -12.042 -9.835 9.358 1.00 45.12 345 LEU A C 1
ATOM 2784 O O . LEU A 1 345 ? -11.871 -11.056 9.280 1.00 45.12 345 LEU A O 1
ATOM 2788 N N . THR A 1 346 ? -12.294 -9.122 8.267 1.00 37.62 346 THR A N 1
ATOM 2789 C CA . THR A 1 346 ? -12.049 -9.711 6.946 1.00 37.62 346 THR A CA 1
ATOM 2790 C C . THR A 1 346 ? -10.564 -9.757 6.621 1.00 37.62 346 THR A C 1
ATOM 2792 O O . THR A 1 346 ? -10.162 -10.617 5.841 1.00 37.62 346 THR A O 1
ATOM 2795 N N . ARG A 1 347 ? -9.745 -8.872 7.210 1.00 44.78 347 ARG A N 1
ATOM 2796 C CA . ARG A 1 347 ? -8.308 -8.772 6.931 1.00 44.78 347 ARG A CA 1
ATOM 2797 C C . ARG A 1 347 ? -7.693 -7.738 7.900 1.00 44.78 347 ARG A C 1
ATOM 2799 O O . ARG A 1 347 ? -8.101 -6.581 7.844 1.00 44.78 347 ARG A O 1
ATOM 2806 N N . GLN A 1 348 ? -6.769 -8.103 8.796 1.00 48.97 348 GLN A N 1
ATOM 2807 C CA . GLN A 1 348 ? -5.993 -7.138 9.604 1.00 48.97 348 GLN A CA 1
ATOM 2808 C C . GLN A 1 348 ? -4.507 -7.344 9.348 1.00 48.97 348 GLN A C 1
ATOM 2810 O O . GLN A 1 348 ? -4.032 -8.456 9.523 1.00 48.97 348 GLN A O 1
ATOM 2815 N N . ASN A 1 349 ? -3.800 -6.262 8.989 1.00 49.72 349 ASN A N 1
ATOM 2816 C CA . ASN A 1 349 ? -2.349 -6.304 8.863 1.00 49.72 349 ASN A CA 1
ATOM 2817 C C . ASN A 1 349 ? -1.792 -6.412 10.280 1.00 49.72 349 ASN A C 1
ATOM 2819 O O . ASN A 1 349 ? -2.302 -5.749 11.192 1.00 49.72 349 ASN A O 1
ATOM 2823 N N . SER A 1 350 ? -0.711 -7.165 10.451 1.00 49.75 350 SER A N 1
ATOM 2824 C CA . SER A 1 350 ? 0.148 -6.984 11.618 1.00 49.75 350 SER A CA 1
ATOM 2825 C C . SER A 1 350 ? 0.474 -5.495 11.770 1.00 49.75 350 SER A C 1
ATOM 2827 O O . SER A 1 350 ? 0.964 -4.893 10.815 1.00 49.75 350 SER A O 1
ATOM 2829 N N . GLY A 1 351 ? 0.170 -4.902 12.926 1.00 56.16 351 GLY A N 1
ATOM 2830 C CA . GLY A 1 351 ? 0.400 -3.470 13.155 1.00 56.16 351 GLY A CA 1
ATOM 2831 C C . GLY A 1 351 ? -0.851 -2.592 13.292 1.00 56.16 351 GLY A C 1
ATOM 2832 O O . GLY A 1 351 ? -0.747 -1.528 13.877 1.00 56.16 351 GLY A O 1
ATOM 2833 N N . ASN A 1 352 ? -2.044 -3.009 12.856 1.00 69.31 352 ASN A N 1
ATOM 2834 C CA . ASN A 1 352 ? -3.242 -2.178 13.066 1.00 69.31 352 ASN A CA 1
ATOM 2835 C C . ASN A 1 352 ? -3.835 -2.390 14.462 1.00 69.31 352 ASN A C 1
ATOM 2837 O O . ASN A 1 352 ? -4.032 -3.530 14.886 1.00 69.31 352 ASN A O 1
ATOM 2841 N N . ILE A 1 353 ? -4.176 -1.293 15.139 1.00 73.94 353 ILE A N 1
ATOM 2842 C CA . ILE A 1 353 ? -4.799 -1.327 16.463 1.00 73.94 353 ILE A CA 1
ATOM 2843 C C . ILE A 1 353 ? -6.282 -1.020 16.338 1.00 73.94 353 ILE A C 1
ATOM 2845 O O . ILE A 1 353 ? -6.683 0.043 15.866 1.00 73.94 353 ILE A O 1
ATOM 2849 N N . GLN A 1 354 ? -7.105 -1.934 16.838 1.00 74.62 354 GLN A N 1
ATOM 2850 C CA . GLN A 1 354 ? -8.546 -1.752 16.903 1.00 74.62 354 GLN A CA 1
ATOM 2851 C C . GLN A 1 354 ? -8.987 -1.486 18.338 1.00 74.62 354 GLN A C 1
ATOM 2853 O O . GLN A 1 354 ? -8.629 -2.224 19.253 1.00 74.62 354 GLN A O 1
ATOM 2858 N N . ALA A 1 355 ? -9.812 -0.461 18.531 1.00 75.31 355 ALA A N 1
ATOM 2859 C CA . ALA A 1 355 ? -10.510 -0.244 19.790 1.00 75.31 355 ALA A CA 1
ATOM 2860 C C . ALA A 1 355 ? -11.834 -1.020 19.786 1.00 75.31 355 ALA A C 1
ATOM 2862 O O . ALA A 1 355 ? -12.673 -0.831 18.905 1.00 75.31 355 ALA A O 1
ATOM 2863 N N . ILE A 1 356 ? -12.034 -1.866 20.790 1.00 76.00 356 ILE A N 1
ATOM 2864 C CA . ILE A 1 356 ? -13.239 -2.668 20.986 1.00 76.00 356 ILE A CA 1
ATOM 2865 C C . ILE A 1 356 ? -13.852 -2.368 22.353 1.00 76.00 356 ILE A C 1
ATOM 2867 O O . ILE A 1 356 ? -13.148 -2.044 23.308 1.00 76.00 356 ILE A O 1
ATOM 2871 N N . ARG A 1 357 ? -15.173 -2.496 22.459 1.00 73.56 357 ARG A N 1
ATOM 2872 C CA . ARG A 1 357 ? -15.874 -2.444 23.743 1.00 73.56 357 ARG A CA 1
ATOM 2873 C C . ARG A 1 357 ? -16.175 -3.873 24.190 1.00 73.56 357 ARG A C 1
ATOM 2875 O O . ARG A 1 357 ? -16.804 -4.623 23.446 1.00 73.56 357 ARG A O 1
ATOM 2882 N N . LYS A 1 358 ? -15.681 -4.255 25.365 1.00 73.75 358 LYS A N 1
ATOM 2883 C CA . LYS A 1 358 ? -15.938 -5.551 26.000 1.00 73.75 358 LYS A CA 1
ATOM 2884 C C . LYS A 1 358 ? -17.388 -5.629 26.493 1.00 73.75 358 LYS A C 1
ATOM 2886 O O . LYS A 1 358 ? -18.056 -4.610 26.652 1.00 73.75 358 LYS A O 1
ATOM 2891 N N . GLU A 1 359 ? -17.860 -6.847 26.763 1.00 70.69 359 GLU A N 1
ATOM 2892 C CA . GLU A 1 359 ? -19.212 -7.111 27.292 1.00 70.69 359 GLU A CA 1
ATOM 2893 C C . GLU A 1 359 ? -19.470 -6.384 28.624 1.00 70.69 359 GLU A C 1
ATOM 2895 O O . GLU A 1 359 ? -20.581 -5.931 28.872 1.00 70.69 359 GLU A O 1
ATOM 2900 N N . ASN A 1 360 ? -18.428 -6.188 29.437 1.00 72.38 360 ASN A N 1
ATOM 2901 C CA . ASN A 1 360 ? -18.482 -5.429 30.690 1.00 72.38 360 ASN A CA 1
ATOM 2902 C C . ASN A 1 360 ? -18.467 -3.895 30.501 1.00 72.38 360 ASN A C 1
ATOM 2904 O O . ASN A 1 360 ? -18.433 -3.163 31.484 1.00 72.38 360 ASN A O 1
ATOM 2908 N N . GLY A 1 361 ? -18.462 -3.399 29.259 1.00 71.69 361 GLY A N 1
ATOM 2909 C CA . GLY A 1 361 ? -18.419 -1.972 28.929 1.00 71.69 361 GLY A CA 1
ATOM 2910 C C . GLY A 1 361 ? -17.012 -1.378 28.802 1.00 71.69 361 GLY A C 1
ATOM 2911 O O . GLY A 1 361 ? -16.882 -0.280 28.252 1.00 71.69 361 GLY A O 1
ATOM 2912 N N . ASP A 1 362 ? -15.966 -2.097 29.222 1.00 77.88 362 ASP A N 1
ATOM 2913 C CA . ASP A 1 362 ? -14.589 -1.606 29.160 1.00 77.88 362 ASP A CA 1
ATOM 2914 C C . ASP A 1 362 ? -14.093 -1.468 27.721 1.00 77.88 362 ASP A C 1
ATOM 2916 O O . ASP A 1 362 ? -14.389 -2.281 26.842 1.00 77.88 362 ASP A O 1
ATOM 2920 N N . MET A 1 363 ? -13.264 -0.453 27.483 1.00 79.00 363 MET A N 1
ATOM 2921 C CA . MET A 1 363 ? -12.545 -0.312 26.222 1.00 79.00 363 MET A CA 1
ATOM 2922 C C . MET A 1 363 ? -11.268 -1.148 26.257 1.00 79.00 363 MET A C 1
ATOM 2924 O O . MET A 1 363 ? -10.410 -0.952 27.119 1.00 79.00 363 MET A O 1
ATOM 2928 N N . ALA A 1 364 ? -11.120 -2.038 25.284 1.00 82.25 364 ALA A N 1
ATOM 2929 C CA . ALA A 1 364 ? -9.90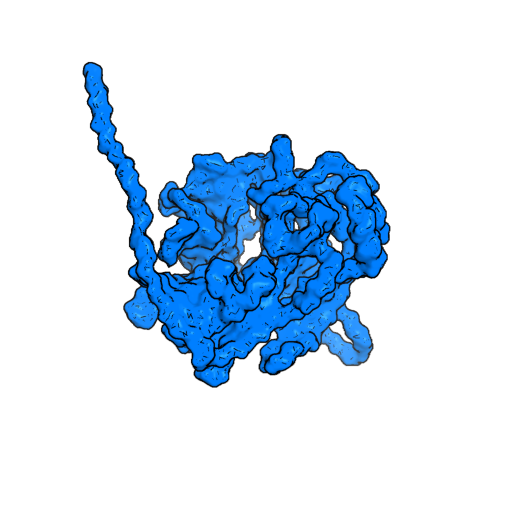8 -2.807 25.065 1.00 82.25 364 ALA A CA 1
ATOM 2930 C C . ALA A 1 364 ? -9.352 -2.547 23.667 1.00 82.25 364 ALA A C 1
ATOM 2932 O O . ALA A 1 364 ? -10.088 -2.203 22.745 1.00 82.25 364 ALA A O 1
ATOM 2933 N N . PHE A 1 365 ? -8.050 -2.726 23.506 1.00 81.38 365 PHE A N 1
ATOM 2934 C CA . PHE A 1 365 ? -7.358 -2.537 22.240 1.00 81.38 365 PHE A CA 1
ATOM 2935 C C . PHE A 1 365 ? -6.811 -3.866 21.768 1.00 81.38 365 PHE A C 1
ATOM 2937 O O . PHE A 1 365 ? -6.254 -4.598 22.575 1.00 81.38 365 PHE A O 1
ATOM 2944 N N . GLN A 1 366 ? -6.986 -4.182 20.492 1.00 83.00 366 GLN A N 1
ATOM 2945 C CA . GLN A 1 366 ? -6.568 -5.450 19.907 1.00 83.00 366 GLN A CA 1
ATOM 2946 C C . GLN A 1 366 ? -5.678 -5.241 18.699 1.00 83.00 366 GLN A C 1
ATOM 2948 O O . GLN A 1 366 ? -5.915 -4.336 17.899 1.00 83.00 366 GLN A O 1
ATOM 2953 N N . GLN A 1 367 ? -4.681 -6.110 18.573 1.00 82.25 367 GLN A N 1
ATOM 2954 C CA . GLN A 1 367 ? -3.710 -6.078 17.494 1.00 82.25 367 GLN A CA 1
ATOM 2955 C C . GLN A 1 367 ? -3.141 -7.473 17.236 1.00 82.25 367 GLN A C 1
ATOM 2957 O O . GLN A 1 367 ? -2.794 -8.194 18.173 1.00 82.25 367 GLN A O 1
ATOM 2962 N N . PHE A 1 368 ? -2.978 -7.839 15.965 1.00 81.69 368 PHE A N 1
ATOM 2963 C CA . PHE A 1 368 ? -2.123 -8.967 15.598 1.00 81.69 368 PHE A CA 1
ATOM 2964 C C . PHE A 1 368 ? -0.669 -8.504 15.512 1.00 81.69 368 PHE A C 1
ATOM 2966 O O . PHE A 1 368 ? -0.352 -7.540 14.813 1.00 81.69 368 PHE A O 1
ATOM 2973 N N . VAL A 1 369 ? 0.219 -9.201 16.214 1.00 79.38 369 VAL A N 1
ATOM 2974 C CA . VAL A 1 369 ? 1.651 -8.898 16.274 1.00 79.38 369 VAL A CA 1
ATOM 2975 C C . VAL A 1 369 ? 2.433 -10.096 15.752 1.00 79.38 369 VAL A C 1
ATOM 2977 O O . VAL A 1 369 ? 2.230 -11.229 16.195 1.00 79.38 369 VAL A O 1
ATOM 2980 N N . LEU A 1 370 ? 3.339 -9.837 14.809 1.00 77.12 370 LEU A N 1
ATOM 2981 C CA . LEU A 1 370 ? 4.356 -10.795 14.391 1.00 77.12 370 LEU A CA 1
ATOM 2982 C C . LEU A 1 370 ? 5.543 -10.675 15.353 1.00 77.12 370 LEU A C 1
ATOM 2984 O O . LEU A 1 370 ? 6.338 -9.740 15.266 1.00 77.12 370 LEU A O 1
ATOM 2988 N N . SER A 1 371 ? 5.658 -11.606 16.294 1.00 75.06 371 SER A N 1
ATOM 2989 C CA . SER A 1 371 ? 6.780 -11.639 17.228 1.00 75.06 371 SER A CA 1
ATOM 2990 C C . SER A 1 371 ? 7.988 -12.282 16.558 1.00 75.06 371 SER A C 1
ATOM 2992 O O . SER A 1 371 ? 7.928 -13.431 16.124 1.00 75.06 371 SER A O 1
ATOM 2994 N N . ARG A 1 372 ? 9.092 -11.530 16.481 1.00 71.19 372 ARG A N 1
ATOM 2995 C CA . ARG A 1 372 ? 10.374 -11.993 15.920 1.00 71.19 372 ARG A CA 1
ATOM 2996 C C . ARG A 1 372 ? 11.382 -12.430 16.987 1.00 71.19 372 ARG A C 1
ATOM 2998 O O . ARG A 1 372 ? 12.304 -13.172 16.681 1.00 71.19 372 ARG A O 1
ATOM 3005 N N . HIS A 1 373 ? 11.190 -12.009 18.236 1.00 59.59 373 HIS A N 1
ATOM 3006 C CA . HIS A 1 373 ? 12.066 -12.348 19.358 1.00 59.59 373 HIS A CA 1
ATOM 3007 C C . HIS A 1 373 ? 11.479 -13.504 20.183 1.00 59.59 373 HIS A C 1
ATOM 3009 O O . HIS A 1 373 ? 10.300 -13.476 20.534 1.00 59.59 373 HIS A O 1
ATOM 3015 N N . GLY A 1 374 ? 12.300 -14.508 20.512 1.00 67.75 374 GLY A N 1
ATOM 3016 C CA . GLY A 1 374 ? 11.875 -15.699 21.258 1.00 67.75 374 GLY A CA 1
ATOM 3017 C C . GLY A 1 374 ? 11.259 -16.774 20.356 1.00 67.75 374 GLY A C 1
ATOM 3018 O O . GLY A 1 374 ? 11.857 -17.156 19.355 1.00 67.75 374 GLY A O 1
ATOM 3019 N N . THR A 1 375 ? 10.072 -17.283 20.707 1.00 64.19 375 THR A N 1
ATOM 3020 C CA . THR A 1 375 ? 9.321 -18.189 19.821 1.00 64.19 375 THR A CA 1
ATOM 3021 C C . THR A 1 375 ? 8.625 -17.373 18.743 1.00 64.19 375 THR A C 1
ATOM 3023 O O . THR A 1 375 ? 7.575 -16.775 18.980 1.00 64.19 375 THR A O 1
ATOM 3026 N N . SER A 1 376 ? 9.230 -17.336 17.556 1.00 77.69 376 SER A N 1
ATOM 3027 C CA . SER A 1 376 ? 8.694 -16.572 16.442 1.00 77.69 376 SER A CA 1
ATOM 3028 C C . SER A 1 376 ? 7.294 -17.043 16.055 1.00 77.69 376 SER A C 1
ATOM 3030 O O . SER A 1 376 ? 7.008 -18.244 15.993 1.00 77.69 376 SER A O 1
ATOM 3032 N N . GLY A 1 377 ? 6.390 -16.096 15.819 1.00 84.19 377 GLY A N 1
ATOM 3033 C CA . GLY A 1 377 ? 4.994 -16.437 15.601 1.00 84.19 377 GLY A CA 1
ATOM 3034 C C . GLY A 1 377 ? 4.046 -15.253 15.555 1.00 84.19 377 GLY A C 1
ATOM 3035 O O . GLY A 1 377 ? 4.435 -14.097 15.697 1.00 84.19 377 GLY A O 1
ATOM 3036 N N . ILE A 1 378 ? 2.777 -15.573 15.346 1.00 85.62 378 ILE A N 1
ATOM 3037 C CA . ILE A 1 378 ? 1.672 -14.625 15.285 1.00 85.62 378 ILE A CA 1
ATOM 3038 C C . ILE A 1 378 ? 0.896 -14.705 16.585 1.00 85.62 378 ILE A C 1
ATOM 3040 O O . ILE A 1 378 ? 0.400 -15.772 16.965 1.00 85.62 378 ILE A O 1
ATOM 3044 N N . ASN A 1 379 ? 0.765 -13.550 17.222 1.00 87.06 379 ASN A N 1
ATOM 3045 C CA . ASN A 1 379 ? 0.079 -13.372 18.486 1.00 87.06 379 ASN A CA 1
ATOM 3046 C 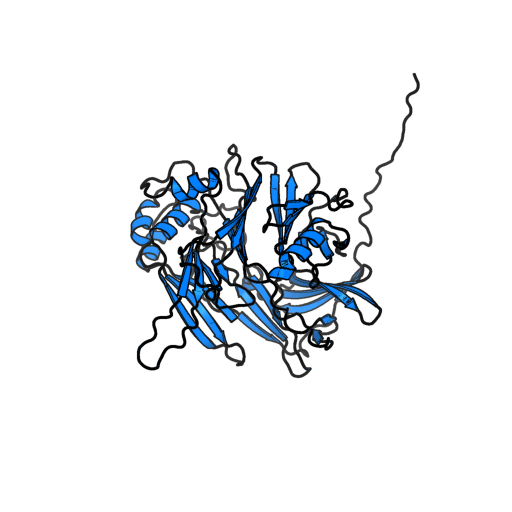C . ASN A 1 379 ? -1.066 -12.371 18.317 1.00 87.06 379 ASN A C 1
ATOM 3048 O O . ASN A 1 379 ? -0.923 -11.378 17.607 1.00 87.06 379 ASN A O 1
ATOM 3052 N N . LEU A 1 380 ? -2.193 -12.617 18.981 1.00 86.44 380 LEU A N 1
ATOM 3053 C CA . LEU A 1 380 ? -3.224 -11.606 19.202 1.00 86.44 380 LEU A CA 1
ATOM 3054 C C . LEU A 1 380 ? -2.969 -10.976 20.569 1.00 86.44 380 LEU A C 1
ATOM 3056 O O . LEU A 1 380 ? -3.047 -11.663 21.586 1.00 86.44 380 LEU A O 1
ATOM 3060 N N . VAL A 1 381 ? -2.644 -9.690 20.578 1.00 85.69 381 VAL A N 1
ATOM 3061 C CA . VAL A 1 381 ? -2.406 -8.907 21.789 1.00 85.69 381 VAL A CA 1
ATOM 3062 C C . VAL A 1 381 ? -3.649 -8.076 22.072 1.00 85.69 381 VAL A C 1
ATOM 3064 O O . VAL A 1 381 ? -4.145 -7.373 21.189 1.00 85.69 381 VAL A O 1
ATOM 3067 N N . GLN A 1 382 ? -4.158 -8.162 23.297 1.00 86.31 382 GLN A N 1
ATOM 3068 C CA . GLN A 1 382 ? -5.245 -7.340 23.800 1.00 86.31 382 GLN A CA 1
ATOM 3069 C C . GLN A 1 382 ? -4.779 -6.538 25.014 1.00 86.31 382 GLN A C 1
ATOM 3071 O O . GLN A 1 382 ? -4.407 -7.126 26.021 1.00 86.31 382 GLN A O 1
ATOM 3076 N N . SER A 1 383 ? -4.873 -5.209 24.975 1.00 85.06 383 SER A N 1
ATOM 3077 C CA . SER A 1 383 ? -4.638 -4.367 26.152 1.00 85.06 383 SER A CA 1
ATOM 3078 C C . SER A 1 383 ? -5.943 -3.798 26.708 1.00 85.06 383 SER A C 1
ATOM 3080 O O . SER A 1 383 ? -6.794 -3.288 25.978 1.00 85.06 383 SER A O 1
ATOM 3082 N N . CYS A 1 384 ? -6.139 -3.922 28.019 1.00 83.25 384 CYS A N 1
ATOM 3083 C CA . CYS A 1 384 ? -7.328 -3.464 28.734 1.00 83.25 384 CYS A CA 1
ATOM 3084 C C . CYS A 1 384 ? -6.927 -3.085 30.160 1.00 83.25 384 CYS A C 1
ATOM 3086 O O . CYS A 1 384 ? -6.337 -3.902 30.858 1.00 83.25 384 CYS A O 1
ATOM 3088 N N . ASN A 1 385 ? -7.250 -1.868 30.603 1.00 79.75 385 ASN A N 1
ATOM 3089 C CA . ASN A 1 385 ? -6.985 -1.400 31.975 1.00 79.75 385 ASN A CA 1
ATOM 3090 C C . ASN A 1 385 ? -5.534 -1.651 32.454 1.00 79.75 385 ASN A C 1
ATOM 3092 O O . ASN A 1 385 ? -5.319 -2.114 33.567 1.00 79.75 385 ASN A O 1
ATOM 3096 N N . GLY A 1 386 ? -4.535 -1.413 31.592 1.00 72.75 386 GLY A N 1
ATOM 3097 C CA . GLY A 1 386 ? -3.108 -1.610 31.915 1.00 72.75 386 GLY A CA 1
ATOM 3098 C C . GLY A 1 386 ? -2.627 -3.070 31.905 1.00 72.75 386 GLY A C 1
ATOM 3099 O O . GLY A 1 386 ? -1.427 -3.331 32.012 1.00 72.75 386 GLY A O 1
ATOM 3100 N N . VAL A 1 387 ? -3.539 -4.025 31.721 1.00 81.62 387 VAL A N 1
ATOM 3101 C CA . VAL A 1 387 ? -3.226 -5.445 31.554 1.00 81.62 387 VAL A CA 1
ATOM 3102 C C . VAL A 1 387 ? -3.151 -5.772 30.070 1.00 81.62 387 VAL A C 1
ATOM 3104 O O . VAL A 1 387 ? -4.058 -5.443 29.303 1.00 81.62 387 VAL A O 1
ATOM 3107 N N . GLU A 1 388 ? -2.070 -6.432 29.675 1.00 85.38 388 GLU A N 1
ATOM 3108 C CA . GLU A 1 388 ? -1.872 -6.974 28.338 1.00 85.38 388 GLU A CA 1
ATOM 3109 C C . GLU A 1 388 ? -2.094 -8.492 28.367 1.00 85.38 388 GLU A C 1
ATOM 3111 O O . GLU A 1 388 ? -1.491 -9.214 29.162 1.00 85.38 388 GLU A O 1
ATOM 3116 N N . GLU A 1 389 ? -2.992 -8.979 27.520 1.00 87.44 389 GLU A N 1
ATOM 3117 C CA . GLU A 1 389 ? -3.271 -10.393 27.302 1.00 87.44 389 GLU A CA 1
ATOM 3118 C C . GLU A 1 389 ? -2.778 -10.788 25.909 1.00 87.44 389 GLU A C 1
ATOM 3120 O O . GLU A 1 389 ? -3.192 -10.213 24.904 1.00 87.44 389 GLU A O 1
ATOM 3125 N N . THR A 1 390 ? -1.909 -11.789 25.842 1.00 87.44 390 THR A N 1
ATOM 3126 C CA . THR A 1 390 ? -1.302 -12.274 24.603 1.00 87.44 390 THR A CA 1
ATOM 3127 C C . THR A 1 390 ? -1.775 -13.691 24.335 1.00 87.44 390 THR A C 1
ATOM 3129 O O . THR A 1 390 ? -1.518 -14.606 25.117 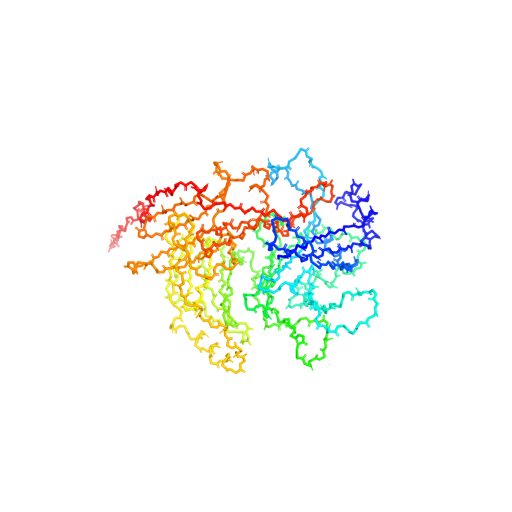1.00 87.44 390 THR A O 1
ATOM 3132 N N . GLN A 1 391 ? -2.457 -13.884 23.211 1.00 88.62 391 GLN A N 1
ATOM 3133 C CA . GLN A 1 391 ? -2.950 -15.169 22.735 1.00 88.62 391 GLN A CA 1
ATOM 3134 C C . GLN A 1 391 ? -2.060 -15.667 21.583 1.00 88.62 391 GLN A C 1
ATOM 3136 O O . GLN A 1 391 ? -2.154 -15.130 20.474 1.00 88.62 391 GLN A O 1
ATOM 3141 N N . PRO A 1 392 ? -1.223 -16.704 21.790 1.00 88.00 392 PRO A N 1
ATOM 3142 C CA . PRO A 1 392 ? -0.394 -17.252 20.723 1.00 88.00 392 PRO A CA 1
ATOM 3143 C C . PRO A 1 392 ? -1.229 -18.047 19.724 1.00 88.00 392 PRO A C 1
ATOM 3145 O O . PRO A 1 392 ? -1.859 -19.041 20.092 1.00 88.00 392 PRO A O 1
ATOM 3148 N N . ILE A 1 393 ? -1.225 -17.627 18.458 1.00 86.38 393 ILE A N 1
ATOM 3149 C CA . ILE A 1 393 ? -2.037 -18.240 17.399 1.00 86.38 393 ILE A CA 1
ATOM 3150 C C . ILE A 1 393 ? -1.208 -19.262 16.643 1.00 86.38 393 ILE A C 1
ATOM 3152 O O . ILE A 1 393 ? -1.568 -20.437 16.605 1.00 86.38 393 ILE A O 1
ATOM 3156 N N . LEU A 1 394 ? -0.084 -18.849 16.064 1.00 86.75 394 LEU A N 1
ATOM 3157 C CA . LEU A 1 394 ? 0.714 -19.690 15.176 1.00 86.75 394 LEU A CA 1
ATOM 3158 C C . LEU A 1 394 ? 2.201 -19.482 15.442 1.00 86.75 394 LEU A C 1
ATOM 3160 O O . LEU A 1 394 ? 2.654 -18.348 15.495 1.00 86.75 394 LEU A O 1
ATOM 3164 N N . SER A 1 395 ? 2.957 -20.568 15.576 1.00 85.50 395 SER A N 1
ATOM 3165 C CA . SER A 1 395 ? 4.420 -20.509 15.575 1.00 85.50 395 SER A CA 1
ATOM 3166 C C . SER A 1 395 ? 4.924 -20.574 14.139 1.00 85.50 395 SER A C 1
ATOM 3168 O O . SER A 1 395 ? 4.388 -21.339 13.337 1.00 85.50 395 SER A O 1
ATOM 3170 N N . LEU A 1 396 ? 5.938 -19.777 13.822 1.00 81.31 396 LEU A N 1
ATOM 3171 C CA . LEU A 1 396 ? 6.532 -19.695 12.495 1.00 81.31 396 LEU A CA 1
ATOM 3172 C C . LEU A 1 396 ? 8.004 -20.114 12.564 1.00 81.31 396 LEU A C 1
ATOM 3174 O O . LEU A 1 396 ? 8.689 -19.729 13.513 1.00 81.31 396 LEU A O 1
ATOM 3178 N N . PRO A 1 397 ? 8.513 -20.860 11.570 1.00 77.00 397 PRO A N 1
ATOM 3179 C CA . PRO A 1 397 ? 9.948 -21.042 11.395 1.00 77.00 397 PRO A CA 1
ATOM 3180 C C . PRO A 1 397 ? 10.666 -19.691 11.329 1.00 77.00 397 PRO A C 1
ATOM 3182 O O . PRO A 1 397 ? 10.157 -18.751 10.715 1.00 77.00 397 PRO A O 1
ATOM 3185 N N . ASN A 1 398 ? 11.867 -19.600 11.903 1.00 69.38 398 ASN A N 1
ATOM 3186 C CA . ASN A 1 398 ? 12.648 -18.355 11.921 1.00 69.38 398 ASN A CA 1
ATOM 3187 C C . ASN A 1 398 ? 12.926 -17.815 10.508 1.00 69.38 398 ASN A C 1
ATOM 3189 O O . ASN A 1 398 ? 12.973 -16.605 10.312 1.00 69.38 398 ASN A O 1
ATOM 3193 N N . THR A 1 399 ? 13.063 -18.700 9.517 1.00 64.94 399 THR A N 1
ATOM 3194 C CA . THR A 1 399 ? 13.228 -18.336 8.101 1.00 64.94 399 THR A CA 1
ATOM 3195 C C . THR A 1 399 ? 12.052 -17.510 7.575 1.00 64.94 399 THR A C 1
ATOM 3197 O O . THR A 1 399 ? 12.258 -16.504 6.906 1.00 64.94 399 THR A O 1
ATOM 3200 N N . ILE A 1 400 ? 10.826 -17.888 7.945 1.00 67.88 400 ILE A N 1
ATOM 3201 C CA . ILE A 1 400 ? 9.584 -17.197 7.580 1.00 67.88 400 ILE A CA 1
ATOM 3202 C C . ILE A 1 400 ? 9.390 -15.959 8.464 1.00 67.88 400 ILE A C 1
ATOM 3204 O O . ILE A 1 400 ? 9.071 -14.884 7.980 1.00 67.88 400 ILE A O 1
ATOM 3208 N N . ALA A 1 401 ? 9.616 -16.061 9.773 1.00 63.47 401 ALA A N 1
ATOM 3209 C CA . ALA A 1 401 ? 9.390 -14.936 10.683 1.00 63.47 401 ALA A CA 1
ATOM 3210 C C . ALA A 1 401 ? 10.316 -13.729 10.440 1.00 63.47 401 ALA A C 1
ATOM 3212 O O . ALA A 1 401 ? 9.950 -12.595 10.767 1.00 63.47 401 ALA A O 1
ATOM 3213 N N . ASN A 1 402 ? 11.502 -13.975 9.878 1.00 59.56 402 ASN A N 1
ATOM 3214 C CA . ASN A 1 402 ? 12.492 -12.949 9.566 1.00 59.56 402 ASN A CA 1
ATOM 3215 C C . ASN A 1 402 ? 12.318 -12.326 8.173 1.00 59.56 402 ASN A C 1
ATOM 3217 O O . ASN A 1 402 ? 13.021 -11.363 7.869 1.00 59.56 402 ASN A O 1
ATOM 3221 N N . SER A 1 403 ? 11.402 -12.825 7.336 1.00 59.81 403 SER A N 1
ATOM 3222 C CA . SER A 1 403 ? 11.099 -12.201 6.046 1.00 59.81 403 SER A CA 1
ATOM 3223 C C . SER A 1 403 ? 10.043 -11.091 6.177 1.00 59.81 403 SER A C 1
ATOM 3225 O O . SER A 1 403 ? 9.389 -10.914 7.215 1.00 59.81 403 SER A O 1
ATOM 3227 N N . ASN A 1 404 ? 9.902 -10.272 5.129 1.00 61.19 404 ASN A N 1
ATOM 3228 C CA . ASN A 1 404 ? 8.910 -9.196 5.084 1.00 61.19 404 ASN A CA 1
ATOM 3229 C C . ASN A 1 404 ? 7.513 -9.750 4.784 1.00 61.19 404 ASN A C 1
ATOM 3231 O O . ASN A 1 404 ? 7.027 -9.736 3.655 1.00 61.19 404 ASN A O 1
ATOM 3235 N N . ILE A 1 405 ? 6.864 -10.244 5.835 1.00 65.06 405 ILE A N 1
ATOM 3236 C CA . ILE A 1 405 ? 5.532 -10.839 5.767 1.00 65.06 405 ILE A CA 1
ATOM 3237 C C . ILE A 1 405 ? 4.498 -9.872 6.328 1.00 65.06 405 ILE A C 1
ATOM 3239 O O . ILE A 1 405 ? 4.626 -9.378 7.449 1.00 65.06 405 ILE A O 1
ATOM 3243 N N . LYS A 1 406 ? 3.430 -9.658 5.561 1.00 68.44 406 LYS A N 1
ATOM 3244 C CA . LYS A 1 406 ? 2.167 -9.115 6.057 1.00 68.44 406 LYS A CA 1
ATOM 3245 C C . LYS A 1 406 ? 1.271 -10.285 6.440 1.00 68.44 406 LYS A C 1
ATOM 3247 O O . LYS A 1 406 ? 1.023 -11.189 5.653 1.00 68.44 406 LYS A O 1
ATOM 3252 N N . VAL A 1 407 ? 0.786 -10.286 7.668 1.00 71.50 407 VAL A N 1
ATOM 3253 C CA . VAL A 1 407 ? -0.092 -11.350 8.158 1.00 71.50 407 VAL A CA 1
ATOM 3254 C C . VAL A 1 407 ? -1.522 -10.865 8.082 1.00 71.50 407 VAL A C 1
ATOM 3256 O O . VAL A 1 407 ? -1.796 -9.768 8.551 1.00 71.50 407 VAL A O 1
ATOM 3259 N N . ASP A 1 408 ? -2.412 -11.698 7.550 1.00 73.81 408 ASP A N 1
ATOM 3260 C CA . ASP A 1 408 ? -3.852 -11.526 7.660 1.00 73.81 408 ASP A CA 1
ATOM 3261 C C . ASP A 1 408 ? -4.475 -12.723 8.375 1.00 73.81 408 ASP A C 1
ATOM 3263 O O . ASP A 1 408 ? -4.284 -13.876 7.992 1.00 73.81 408 ASP A O 1
ATOM 3267 N N . VAL A 1 409 ? -5.242 -12.453 9.429 1.00 76.19 409 VAL A N 1
ATOM 3268 C CA . VAL A 1 409 ? -5.912 -13.490 10.220 1.00 76.19 409 VAL A CA 1
ATOM 3269 C C . VAL A 1 409 ? -7.418 -13.383 10.036 1.00 76.19 409 VAL A C 1
ATOM 3271 O O . VAL A 1 409 ? -8.020 -12.342 10.299 1.00 76.19 409 VAL A O 1
ATOM 3274 N N . ARG A 1 410 ? -8.040 -14.484 9.615 1.00 76.62 410 ARG A N 1
ATOM 3275 C CA . ARG A 1 410 ? -9.491 -14.627 9.526 1.00 76.62 410 ARG A CA 1
ATOM 3276 C C . ARG A 1 410 ? -9.991 -15.440 10.714 1.00 76.62 410 ARG A C 1
ATOM 3278 O O . ARG A 1 410 ? -9.700 -16.631 10.845 1.00 76.62 410 ARG A O 1
ATOM 3285 N N . ALA A 1 411 ? -10.768 -14.772 11.561 1.00 74.94 411 ALA A N 1
ATOM 3286 C CA . ALA A 1 411 ? -11.429 -15.407 12.690 1.00 74.94 411 ALA A CA 1
ATOM 3287 C C . ALA A 1 411 ? -12.536 -16.374 12.213 1.00 74.94 411 ALA A C 1
ATOM 3289 O O . ALA A 1 411 ? -13.259 -16.047 11.261 1.00 74.94 411 ALA A O 1
ATOM 3290 N N . PRO A 1 412 ? -12.698 -17.527 12.882 1.00 76.06 412 PRO A N 1
ATOM 3291 C CA . PRO A 1 412 ? -13.732 -18.503 12.568 1.00 76.06 412 PRO A CA 1
ATOM 3292 C C . PRO A 1 412 ? -15.126 -17.958 12.907 1.00 76.06 412 PRO A C 1
ATOM 3294 O O . PRO A 1 412 ? -15.300 -17.166 13.838 1.00 76.06 412 PRO A O 1
ATOM 3297 N N . ARG A 1 413 ? -16.132 -18.357 12.125 1.00 73.38 413 ARG A N 1
ATOM 3298 C CA . ARG A 1 413 ? -17.539 -17.957 12.298 1.00 73.38 413 ARG A CA 1
ATOM 3299 C C . ARG A 1 413 ? -18.321 -18.910 13.197 1.00 73.38 413 ARG A C 1
ATOM 3301 O O . ARG A 1 413 ? -19.323 -18.489 13.767 1.00 73.38 413 ARG A O 1
ATOM 3308 N N . SER A 1 414 ? -17.865 -20.151 13.331 1.00 72.69 414 SER A N 1
ATOM 3309 C CA . SER A 1 414 ? -18.444 -21.175 14.203 1.00 72.69 414 SER A CA 1
ATOM 3310 C C . SER A 1 414 ? -17.342 -21.912 14.974 1.00 72.69 414 SER A C 1
ATOM 3312 O O . SER A 1 414 ? -16.158 -21.637 14.777 1.00 72.69 414 SER A O 1
ATOM 3314 N N . LYS A 1 415 ? -17.705 -22.834 15.873 1.00 72.62 415 LYS A N 1
ATOM 3315 C CA . LYS A 1 415 ? -16.729 -23.638 16.637 1.00 72.62 415 LYS A CA 1
ATOM 3316 C C . LYS A 1 415 ? -16.036 -24.698 15.775 1.00 72.62 415 LYS A C 1
ATOM 3318 O O . LYS A 1 415 ? -14.973 -25.189 16.142 1.00 72.62 415 LYS A O 1
ATOM 3323 N N . GLU A 1 416 ? -16.650 -25.050 14.653 1.00 76.12 416 GLU A N 1
ATOM 3324 C CA . GLU A 1 416 ? -16.192 -26.058 13.699 1.00 76.12 416 GLU A CA 1
ATOM 3325 C C . GLU A 1 416 ? -15.257 -25.455 12.639 1.00 76.12 416 GLU A C 1
ATOM 3327 O O . GLU A 1 416 ? -14.440 -26.163 12.052 1.00 76.12 416 GLU A O 1
ATOM 3332 N N . GLU A 1 417 ? -15.339 -24.141 12.400 1.00 77.88 417 GLU A N 1
ATOM 3333 C CA . GLU A 1 417 ? -14.435 -23.450 11.481 1.00 77.88 417 GLU A CA 1
ATOM 3334 C C . GLU A 1 417 ? -13.011 -23.331 12.057 1.00 77.88 417 GLU A C 1
ATOM 3336 O O . GLU A 1 417 ? -12.799 -23.054 13.239 1.00 77.88 417 GLU A O 1
ATOM 3341 N N . LYS A 1 418 ? -12.003 -23.483 11.195 1.00 83.62 418 LYS A N 1
ATOM 3342 C CA . LYS A 1 418 ? -10.591 -23.272 11.546 1.00 83.62 418 LYS A CA 1
ATOM 3343 C C . LYS A 1 418 ? -10.239 -21.782 11.500 1.00 83.62 418 LYS A C 1
ATOM 3345 O O . LYS A 1 418 ? -10.773 -21.033 10.682 1.00 83.62 418 LYS A O 1
ATOM 3350 N N . ILE A 1 419 ? -9.282 -21.359 12.325 1.00 82.25 419 ILE A N 1
ATOM 3351 C CA . ILE A 1 419 ? -8.623 -20.059 12.156 1.00 82.25 419 ILE A CA 1
ATOM 3352 C C . ILE A 1 419 ? -7.788 -20.134 10.886 1.00 82.25 419 ILE A C 1
ATOM 3354 O O . ILE A 1 419 ? -6.936 -21.010 10.757 1.00 82.25 419 ILE A O 1
ATOM 3358 N N . MET A 1 420 ? -8.008 -19.209 9.960 1.00 80.31 420 MET A N 1
ATOM 3359 C CA . MET A 1 420 ? -7.215 -19.126 8.740 1.00 80.31 420 MET A CA 1
ATOM 3360 C C . MET A 1 420 ? -6.221 -17.978 8.877 1.00 80.31 420 MET A C 1
ATOM 3362 O O . MET A 1 420 ? -6.609 -16.820 9.006 1.00 80.31 420 MET A O 1
ATOM 3366 N N . VAL A 1 421 ? -4.938 -18.316 8.870 1.00 80.00 421 VAL A N 1
ATOM 3367 C CA . VAL A 1 421 ? -3.825 -17.371 8.857 1.00 80.00 421 VAL A CA 1
ATOM 3368 C C . VAL A 1 421 ? -3.258 -17.352 7.449 1.00 80.00 421 VAL A C 1
ATOM 3370 O O . VAL A 1 421 ? -2.847 -18.385 6.928 1.00 80.00 421 VAL A O 1
ATOM 3373 N N . ILE A 1 422 ? -3.251 -16.181 6.833 1.00 75.88 422 ILE A N 1
ATOM 3374 C CA . ILE A 1 422 ? -2.716 -15.949 5.501 1.00 75.88 422 ILE A CA 1
ATOM 3375 C C . ILE A 1 422 ? -1.442 -15.131 5.677 1.00 75.88 422 ILE A C 1
ATOM 3377 O O . ILE A 1 422 ? -1.479 -13.977 6.106 1.00 75.88 422 ILE A O 1
ATOM 3381 N N . LEU A 1 423 ? -0.303 -15.745 5.382 1.00 72.62 423 LEU A N 1
ATOM 3382 C CA . LEU A 1 423 ? 0.979 -15.060 5.333 1.00 72.62 423 LEU A CA 1
ATOM 3383 C C . LEU A 1 423 ? 1.136 -14.515 3.918 1.00 72.62 423 LEU A C 1
ATOM 3385 O O . LEU A 1 423 ? 1.454 -15.243 2.977 1.00 72.62 423 LEU A O 1
ATOM 3389 N N . HIS A 1 424 ? 0.876 -13.224 3.768 1.00 63.56 424 HIS A N 1
ATOM 3390 C CA . HIS A 1 424 ? 1.270 -12.502 2.575 1.00 63.56 424 HIS A CA 1
ATOM 3391 C C . HIS A 1 424 ? 2.767 -12.289 2.663 1.00 63.56 424 HIS A C 1
ATOM 3393 O O . HIS A 1 424 ? 3.236 -11.604 3.570 1.00 63.56 424 HIS A O 1
ATOM 3399 N N . GLN A 1 425 ? 3.524 -12.786 1.695 1.00 56.78 425 GLN A N 1
ATOM 3400 C CA . GLN A 1 425 ? 4.741 -12.060 1.387 1.00 56.78 425 GLN A CA 1
ATOM 3401 C C . GLN A 1 425 ? 4.286 -10.671 0.956 1.00 56.78 425 GLN A C 1
ATOM 3403 O O . GLN A 1 425 ? 3.478 -10.524 0.035 1.00 56.78 425 GLN A O 1
ATOM 3408 N N . ALA A 1 426 ? 4.677 -9.651 1.720 1.00 51.03 426 ALA A N 1
ATOM 3409 C CA . ALA A 1 426 ? 4.554 -8.309 1.189 1.00 51.03 426 ALA A CA 1
ATOM 3410 C C . ALA A 1 426 ? 5.367 -8.282 -0.108 1.00 51.03 426 ALA A C 1
ATOM 3412 O O . ALA A 1 426 ? 6.340 -9.030 -0.215 1.00 51.03 426 ALA A O 1
ATOM 3413 N N . ALA A 1 427 ? 4.985 -7.428 -1.061 1.00 49.72 427 ALA A N 1
ATOM 3414 C CA . ALA A 1 427 ? 5.892 -7.027 -2.128 1.00 49.72 427 ALA A CA 1
ATOM 3415 C C . ALA A 1 427 ? 7.293 -6.893 -1.529 1.00 49.72 427 ALA A C 1
ATOM 3417 O O . ALA A 1 427 ? 7.464 -6.109 -0.584 1.00 49.72 427 ALA A O 1
ATOM 3418 N N . GLN A 1 428 ? 8.238 -7.735 -1.963 1.00 52.34 428 GLN A N 1
ATOM 3419 C CA . GLN A 1 428 ? 9.569 -7.670 -1.387 1.00 52.34 428 GLN A CA 1
ATOM 3420 C C . GLN A 1 428 ? 10.060 -6.248 -1.655 1.00 52.34 428 GLN A C 1
ATOM 3422 O O . GLN A 1 428 ? 10.059 -5.821 -2.812 1.00 52.34 428 GLN A O 1
ATOM 3427 N N . PRO A 1 429 ? 10.444 -5.471 -0.624 1.00 51.94 429 PRO A N 1
ATOM 3428 C CA . PRO A 1 429 ? 10.992 -4.149 -0.894 1.00 51.94 429 PRO A CA 1
ATOM 3429 C C . PRO A 1 429 ? 12.276 -4.276 -1.717 1.00 51.94 429 PRO A C 1
ATOM 3431 O O . PRO A 1 429 ? 12.704 -3.318 -2.338 1.00 51.94 429 PRO A O 1
ATOM 3434 N N . PHE A 1 430 ? 12.889 -5.457 -1.734 1.00 64.25 430 PHE A N 1
ATOM 3435 C CA . PHE A 1 430 ? 14.184 -5.727 -2.316 1.00 64.25 430 PHE A CA 1
ATOM 3436 C C . PHE A 1 430 ? 14.129 -7.069 -3.041 1.00 64.25 430 PHE A C 1
ATOM 3438 O O . PHE A 1 430 ? 13.963 -8.098 -2.405 1.00 64.25 430 PHE A O 1
ATOM 3445 N N . TYR A 1 431 ? 14.262 -7.044 -4.360 1.00 65.31 431 TYR A N 1
ATOM 3446 C CA . TYR A 1 431 ? 14.419 -8.201 -5.224 1.00 65.31 431 TYR A CA 1
ATOM 3447 C C . TYR A 1 431 ? 15.912 -8.464 -5.418 1.00 65.31 431 TYR A C 1
ATOM 3449 O O . TYR A 1 431 ? 16.662 -7.586 -5.857 1.00 65.31 431 TYR A O 1
ATOM 3457 N N . ASN A 1 432 ? 16.330 -9.683 -5.096 1.00 66.06 432 ASN A N 1
ATOM 3458 C CA . ASN A 1 432 ? 17.588 -10.286 -5.511 1.00 66.06 432 ASN A CA 1
ATOM 3459 C C . ASN A 1 432 ? 17.245 -11.402 -6.504 1.00 66.06 432 ASN A C 1
ATOM 3461 O O . ASN A 1 432 ? 16.924 -12.519 -6.121 1.00 66.06 432 ASN A O 1
ATOM 3465 N N . PHE A 1 433 ? 17.311 -11.116 -7.801 1.00 67.75 433 PHE A N 1
ATOM 3466 C CA . PHE A 1 433 ? 16.868 -12.087 -8.806 1.00 67.75 433 PHE A CA 1
ATOM 3467 C C . PHE A 1 433 ? 17.650 -13.417 -8.774 1.00 67.75 433 PHE A C 1
ATOM 3469 O O . PHE A 1 433 ? 17.179 -14.390 -9.338 1.00 67.75 433 PHE A O 1
ATOM 3476 N N . GLU A 1 434 ? 18.804 -13.480 -8.089 1.00 57.72 434 GLU A N 1
ATOM 3477 C CA . GLU A 1 434 ? 19.657 -14.666 -7.876 1.00 57.72 434 GLU A CA 1
ATOM 3478 C C . GLU A 1 434 ? 19.008 -15.828 -7.123 1.00 57.72 434 GLU A C 1
ATOM 3480 O O . GLU A 1 434 ? 19.489 -16.955 -7.243 1.00 57.72 434 GLU A O 1
ATOM 3485 N N . ALA A 1 435 ? 17.987 -15.569 -6.312 1.00 50.03 435 ALA A N 1
ATOM 3486 C CA . ALA A 1 435 ? 17.469 -16.582 -5.419 1.00 50.03 435 ALA A CA 1
ATOM 3487 C C . ALA A 1 435 ? 16.341 -17.383 -6.075 1.00 50.03 435 ALA A C 1
ATOM 3489 O O . ALA A 1 435 ? 15.312 -16.837 -6.467 1.00 50.03 435 ALA A O 1
ATOM 3490 N N . ASP A 1 436 ? 16.521 -18.702 -6.107 1.00 47.00 436 ASP A N 1
ATOM 3491 C CA . ASP A 1 436 ? 15.452 -19.693 -6.249 1.00 47.00 436 ASP A CA 1
ATOM 3492 C C . ASP A 1 436 ? 14.646 -19.719 -4.932 1.00 47.00 436 ASP A C 1
ATOM 3494 O O . ASP A 1 436 ? 14.525 -20.737 -4.245 1.00 47.00 436 ASP A O 1
ATOM 3498 N N . ASP A 1 437 ? 14.189 -18.538 -4.497 1.00 46.19 437 ASP A N 1
ATOM 3499 C CA . ASP A 1 437 ? 13.398 -18.335 -3.292 1.00 46.19 437 ASP A CA 1
ATOM 3500 C C . ASP A 1 437 ? 12.006 -18.879 -3.595 1.00 46.19 437 ASP A C 1
ATOM 3502 O O . ASP A 1 437 ? 11.072 -18.140 -3.893 1.00 46.19 437 ASP A O 1
ATOM 3506 N N . GLY A 1 438 ? 11.897 -20.208 -3.574 1.00 46.34 438 GLY A N 1
ATOM 3507 C CA . GLY A 1 438 ? 10.724 -21.009 -3.898 1.00 46.34 438 GLY A CA 1
ATOM 3508 C C . GLY A 1 438 ? 9.552 -20.803 -2.946 1.00 46.34 438 GLY A C 1
ATOM 3509 O O . GLY A 1 438 ? 9.034 -21.757 -2.372 1.00 46.34 438 GLY A O 1
ATOM 3510 N N . ILE A 1 439 ? 9.110 -19.563 -2.767 1.00 49.00 439 ILE A N 1
ATOM 3511 C CA . ILE A 1 439 ? 7.874 -19.209 -2.091 1.00 49.00 439 ILE A CA 1
ATOM 3512 C C . ILE A 1 439 ? 7.261 -17.989 -2.807 1.00 49.00 439 ILE A C 1
ATOM 3514 O O . ILE A 1 439 ? 6.963 -16.979 -2.188 1.00 49.00 439 ILE A O 1
ATOM 3518 N N . ASP A 1 440 ? 7.004 -18.101 -4.112 1.00 54.72 440 ASP A N 1
ATOM 3519 C CA . ASP A 1 440 ? 6.087 -17.199 -4.841 1.00 54.72 440 ASP A CA 1
ATOM 3520 C C . ASP A 1 440 ? 4.616 -17.414 -4.430 1.00 54.72 440 ASP A C 1
ATOM 3522 O O . ASP A 1 440 ? 3.715 -16.686 -4.841 1.00 54.72 440 ASP A O 1
ATOM 3526 N N . SER A 1 441 ? 4.343 -18.446 -3.626 1.00 58.78 441 SER A N 1
ATOM 3527 C CA . SER A 1 441 ? 2.999 -18.819 -3.195 1.00 58.78 441 SER A CA 1
ATOM 3528 C C . SER A 1 441 ? 2.722 -18.366 -1.762 1.00 58.78 441 SER A C 1
ATOM 3530 O O . SER A 1 441 ? 3.568 -18.500 -0.876 1.00 58.78 441 SER A O 1
ATOM 3532 N N . PRO A 1 442 ? 1.518 -17.857 -1.481 1.00 65.19 442 PRO A N 1
ATOM 3533 C CA . PRO A 1 442 ? 1.174 -17.409 -0.153 1.00 65.19 442 PRO A CA 1
ATOM 3534 C C . PRO A 1 442 ? 1.017 -18.594 0.779 1.00 65.19 442 PRO A C 1
ATOM 3536 O O . PRO A 1 442 ? 0.355 -19.581 0.457 1.00 65.19 442 PRO A O 1
ATOM 3539 N N . ILE A 1 443 ? 1.595 -18.480 1.969 1.00 75.00 443 ILE A N 1
ATOM 3540 C CA . ILE A 1 443 ? 1.503 -19.553 2.950 1.00 75.00 443 ILE A CA 1
ATOM 3541 C C . ILE A 1 443 ? 0.182 -19.387 3.691 1.00 75.00 443 ILE A C 1
ATOM 3543 O O . ILE A 1 443 ? -0.038 -18.405 4.404 1.00 75.00 443 ILE A O 1
ATOM 3547 N N . ILE A 1 444 ? -0.704 -20.362 3.520 1.00 76.81 444 ILE A N 1
ATOM 3548 C CA . ILE A 1 444 ? -2.007 -20.388 4.177 1.00 76.81 444 ILE A CA 1
ATOM 3549 C C . ILE A 1 444 ? -1.989 -21.490 5.217 1.00 76.81 444 ILE A C 1
ATOM 3551 O O . ILE A 1 444 ? -1.776 -22.659 4.911 1.00 76.81 444 ILE A O 1
ATOM 3555 N N . VAL A 1 445 ? -2.252 -21.111 6.461 1.00 82.12 445 VAL A N 1
ATOM 3556 C CA . VAL A 1 445 ? -2.321 -22.040 7.582 1.00 82.12 445 VAL A CA 1
ATOM 3557 C C . VAL A 1 445 ? -3.738 -22.044 8.129 1.00 82.12 445 VAL A C 1
ATOM 3559 O O . VAL A 1 445 ? -4.223 -21.039 8.647 1.00 82.12 445 VAL A O 1
ATOM 3562 N N . LYS A 1 446 ? -4.409 -23.194 8.037 1.00 84.44 446 LYS A N 1
ATOM 3563 C CA . LYS A 1 446 ? -5.697 -23.431 8.697 1.00 84.44 446 LYS A CA 1
ATOM 3564 C C . LYS A 1 446 ? -5.444 -24.139 10.024 1.00 84.44 446 LYS A C 1
ATOM 3566 O O . LYS A 1 446 ? -5.088 -25.314 10.042 1.00 84.44 446 LYS A O 1
ATOM 3571 N N . LYS A 1 447 ? -5.633 -23.436 11.138 1.00 84.06 447 LYS A N 1
ATOM 3572 C CA . LYS A 1 447 ? -5.395 -23.954 12.486 1.00 84.06 447 LYS A CA 1
ATOM 3573 C C . LYS A 1 447 ? -6.702 -24.237 13.220 1.00 84.06 447 LYS A C 1
ATOM 3575 O O . LYS A 1 447 ? -7.582 -23.384 13.288 1.00 84.06 447 LYS A O 1
ATOM 3580 N N . ASP A 1 448 ? -6.809 -25.433 13.789 1.00 83.50 448 ASP A N 1
ATOM 3581 C CA . ASP A 1 448 ? -7.932 -25.800 14.651 1.00 83.50 448 ASP A CA 1
ATOM 3582 C C . ASP A 1 448 ? -7.946 -24.930 15.919 1.00 83.50 448 ASP A C 1
ATOM 3584 O O . ASP A 1 448 ? -6.905 -24.701 16.545 1.00 83.50 448 ASP A O 1
ATOM 3588 N N . GLN A 1 449 ? -9.133 -24.461 16.308 1.00 80.81 449 GLN A N 1
ATOM 3589 C CA . GLN A 1 449 ? -9.331 -23.663 17.516 1.00 80.81 449 GLN A CA 1
ATOM 3590 C C . GLN A 1 449 ? -8.898 -24.403 18.790 1.00 80.81 449 GLN A C 1
ATOM 3592 O O . GLN A 1 449 ? -8.439 -23.776 19.744 1.00 80.81 449 GLN A O 1
ATOM 3597 N N . ARG A 1 450 ? -8.993 -25.736 18.797 1.00 81.81 450 ARG A N 1
ATOM 3598 C CA . ARG A 1 450 ? -8.606 -26.597 19.926 1.00 81.81 450 ARG A CA 1
ATOM 3599 C C . ARG A 1 450 ? -7.089 -26.696 20.107 1.00 81.81 450 ARG A C 1
ATOM 3601 O O . ARG A 1 450 ? -6.627 -27.064 21.178 1.00 81.81 450 ARG A O 1
ATOM 3608 N N . ALA A 1 451 ? -6.315 -26.357 19.075 1.00 84.06 451 ALA A N 1
ATOM 3609 C CA . ALA A 1 451 ? -4.852 -26.422 19.072 1.00 84.06 451 ALA A CA 1
ATOM 3610 C C . ALA A 1 451 ? -4.179 -25.076 19.424 1.00 84.06 451 ALA A C 1
ATOM 3612 O O . ALA A 1 451 ? -2.964 -24.907 19.254 1.00 84.06 451 ALA A O 1
ATOM 3613 N N . ILE A 1 452 ? -4.957 -24.076 19.850 1.00 85.44 452 ILE A N 1
ATOM 3614 C CA . ILE A 1 452 ? -4.435 -22.779 20.290 1.00 85.44 452 ILE A CA 1
ATOM 3615 C C . ILE A 1 452 ? -3.895 -22.919 21.718 1.00 85.44 452 ILE A C 1
ATOM 3617 O O . ILE A 1 452 ? -4.514 -23.547 22.574 1.00 85.44 452 ILE A O 1
ATOM 3621 N N . ARG A 1 453 ? -2.727 -22.326 21.982 1.00 83.69 453 ARG A N 1
ATOM 3622 C CA . ARG A 1 453 ? -2.120 -22.329 23.321 1.00 83.69 453 ARG A CA 1
ATOM 3623 C C . ARG A 1 453 ? -2.925 -21.453 24.295 1.00 83.69 453 ARG A C 1
ATOM 3625 O O . ARG A 1 453 ? -3.638 -20.564 23.843 1.00 83.69 453 ARG A O 1
ATOM 3632 N N . PRO A 1 454 ? -2.797 -21.636 25.617 1.00 84.06 454 PRO A N 1
ATOM 3633 C CA . PRO A 1 454 ? -3.425 -20.741 26.587 1.00 84.06 454 PRO A CA 1
ATOM 3634 C C . PRO A 1 454 ? -2.931 -19.292 26.474 1.00 84.06 454 PRO A C 1
ATOM 3636 O O . PRO A 1 454 ? -1.785 -19.038 26.094 1.00 84.06 454 PRO A O 1
ATOM 3639 N N . THR A 1 455 ? -3.796 -18.350 26.842 1.00 86.06 455 THR A N 1
ATOM 3640 C CA . THR A 1 455 ? -3.491 -16.913 26.890 1.00 86.06 455 THR A CA 1
ATOM 3641 C C . THR A 1 455 ? -2.521 -16.596 28.019 1.00 86.06 455 THR A C 1
ATOM 3643 O O . THR A 1 455 ? -2.665 -17.087 29.138 1.00 86.06 455 THR A O 1
ATOM 3646 N N . GLN A 1 456 ? -1.550 -15.738 27.732 1.00 87.00 456 GLN A N 1
ATOM 3647 C CA . GLN A 1 456 ? -0.568 -15.241 28.690 1.00 87.00 456 GLN A CA 1
ATOM 3648 C C . GLN A 1 456 ? -0.953 -13.826 29.118 1.00 87.00 456 GLN A C 1
ATOM 3650 O O . GLN A 1 456 ? -1.345 -13.024 28.276 1.00 87.00 456 GLN A O 1
ATOM 3655 N N . LYS A 1 457 ? -0.845 -13.498 30.409 1.00 85.31 457 LYS A N 1
ATOM 3656 C CA . LYS A 1 457 ? -1.138 -12.151 30.919 1.00 85.31 457 LYS A CA 1
ATOM 3657 C C . LYS A 1 457 ? 0.133 -11.483 31.416 1.00 85.31 457 LYS A C 1
ATOM 3659 O O . LYS A 1 457 ? 0.912 -12.101 32.138 1.00 85.31 457 LYS A O 1
ATOM 3664 N N . ARG A 1 458 ? 0.311 -10.210 31.077 1.00 80.12 458 ARG A N 1
ATOM 3665 C CA . ARG A 1 458 ? 1.397 -9.362 31.566 1.00 80.12 458 ARG A CA 1
ATOM 3666 C C . ARG A 1 458 ? 0.817 -8.047 32.076 1.00 80.12 458 ARG A C 1
ATOM 3668 O O . ARG A 1 458 ? 0.019 -7.407 31.397 1.00 80.12 458 ARG A O 1
ATOM 3675 N N . LYS A 1 459 ? 1.224 -7.628 33.274 1.00 70.06 459 LYS A N 1
ATOM 3676 C CA . LYS A 1 459 ? 0.916 -6.286 33.777 1.00 70.06 459 LYS A CA 1
ATOM 3677 C C . LYS A 1 459 ? 1.915 -5.304 33.154 1.00 70.06 459 LYS A C 1
ATOM 3679 O O . LYS A 1 459 ? 3.123 -5.511 33.278 1.00 70.06 459 LYS A O 1
ATOM 3684 N N . GLY A 1 460 ? 1.424 -4.315 32.410 1.00 56.81 460 GLY A N 1
ATOM 3685 C CA . GLY A 1 460 ? 2.264 -3.266 31.830 1.00 56.81 460 GLY A CA 1
ATOM 3686 C C . GLY A 1 460 ? 2.631 -2.197 32.865 1.00 56.81 460 GLY A C 1
ATOM 3687 O O . GLY A 1 460 ? 1.966 -2.114 33.897 1.00 56.81 460 GLY A O 1
ATOM 3688 N N . PRO A 1 461 ? 3.655 -1.363 32.612 1.00 50.47 461 PRO A N 1
ATOM 3689 C CA . PRO A 1 461 ? 3.837 -0.139 33.385 1.00 50.47 461 PRO A CA 1
ATOM 3690 C C . PRO A 1 461 ? 2.606 0.761 33.178 1.00 50.47 461 PRO A C 1
ATOM 3692 O O . PRO A 1 461 ? 2.208 1.013 32.039 1.00 50.47 461 PRO A O 1
ATOM 3695 N N . GLU A 1 462 ? 1.963 1.182 34.272 1.00 44.78 462 GLU A N 1
ATOM 3696 C CA . GLU A 1 462 ? 0.716 1.966 34.235 1.00 44.78 462 GLU A CA 1
ATOM 3697 C C . GLU A 1 462 ? 0.948 3.432 33.827 1.00 44.78 462 GLU A C 1
ATOM 3699 O O . GLU A 1 462 ? 0.041 4.068 33.297 1.00 44.78 462 GLU A O 1
ATOM 3704 N N . THR A 1 463 ? 2.177 3.930 33.946 1.00 40.44 463 THR A N 1
ATOM 3705 C CA . THR A 1 463 ? 2.623 5.262 33.525 1.00 40.44 463 THR A CA 1
ATOM 3706 C C . THR A 1 463 ? 4.146 5.248 33.396 1.00 40.44 463 THR A C 1
ATOM 3708 O O . THR A 1 463 ? 4.835 4.532 34.123 1.00 40.44 463 THR A O 1
ATOM 3711 N N . PHE A 1 464 ? 4.692 6.027 32.462 1.00 35.88 464 PHE A N 1
ATOM 3712 C CA . PHE A 1 464 ? 6.117 6.353 32.462 1.00 35.88 464 PHE A CA 1
ATOM 3713 C C . PHE A 1 464 ? 6.287 7.594 33.348 1.00 35.88 464 PHE A C 1
ATOM 3715 O O . PHE A 1 464 ? 6.178 8.718 32.870 1.00 35.88 464 PHE A O 1
ATOM 3722 N N . GLU A 1 465 ? 6.469 7.408 34.656 1.00 27.64 465 GLU A N 1
ATOM 3723 C CA . GLU A 1 465 ? 6.994 8.479 35.508 1.00 27.64 465 GLU A CA 1
ATOM 3724 C C . GLU A 1 465 ? 8.516 8.504 35.353 1.00 27.64 465 GLU A C 1
ATOM 3726 O O . GLU A 1 465 ? 9.220 7.578 35.756 1.00 27.64 465 GLU A O 1
ATOM 3731 N N . MET A 1 466 ? 9.034 9.561 34.730 1.00 31.27 466 MET A N 1
ATOM 3732 C CA . MET A 1 466 ? 10.462 9.864 34.783 1.00 31.27 466 MET A CA 1
ATOM 3733 C C . MET A 1 466 ? 10.825 10.373 36.189 1.00 31.27 466 MET A C 1
ATOM 3735 O O . MET A 1 466 ? 10.098 11.207 36.736 1.00 31.27 466 MET A O 1
ATOM 3739 N N . PRO A 1 467 ? 11.967 9.962 36.768 1.00 30.55 467 PRO A N 1
ATOM 3740 C CA . PRO A 1 467 ? 12.443 10.520 38.024 1.00 30.55 467 PRO A CA 1
ATOM 3741 C C . PRO A 1 467 ? 12.839 11.995 37.840 1.00 30.55 467 PRO A C 1
ATOM 3743 O O . PRO A 1 467 ? 13.757 12.312 37.091 1.00 30.55 467 PRO A O 1
ATOM 3746 N N . GLY A 1 468 ? 12.165 12.885 38.572 1.00 31.89 468 GLY A N 1
ATOM 3747 C CA . GLY A 1 468 ? 12.719 14.146 39.072 1.00 31.89 468 GLY A CA 1
ATOM 3748 C C . GLY A 1 468 ? 13.094 15.233 38.059 1.00 31.89 468 GLY A C 1
ATOM 3749 O O . GLY A 1 468 ? 14.267 15.578 37.947 1.00 31.89 468 GLY A O 1
ATOM 3750 N N . VAL A 1 469 ? 12.108 15.928 37.483 1.00 31.31 469 VAL A N 1
ATOM 3751 C CA . VAL A 1 469 ? 12.288 17.360 37.169 1.00 31.31 469 VAL A CA 1
ATOM 3752 C C . VAL A 1 469 ? 11.844 18.152 38.397 1.00 31.31 469 VAL A C 1
ATOM 3754 O O . VAL A 1 469 ? 10.694 18.553 38.542 1.00 31.31 469 VAL A O 1
ATOM 3757 N N . SER A 1 470 ? 12.775 18.319 39.338 1.00 29.53 470 SER A N 1
ATOM 3758 C CA . SER A 1 470 ? 12.619 19.216 40.484 1.00 29.53 470 SER A CA 1
ATOM 3759 C C . SER A 1 470 ? 12.500 20.655 39.976 1.00 29.53 470 SER A C 1
ATOM 3761 O O . SER A 1 470 ? 13.510 21.309 39.704 1.00 29.53 470 SER A O 1
ATOM 3763 N N . SER A 1 471 ? 11.280 21.185 39.922 1.00 31.42 471 SER A N 1
ATOM 3764 C CA . SER A 1 471 ? 11.012 22.617 39.799 1.00 31.42 471 SER A CA 1
ATOM 3765 C C . SER A 1 471 ? 11.434 23.345 41.084 1.00 31.42 471 SER A C 1
ATOM 3767 O O . SER A 1 471 ? 10.607 23.710 41.920 1.00 31.42 471 SER A O 1
ATOM 3769 N N . LYS A 1 472 ? 12.740 23.565 41.273 1.00 31.61 472 LYS A N 1
ATOM 3770 C CA . LYS A 1 472 ? 13.229 24.559 42.235 1.00 31.61 472 LYS A CA 1
ATOM 3771 C C . LYS A 1 472 ? 13.304 25.908 41.532 1.00 31.61 472 LYS A C 1
ATOM 3773 O O . LYS A 1 472 ? 14.325 26.275 40.961 1.00 31.61 472 LYS A O 1
ATOM 3778 N N . ASN A 1 473 ? 12.205 26.652 41.633 1.00 31.25 473 ASN A N 1
ATOM 3779 C CA . ASN A 1 473 ? 12.199 28.103 41.493 1.00 31.25 473 ASN A CA 1
ATOM 3780 C C . ASN A 1 473 ? 13.163 28.701 42.526 1.00 31.25 473 ASN A C 1
ATOM 3782 O O . ASN A 1 473 ? 12.808 28.878 43.692 1.00 31.25 473 ASN A O 1
ATOM 3786 N N . ARG A 1 474 ? 14.392 29.018 42.112 1.00 29.59 474 ARG A N 1
ATOM 3787 C CA . ARG A 1 474 ? 15.271 29.913 42.867 1.00 29.59 474 ARG A CA 1
ATOM 3788 C C . ARG A 1 474 ? 15.002 31.331 42.368 1.00 29.59 474 ARG A C 1
ATOM 3790 O O . ARG A 1 474 ? 15.539 31.752 41.351 1.00 29.59 474 ARG A O 1
ATOM 3797 N N . ARG A 1 475 ? 14.135 32.049 43.090 1.00 30.34 475 ARG A N 1
ATOM 3798 C CA . ARG A 1 475 ? 14.108 33.515 43.059 1.00 30.34 475 ARG A CA 1
ATOM 3799 C C . ARG A 1 475 ? 15.501 33.998 43.461 1.00 30.34 475 ARG A C 1
ATOM 3801 O O . ARG A 1 475 ? 15.937 33.732 44.577 1.00 30.34 475 ARG A O 1
ATOM 3808 N N . ILE A 1 476 ? 16.180 34.672 42.545 1.00 32.56 476 ILE A N 1
ATOM 3809 C CA . ILE A 1 476 ? 17.300 35.551 42.861 1.00 32.56 476 ILE A CA 1
ATOM 3810 C C . ILE A 1 476 ? 16.680 36.943 42.956 1.00 32.56 476 ILE A C 1
ATOM 3812 O O . ILE A 1 476 ? 16.295 37.525 41.946 1.00 32.56 476 ILE A O 1
ATOM 3816 N N . THR A 1 477 ? 16.489 37.421 44.179 1.00 37.34 477 THR A N 1
ATOM 3817 C CA . THR A 1 477 ? 16.336 38.849 44.469 1.00 37.34 477 THR A CA 1
ATOM 3818 C C . THR A 1 477 ? 17.723 39.480 44.414 1.00 37.34 477 THR A C 1
ATOM 3820 O O . THR A 1 477 ? 18.634 38.978 45.077 1.00 37.34 477 THR A O 1
ATOM 3823 N N . GLN A 1 478 ? 17.871 40.526 43.601 1.00 39.12 478 GLN A N 1
ATOM 3824 C CA . GLN A 1 478 ? 18.885 41.561 43.804 1.00 39.12 478 GLN A CA 1
ATOM 3825 C C . GLN A 1 478 ? 18.365 42.584 44.806 1.00 39.12 478 GLN A C 1
ATOM 3827 O O . GLN A 1 478 ? 17.128 42.793 44.816 1.00 39.12 478 GLN A O 1
#